Protein AF-0000000082264720 (afdb_homodimer)

Solvent-accessible surface area (backbone atoms only — not comparable to full-atom values): 31241 Å² total; per-residue (Å²): 137,83,80,77,77,77,76,77,76,77,82,77,81,80,74,79,78,74,72,79,74,70,61,78,67,47,72,43,57,63,71,53,84,52,57,66,59,45,23,50,50,53,42,50,29,26,41,75,49,6,38,34,32,34,34,69,65,77,63,55,67,65,56,54,51,49,44,51,49,37,52,49,54,34,74,68,43,58,66,77,64,47,52,72,19,35,39,63,81,97,47,90,63,73,46,12,32,48,69,41,81,69,82,66,31,35,32,36,36,27,42,46,61,32,48,73,86,60,44,57,70,75,38,50,57,68,58,44,78,59,34,54,61,46,51,52,55,48,44,54,43,50,50,53,40,51,30,49,52,56,22,33,62,48,58,63,29,32,30,38,32,38,37,41,41,31,45,48,28,86,60,24,92,79,38,60,65,38,67,76,41,62,47,73,36,30,38,33,43,37,40,57,76,60,68,79,28,44,29,37,57,55,95,92,38,78,38,66,60,79,74,59,88,89,31,37,37,40,35,36,5,43,41,41,13,32,56,45,38,59,53,30,28,47,35,47,30,32,26,48,43,34,58,82,42,70,40,40,35,41,33,38,37,34,26,63,38,63,63,29,9,48,15,32,7,26,17,33,22,38,99,88,38,49,65,84,51,78,53,34,8,45,48,51,38,42,59,55,44,44,51,45,49,53,48,55,67,71,96,135,81,78,76,75,75,75,76,76,78,82,76,80,80,75,79,79,75,73,78,74,69,62,81,65,45,73,43,56,62,70,53,84,53,57,66,59,45,23,50,49,53,42,48,27,28,42,76,48,5,39,34,33,32,34,71,62,78,64,54,67,65,55,54,53,50,44,50,48,37,52,51,53,33,74,67,43,58,66,76,66,47,53,70,19,35,39,63,80,95,46,90,63,74,45,11,32,47,70,41,81,70,82,66,30,35,32,37,36,29,40,48,62,32,48,72,88,60,42,57,69,75,37,49,58,68,58,43,78,58,35,54,62,46,51,51,55,46,44,55,44,50,50,53,39,52,29,51,52,56,22,33,64,48,56,63,28,31,30,38,33,38,39,42,41,33,45,48,28,88,62,24,93,76,37,61,65,39,67,77,41,61,47,74,35,31,38,34,44,37,40,56,76,56,72,61,49,42,27,37,58,53,95,92,38,78,37,66,61,80,75,57,89,89,33,37,36,40,35,35,6,45,41,42,13,30,56,44,42,58,54,32,28,46,35,46,29,32,28,39,42,33,58,80,43,70,34,39,35,43,32,38,38,35,25,64,37,65,58,31,7,48,14,33,5,30,24,37,20,37,97,88,39,49,59,84,52,78,61,34,12,44,50,48,37,41,60,55,46,44,49,48,48,52,48,55,68,72,97

Structure (mmCIF, N/CA/C/O backbone):
data_AF-0000000082264720-model_v1
#
loop_
_entity.id
_entity.type
_entity.pdbx_description
1 polymer 'Non-hem dioxygenase N-terminal domain'
#
loop_
_atom_site.group_PDB
_atom_site.id
_atom_site.type_symbol
_atom_site.label_atom_id
_atom_site.label_alt_id
_atom_site.label_comp_id
_atom_site.label_asym_id
_atom_site.label_entity_id
_atom_site.label_seq_id
_atom_site.pdbx_PDB_ins_code
_atom_site.Cartn_x
_atom_site.Cartn_y
_atom_site.Cartn_z
_atom_site.occupancy
_atom_site.B_iso_or_equiv
_atom_site.auth_seq_id
_atom_site.auth_comp_id
_atom_site.auth_asym_id
_atom_site.auth_atom_id
_atom_site.pdbx_PDB_model_num
ATOM 1 N N . MET A 1 1 ? 22.766 8.617 58.5 1 23.03 1 MET A N 1
ATOM 2 C CA . MET A 1 1 ? 23.797 8.742 57.469 1 23.03 1 MET A CA 1
ATOM 3 C C . MET A 1 1 ? 23.219 9.414 56.219 1 23.03 1 MET A C 1
ATOM 5 O O . MET A 1 1 ? 22.203 8.969 55.688 1 23.03 1 MET A O 1
ATOM 9 N N . GLU A 1 2 ? 23.531 10.758 55.938 1 18.23 2 GLU A N 1
ATOM 10 C CA . GLU A 1 2 ? 22.938 11.836 55.156 1 18.23 2 GLU A CA 1
ATOM 11 C C . GLU A 1 2 ? 23.219 11.656 53.656 1 18.23 2 GLU A C 1
ATOM 13 O O . GLU A 1 2 ? 24.375 11.664 53.219 1 18.23 2 GLU A O 1
ATOM 18 N N . VAL A 1 3 ? 22.641 10.703 53 1 26.23 3 VAL A N 1
ATOM 19 C CA . VAL A 1 3 ? 23.016 10.305 51.656 1 26.23 3 VAL A CA 1
ATOM 20 C C . VAL A 1 3 ? 23.031 11.531 50.719 1 26.23 3 VAL A C 1
ATOM 22 O O . VAL A 1 3 ? 22.031 12.242 50.625 1 26.23 3 VAL A O 1
ATOM 25 N N . GLU A 1 4 ? 24.141 12.188 50.5 1 21.56 4 GLU A N 1
ATOM 26 C CA . GLU A 1 4 ? 24.484 13.414 49.781 1 21.56 4 GLU A CA 1
ATOM 27 C C . GLU A 1 4 ? 23.844 13.445 48.406 1 21.56 4 GLU A C 1
ATOM 29 O O . GLU A 1 4 ? 23.938 12.477 47.656 1 21.56 4 GLU A O 1
ATOM 34 N N . ARG A 1 5 ? 22.859 14.344 48.156 1 21.88 5 ARG A N 1
ATOM 35 C CA . ARG A 1 5 ? 21.984 14.82 47.094 1 21.88 5 ARG A CA 1
ATOM 36 C C . ARG A 1 5 ? 22.797 15.289 45.906 1 21.88 5 ARG A C 1
ATOM 38 O O . ARG A 1 5 ? 23.516 16.297 45.969 1 21.88 5 ARG A O 1
ATOM 45 N N . ASP A 1 6 ? 23.5 14.266 45.281 1 24.33 6 ASP A N 1
ATOM 46 C CA . ASP A 1 6 ? 24.5 14.641 44.312 1 24.33 6 ASP A CA 1
ATOM 47 C C . ASP A 1 6 ? 24 15.766 43.406 1 24.33 6 ASP A C 1
ATOM 49 O O . ASP A 1 6 ? 22.828 15.789 43.031 1 24.33 6 ASP A O 1
ATOM 53 N N . GLN A 1 7 ? 24.578 16.875 43.406 1 22.16 7 GLN A N 1
ATOM 54 C CA . GLN A 1 7 ? 24.562 18.188 42.812 1 22.16 7 GLN A CA 1
ATOM 55 C C . GLN A 1 7 ? 24.453 18.078 41.281 1 22.16 7 GLN A C 1
ATOM 57 O O . GLN A 1 7 ? 25.219 17.344 40.656 1 22.16 7 GLN A O 1
ATOM 62 N N . HIS A 1 8 ? 23.266 18.234 40.75 1 22.11 8 HIS A N 1
ATOM 63 C CA . HIS A 1 8 ? 22.812 18.297 39.375 1 22.11 8 HIS A CA 1
ATOM 64 C C . HIS A 1 8 ? 23.641 19.281 38.562 1 22.11 8 HIS A C 1
ATOM 66 O O . HIS A 1 8 ? 23.75 20.453 38.906 1 22.11 8 HIS A O 1
ATOM 72 N N . LYS A 1 9 ? 24.719 18.781 37.938 1 29.58 9 LYS A N 1
ATOM 73 C CA . LYS A 1 9 ? 25.672 19.625 37.25 1 29.58 9 LYS A CA 1
ATOM 74 C C . LYS A 1 9 ? 24.953 20.719 36.438 1 29.58 9 LYS A C 1
ATOM 76 O O . LYS A 1 9 ? 23.891 20.469 35.875 1 29.58 9 LYS A O 1
ATOM 81 N N . PRO A 1 10 ? 25.453 21.953 36.5 1 24.75 10 PRO A N 1
ATOM 82 C CA . PRO A 1 10 ? 24.938 23.172 35.844 1 24.75 10 PRO A CA 1
ATOM 83 C C . PRO A 1 10 ? 24.703 23.016 34.344 1 24.75 10 PRO A C 1
ATOM 85 O O . PRO A 1 10 ? 25.312 22.156 33.719 1 24.75 10 PRO A O 1
ATOM 88 N N . PRO A 1 11 ? 23.672 23.766 33.781 1 26.06 11 PRO A N 1
ATOM 89 C CA . PRO A 1 11 ? 23.094 23.844 32.469 1 26.06 11 PRO A CA 1
ATOM 90 C C . PRO A 1 11 ? 24.078 24.297 31.391 1 26.06 11 PRO A C 1
ATOM 92 O O . PRO A 1 11 ? 24.75 25.328 31.578 1 26.06 11 PRO A O 1
ATOM 95 N N . LEU A 1 12 ? 24.922 23.438 30.797 1 29.08 12 LEU A N 1
ATOM 96 C CA . LEU A 1 12 ? 25.969 23.859 29.875 1 29.08 12 LEU A CA 1
ATOM 97 C C . LEU A 1 12 ? 25.484 24.984 28.969 1 29.08 12 LEU A C 1
ATOM 99 O O . LEU A 1 12 ? 24.312 25.016 28.594 1 29.08 12 LEU A O 1
ATOM 103 N N . SER A 1 13 ? 26.109 26.125 28.891 1 26.91 13 SER A N 1
ATOM 104 C CA . SER A 1 13 ? 26.094 27.328 28.078 1 26.91 13 SER A CA 1
ATOM 105 C C . SER A 1 13 ? 25.938 27 26.594 1 26.91 13 SER A C 1
ATOM 107 O O . SER A 1 13 ? 26.734 26.25 26.031 1 26.91 13 SER A O 1
ATOM 109 N N . LEU A 1 14 ? 24.75 26.906 26.062 1 28.91 14 LEU A N 1
ATOM 110 C CA . LEU A 1 14 ? 24.266 26.75 24.688 1 28.91 14 LEU A CA 1
ATOM 111 C C . LEU A 1 14 ? 24.953 27.734 23.75 1 28.91 14 LEU A C 1
ATOM 113 O O . LEU A 1 14 ? 24.609 28.922 23.734 1 28.91 14 LEU A O 1
ATOM 117 N N . GLN A 1 15 ? 26.297 27.766 23.625 1 27.81 15 GLN A N 1
ATOM 118 C CA . GLN A 1 15 ? 26.984 28.562 22.609 1 27.81 15 GLN A CA 1
ATOM 119 C C . GLN A 1 15 ? 26.25 28.516 21.281 1 27.81 15 GLN A C 1
ATOM 121 O O . GLN A 1 15 ? 25.625 27.5 20.938 1 27.81 15 GLN A O 1
ATOM 126 N N . ASN A 1 16 ? 25.953 29.641 20.594 1 29.64 16 ASN A N 1
ATOM 127 C CA . ASN A 1 16 ? 25.328 30.203 19.406 1 29.64 16 ASN A CA 1
ATOM 128 C C . ASN A 1 16 ? 25.844 29.531 18.125 1 29.64 16 ASN A C 1
ATOM 130 O O . ASN A 1 16 ? 25.75 30.109 17.047 1 29.64 16 ASN A O 1
ATOM 134 N N . ASN A 1 17 ? 26.766 28.578 18.141 1 30.73 17 ASN A N 1
ATOM 135 C CA . ASN A 1 17 ? 27.344 28.188 16.859 1 30.73 17 ASN A CA 1
ATOM 136 C C . ASN A 1 17 ? 26.25 27.828 15.852 1 30.73 17 ASN A C 1
ATOM 138 O O . ASN A 1 17 ? 25.484 26.906 16.078 1 30.73 17 ASN A O 1
ATOM 142 N N . LYS A 1 18 ? 25.875 28.797 14.992 1 34.38 18 LYS A N 1
ATOM 143 C CA . LYS A 1 18 ? 25.109 28.703 13.758 1 34.38 18 LYS A CA 1
ATOM 144 C C . LYS A 1 18 ? 25.516 27.484 12.945 1 34.38 18 LYS A C 1
ATOM 146 O O . LYS A 1 18 ? 26.562 27.484 12.297 1 34.38 18 LYS A O 1
ATOM 151 N N . ILE A 1 19 ? 25.625 26.375 13.359 1 35.19 19 ILE A N 1
ATOM 152 C CA . ILE A 1 19 ? 26 25.234 12.523 1 35.19 19 ILE A CA 1
ATOM 153 C C . ILE A 1 19 ? 25.266 25.312 11.195 1 35.19 19 ILE A C 1
ATOM 155 O O . ILE A 1 19 ? 24.031 25.359 11.164 1 35.19 19 ILE A O 1
ATOM 159 N N . PRO A 1 20 ? 25.844 25.844 10.078 1 38.16 20 PRO A N 1
ATOM 160 C CA . PRO A 1 20 ? 25.375 25.891 8.688 1 38.16 20 PRO A CA 1
ATOM 161 C C . PRO A 1 20 ? 24.641 24.609 8.273 1 38.16 20 PRO A C 1
ATOM 163 O O . PRO A 1 20 ? 24.469 24.359 7.078 1 38.16 20 PRO A O 1
ATOM 166 N N . SER A 1 21 ? 24.609 23.547 8.945 1 40.06 21 SER A N 1
ATOM 167 C CA . SER A 1 21 ? 24.453 22.188 8.438 1 40.06 21 SER A CA 1
ATOM 168 C C . SER A 1 21 ? 23.141 22.031 7.664 1 40.06 21 SER A C 1
ATOM 170 O O . SER A 1 21 ? 22.078 21.875 8.258 1 40.06 21 SER A O 1
ATOM 172 N N . SER A 1 22 ? 22.859 22.812 6.734 1 44.66 22 SER A N 1
ATOM 173 C CA . SER A 1 22 ? 21.719 22.625 5.84 1 44.66 22 SER A CA 1
ATOM 174 C C . SER A 1 22 ? 21.594 21.172 5.406 1 44.66 22 SER A C 1
ATOM 176 O O . SER A 1 22 ? 22.375 20.688 4.586 1 44.66 22 SER A O 1
ATOM 178 N N . GLN A 1 23 ? 21.672 20.234 6.141 1 53.81 23 GLN A N 1
ATOM 179 C CA . GLN A 1 23 ? 21.547 18.859 5.676 1 53.81 23 GLN A CA 1
ATOM 180 C C . GLN A 1 23 ? 20.312 18.688 4.793 1 53.81 23 GLN A C 1
ATOM 182 O O . GLN A 1 23 ? 19.25 19.234 5.094 1 53.81 23 GLN A O 1
ATOM 187 N N . ASN A 1 24 ? 20.578 18.531 3.428 1 66.19 24 ASN A N 1
ATOM 188 C CA . ASN A 1 24 ? 19.609 18.359 2.342 1 66.19 24 ASN A CA 1
ATOM 189 C C . ASN A 1 24 ? 18.656 17.203 2.613 1 66.19 24 ASN A C 1
ATOM 191 O O . ASN A 1 24 ? 19.094 16.062 2.783 1 66.19 24 ASN A O 1
ATOM 195 N N . PHE A 1 25 ? 17.5 17.516 3.021 1 79.12 25 PHE A N 1
ATOM 196 C CA . PHE A 1 25 ? 16.469 16.5 3.148 1 79.12 25 PHE A CA 1
ATOM 197 C C . PHE A 1 25 ? 16.219 15.797 1.817 1 79.12 25 PHE A C 1
ATOM 199 O O . PHE A 1 25 ? 16.344 16.422 0.755 1 79.12 25 PHE A O 1
ATOM 206 N N . PRO A 1 26 ? 16.047 14.531 1.942 1 88.56 26 PRO A N 1
ATOM 207 C CA . PRO A 1 26 ? 15.875 13.766 0.704 1 88.56 26 PRO A CA 1
ATOM 208 C C . PRO A 1 26 ? 14.734 14.305 -0.161 1 88.56 26 PRO A C 1
ATOM 210 O O . PRO A 1 26 ? 13.695 14.727 0.364 1 88.56 26 PRO A O 1
ATOM 213 N N . VAL A 1 27 ? 15.062 14.352 -1.376 1 91.06 27 VAL A N 1
ATOM 214 C CA . VAL A 1 27 ? 14.062 14.758 -2.363 1 91.06 27 VAL A CA 1
ATOM 215 C C . VAL A 1 27 ? 13.852 13.633 -3.373 1 91.06 27 VAL A C 1
ATOM 217 O O . VAL A 1 27 ? 14.812 13.07 -3.9 1 91.06 27 VAL A O 1
ATOM 220 N N . VAL A 1 28 ? 12.609 13.266 -3.529 1 91.19 28 VAL A N 1
ATOM 221 C CA . VAL A 1 28 ? 12.25 12.234 -4.5 1 91.19 28 VAL A CA 1
ATOM 222 C C . VAL A 1 28 ? 11.461 12.852 -5.648 1 91.19 28 VAL A C 1
ATOM 224 O O . VAL A 1 28 ? 10.492 13.578 -5.418 1 91.19 28 VAL A O 1
ATOM 227 N N . ASP A 1 29 ? 11.898 12.594 -6.859 1 92.5 29 ASP A N 1
ATOM 228 C CA . ASP A 1 29 ? 11.211 13.055 -8.062 1 92.5 29 ASP A CA 1
ATOM 229 C C . ASP A 1 29 ? 10.305 11.961 -8.625 1 92.5 29 ASP A C 1
ATOM 231 O O . ASP A 1 29 ? 10.789 10.984 -9.195 1 92.5 29 ASP A O 1
ATOM 235 N N . LEU A 1 30 ? 9.016 12.102 -8.57 1 88.62 30 LEU A N 1
ATOM 236 C CA . LEU A 1 30 ? 8.078 11.047 -8.953 1 88.62 30 LEU A CA 1
ATOM 237 C C . LEU A 1 30 ? 7.906 11 -10.469 1 88.62 30 LEU A C 1
ATOM 239 O O . LEU A 1 30 ? 7.312 10.062 -11 1 88.62 30 LEU A O 1
ATOM 243 N N . SER A 1 31 ? 8.398 12.008 -11.164 1 85.81 31 SER A N 1
ATOM 244 C CA . SER A 1 31 ? 8.297 12 -12.617 1 85.81 31 SER A CA 1
ATOM 245 C C . SER A 1 31 ? 9.352 11.094 -13.242 1 85.81 31 SER A C 1
ATOM 247 O O . SER A 1 31 ? 9.32 10.828 -14.445 1 85.81 31 SER A O 1
ATOM 249 N N . ASN A 1 32 ? 10.344 10.641 -12.375 1 81.19 32 ASN A N 1
ATOM 250 C CA . ASN A 1 32 ? 11.352 9.711 -12.883 1 81.19 32 ASN A CA 1
ATOM 251 C C . ASN A 1 32 ? 10.727 8.438 -13.43 1 81.19 32 ASN A C 1
ATOM 253 O O . ASN A 1 32 ? 9.938 7.785 -12.742 1 81.19 32 ASN A O 1
ATOM 257 N N . THR A 1 33 ? 11.016 8.023 -14.625 1 75.31 33 THR A N 1
ATOM 258 C CA . THR A 1 33 ? 10.383 6.914 -15.328 1 75.31 33 THR A CA 1
ATOM 259 C C . THR A 1 33 ? 10.898 5.578 -14.805 1 75.31 33 THR A C 1
ATOM 261 O O . THR A 1 33 ? 10.305 4.531 -15.07 1 75.31 33 THR A O 1
ATOM 264 N N . ASN A 1 34 ? 12.102 5.691 -14.148 1 74.06 34 ASN A N 1
ATOM 265 C CA . ASN A 1 34 ? 12.609 4.477 -13.516 1 74.06 34 ASN A CA 1
ATOM 266 C C . ASN A 1 34 ? 11.898 4.195 -12.195 1 74.06 34 ASN A C 1
ATOM 268 O O . ASN A 1 34 ? 12.336 4.66 -11.141 1 74.06 34 ASN A O 1
ATOM 272 N N . GLY A 1 35 ? 10.844 3.506 -12.219 1 72 35 GLY A N 1
ATOM 273 C CA . GLY A 1 35 ? 10.023 3.205 -11.055 1 72 35 GLY A CA 1
ATOM 274 C C . GLY A 1 35 ? 10.797 2.539 -9.93 1 72 35 GLY A C 1
ATOM 275 O O . GLY A 1 35 ? 10.578 2.836 -8.758 1 72 35 GLY A O 1
ATOM 276 N N . GLU A 1 36 ? 11.711 1.709 -10.305 1 71.81 36 GLU A N 1
ATOM 277 C CA . GLU A 1 36 ? 12.516 1.021 -9.297 1 71.81 36 GLU A CA 1
ATOM 278 C C . GLU A 1 36 ? 13.406 2 -8.531 1 71.81 36 GLU A C 1
ATOM 280 O O . GLU A 1 36 ? 13.562 1.888 -7.316 1 71.81 36 GLU A O 1
ATOM 285 N N . LEU A 1 37 ? 13.969 2.854 -9.32 1 80.12 37 LEU A N 1
ATOM 286 C CA . LEU A 1 37 ? 14.82 3.855 -8.695 1 80.12 37 LEU A CA 1
ATOM 287 C C . LEU A 1 37 ? 14.016 4.75 -7.758 1 80.12 37 LEU A C 1
ATOM 289 O O . LEU A 1 37 ? 14.477 5.082 -6.66 1 80.12 37 LEU A O 1
ATOM 293 N N . VAL A 1 38 ? 12.844 5.105 -8.188 1 85.31 38 VAL A N 1
ATOM 294 C CA . VAL A 1 38 ? 11.977 5.938 -7.367 1 85.31 38 VAL A CA 1
ATOM 295 C C . VAL A 1 38 ? 11.617 5.195 -6.082 1 85.31 38 VAL A C 1
ATOM 297 O O . VAL A 1 38 ? 11.703 5.754 -4.984 1 85.31 38 VAL A O 1
ATOM 300 N N . ALA A 1 39 ? 11.273 3.971 -6.207 1 80.62 39 ALA A N 1
ATOM 301 C CA . ALA A 1 39 ? 10.906 3.166 -5.047 1 80.62 39 ALA A CA 1
ATOM 302 C C . ALA A 1 39 ? 12.07 3.053 -4.066 1 80.62 39 ALA A C 1
ATOM 304 O O . ALA A 1 39 ? 11.883 3.158 -2.852 1 80.62 39 ALA A O 1
ATOM 305 N N . ARG A 1 40 ? 13.227 2.883 -4.586 1 80 40 ARG A N 1
ATOM 306 C CA . ARG A 1 40 ? 14.414 2.77 -3.748 1 80 40 ARG A CA 1
ATOM 307 C C . ARG A 1 40 ? 14.695 4.074 -3.008 1 80 40 ARG A C 1
ATOM 309 O O . ARG A 1 40 ? 15.094 4.059 -1.842 1 80 40 ARG A O 1
ATOM 316 N N . LYS A 1 41 ? 14.5 5.137 -3.676 1 86.94 41 LYS A N 1
ATOM 317 C CA . LYS A 1 41 ? 14.719 6.438 -3.051 1 86.94 41 LYS A CA 1
ATOM 318 C C . LYS A 1 41 ? 13.719 6.684 -1.928 1 86.94 41 LYS A C 1
ATOM 320 O O . LYS A 1 41 ? 14.078 7.195 -0.867 1 86.94 41 LYS A O 1
ATOM 325 N N . VAL A 1 42 ? 12.484 6.32 -2.209 1 87.81 42 VAL A N 1
ATOM 326 C CA . VAL A 1 42 ? 11.445 6.465 -1.194 1 87.81 42 VAL A CA 1
ATOM 327 C C . VAL A 1 42 ? 11.773 5.586 0.009 1 87.81 42 VAL A C 1
ATOM 329 O O . VAL A 1 42 ? 11.719 6.039 1.154 1 87.81 42 VAL A O 1
ATOM 332 N N . ALA A 1 43 ? 12.141 4.379 -0.261 1 82.19 43 ALA A N 1
ATOM 333 C CA . ALA A 1 43 ? 12.477 3.445 0.811 1 82.19 43 ALA A CA 1
ATOM 334 C C . ALA A 1 43 ? 13.664 3.955 1.624 1 82.19 43 ALA A C 1
ATOM 336 O O . ALA A 1 43 ? 13.617 3.975 2.857 1 82.19 43 ALA A O 1
ATOM 337 N N . LYS A 1 44 ? 14.688 4.367 0.963 1 84.38 44 LYS A N 1
ATOM 338 C CA . LYS A 1 44 ? 15.891 4.848 1.629 1 84.38 44 LYS A CA 1
ATOM 339 C C . LYS A 1 44 ? 15.602 6.074 2.484 1 84.38 44 LYS A C 1
ATOM 341 O O . LYS A 1 44 ? 16.062 6.168 3.623 1 84.38 44 LYS A O 1
ATOM 346 N N . ALA A 1 45 ? 14.883 7.004 1.919 1 89.12 45 ALA A N 1
ATOM 347 C CA . ALA A 1 45 ? 14.508 8.203 2.666 1 89.12 45 ALA A CA 1
ATOM 348 C C . ALA A 1 45 ? 13.695 7.84 3.904 1 89.12 45 ALA A C 1
ATOM 350 O O . ALA A 1 45 ? 13.883 8.422 4.973 1 89.12 45 ALA A O 1
ATOM 351 N N . SER A 1 46 ? 12.789 6.902 3.732 1 87 46 SER A N 1
ATOM 352 C CA . SER A 1 46 ? 11.938 6.473 4.836 1 87 46 SER A CA 1
ATOM 353 C C . SER A 1 46 ? 12.742 5.746 5.91 1 87 46 SER A C 1
ATOM 355 O O . SER A 1 46 ? 12.461 5.879 7.102 1 87 46 SER A O 1
ATOM 357 N N . GLU A 1 47 ? 13.758 5.027 5.504 1 81.5 47 GLU A N 1
ATOM 358 C CA . GLU A 1 47 ? 14.609 4.277 6.422 1 81.5 47 GLU A CA 1
ATOM 359 C C . GLU A 1 47 ? 15.547 5.207 7.188 1 81.5 47 GLU A C 1
ATOM 361 O O . GLU A 1 47 ? 15.758 5.031 8.391 1 81.5 47 GLU A O 1
ATOM 366 N N . GLU A 1 48 ? 16.016 6.156 6.535 1 85 48 GLU A N 1
ATOM 367 C CA . GLU A 1 48 ? 17.094 6.957 7.102 1 85 48 GLU A CA 1
ATOM 368 C C . GLU A 1 48 ? 16.547 8.195 7.805 1 85 48 GLU A C 1
ATOM 370 O O . GLU A 1 48 ? 17.109 8.641 8.805 1 85 48 GLU A O 1
ATOM 375 N N . TRP A 1 49 ? 15.422 8.703 7.25 1 86.19 49 TRP A N 1
ATOM 376 C CA . TRP A 1 49 ? 15.008 10.016 7.734 1 86.19 49 TRP A CA 1
ATOM 377 C C . TRP A 1 49 ? 13.586 9.969 8.281 1 86.19 49 TRP A C 1
ATOM 379 O O . TRP A 1 49 ? 13.234 10.766 9.164 1 86.19 49 TRP A O 1
ATOM 389 N N . GLY A 1 50 ? 12.758 9.047 7.773 1 88.75 50 GLY A N 1
ATOM 390 C CA . GLY A 1 50 ? 11.352 9.047 8.148 1 88.75 50 GLY A CA 1
ATOM 391 C C . GLY A 1 50 ? 10.594 10.242 7.605 1 88.75 50 GLY A C 1
ATOM 392 O O . GLY A 1 50 ? 9.43 10.453 7.961 1 88.75 50 GLY A O 1
ATOM 393 N N . ILE A 1 51 ? 11.328 11.078 6.836 1 90.88 51 ILE A N 1
ATOM 394 C CA . ILE A 1 51 ? 10.766 12.266 6.203 1 90.88 51 ILE A CA 1
ATOM 395 C C . ILE A 1 51 ? 11.469 12.531 4.879 1 90.88 51 ILE A C 1
ATOM 397 O O . ILE A 1 51 ? 12.688 12.344 4.766 1 90.88 51 ILE A O 1
ATOM 401 N N . PHE A 1 52 ? 10.672 12.953 3.832 1 91.81 52 PHE A N 1
ATOM 402 C CA . PHE A 1 52 ? 11.273 13.344 2.561 1 91.81 52 PHE A CA 1
ATOM 403 C C . PHE A 1 52 ? 10.328 14.242 1.769 1 91.81 52 PHE A C 1
ATOM 405 O O . PHE A 1 52 ? 9.148 14.359 2.105 1 91.81 52 PHE A O 1
ATOM 412 N N . GLN A 1 53 ? 10.922 14.945 0.834 1 91.94 53 GLN A N 1
ATOM 413 C CA . GLN A 1 53 ? 10.133 15.797 -0.05 1 91.94 53 GLN A CA 1
ATOM 414 C C . GLN A 1 53 ? 9.914 15.133 -1.405 1 91.94 53 GLN A C 1
ATOM 416 O O . GLN A 1 53 ? 10.805 14.453 -1.923 1 91.94 53 GLN A O 1
ATOM 421 N N . VAL A 1 54 ? 8.688 15.312 -1.927 1 92.62 54 VAL A N 1
ATOM 422 C CA . VAL A 1 54 ? 8.359 14.742 -3.23 1 92.62 54 VAL A CA 1
ATOM 423 C C . VAL A 1 54 ? 8.055 15.859 -4.219 1 92.62 54 VAL A C 1
ATOM 425 O O . VAL A 1 54 ? 7.246 16.75 -3.934 1 92.62 54 VAL A O 1
ATOM 428 N N . VAL A 1 55 ? 8.797 15.828 -5.309 1 90.81 55 VAL A N 1
ATOM 429 C CA . VAL A 1 55 ? 8.531 16.781 -6.387 1 90.81 55 VAL A CA 1
ATOM 430 C C . VAL A 1 55 ? 7.879 16.062 -7.562 1 90.81 55 VAL A C 1
ATOM 432 O O . VAL A 1 55 ? 7.945 14.828 -7.656 1 90.81 55 VAL A O 1
ATOM 435 N N . ASN A 1 56 ? 7.148 16.891 -8.438 1 90.62 56 ASN A N 1
ATOM 436 C CA . ASN A 1 56 ? 6.387 16.328 -9.547 1 90.62 56 ASN A CA 1
ATOM 437 C C . ASN A 1 56 ? 5.41 15.258 -9.07 1 90.62 56 ASN A C 1
ATOM 439 O O . ASN A 1 56 ? 5.367 14.156 -9.633 1 90.62 56 ASN A O 1
ATOM 443 N N . HIS A 1 57 ? 4.695 15.57 -8.039 1 90.69 57 HIS A N 1
ATOM 444 C CA . HIS A 1 57 ? 3.848 14.648 -7.297 1 90.69 57 HIS A CA 1
ATOM 445 C C . HIS A 1 57 ? 2.453 14.562 -7.91 1 90.69 57 HIS A C 1
ATOM 447 O O . HIS A 1 57 ? 1.602 13.82 -7.426 1 90.69 57 HIS A O 1
ATOM 453 N N . GLY A 1 58 ? 2.154 15.367 -8.914 1 88.19 58 GLY A N 1
ATOM 454 C CA . GLY A 1 58 ? 0.898 15.219 -9.633 1 88.19 58 GLY A CA 1
ATOM 455 C C . GLY A 1 58 ? -0.159 16.219 -9.195 1 88.19 58 GLY A C 1
ATOM 456 O O . GLY A 1 58 ? -1.192 16.359 -9.852 1 88.19 58 GLY A O 1
ATOM 457 N N . ILE A 1 59 ? -0.027 16.953 -8.078 1 91 59 ILE A N 1
ATOM 458 C CA . ILE A 1 59 ? -0.937 18.016 -7.688 1 91 59 ILE A CA 1
ATOM 459 C C . ILE A 1 59 ? -0.607 19.281 -8.469 1 91 59 ILE A C 1
ATOM 461 O O . ILE A 1 59 ? 0.512 19.797 -8.391 1 91 59 ILE A O 1
ATOM 465 N N . PRO A 1 60 ? -1.556 19.797 -9.219 1 91.88 60 PRO A N 1
ATOM 466 C CA . PRO A 1 60 ? -1.27 21.016 -9.969 1 91.88 60 PRO A CA 1
ATOM 467 C C . PRO A 1 60 ? -0.846 22.172 -9.07 1 91.88 60 PRO A C 1
ATOM 469 O O . PRO A 1 60 ? -1.464 22.406 -8.023 1 91.88 60 PRO A O 1
ATOM 472 N N . THR A 1 61 ? 0.185 22.859 -9.516 1 89.5 61 THR A N 1
ATOM 473 C CA . THR A 1 61 ? 0.698 23.984 -8.758 1 89.5 61 THR A CA 1
ATOM 474 C C . THR A 1 61 ? -0.387 25.031 -8.555 1 89.5 61 THR A C 1
ATOM 476 O O . THR A 1 61 ? -0.476 25.656 -7.488 1 89.5 61 THR A O 1
ATOM 479 N N . GLU A 1 62 ? -1.176 25.156 -9.539 1 93.06 62 GLU A N 1
ATOM 480 C CA . GLU A 1 62 ? -2.271 26.125 -9.453 1 93.06 62 GLU A CA 1
ATOM 481 C C . GLU A 1 62 ? -3.266 25.719 -8.367 1 93.06 62 GLU A C 1
ATOM 483 O O . GLU A 1 62 ? -3.82 26.594 -7.68 1 93.06 62 GLU A O 1
ATOM 488 N N . LEU A 1 63 ? -3.512 24.469 -8.227 1 93.94 63 LEU A N 1
ATOM 489 C CA . LEU A 1 63 ? -4.426 24 -7.191 1 93.94 63 LEU A CA 1
ATOM 490 C C . LEU A 1 63 ? -3.855 24.266 -5.801 1 93.94 63 LEU A C 1
ATOM 492 O O . LEU A 1 63 ? -4.594 24.625 -4.883 1 93.94 63 LEU A O 1
ATOM 496 N N . ILE A 1 64 ? -2.541 24.141 -5.625 1 90 64 ILE A N 1
ATOM 497 C CA . ILE A 1 64 ? -1.887 24.438 -4.355 1 90 64 ILE A CA 1
ATOM 498 C C . ILE A 1 64 ? -2.029 25.922 -4.027 1 90 64 ILE A C 1
ATOM 500 O O . ILE A 1 64 ? -2.336 26.281 -2.891 1 90 64 ILE A O 1
ATOM 504 N N . ARG A 1 65 ? -1.847 26.719 -5.02 1 90.62 65 ARG A N 1
ATOM 505 C CA . ARG A 1 65 ? -2.004 28.156 -4.84 1 90.62 65 ARG A CA 1
ATOM 506 C C . ARG A 1 65 ? -3.436 28.516 -4.445 1 90.62 65 ARG A C 1
ATOM 508 O O . ARG A 1 65 ? -3.658 29.312 -3.539 1 90.62 65 ARG A O 1
ATOM 515 N N . ARG A 1 66 ? -4.383 27.906 -5.172 1 94.88 66 ARG A N 1
ATOM 516 C CA . ARG A 1 66 ? -5.789 28.141 -4.859 1 94.88 66 ARG A CA 1
ATOM 517 C C . ARG A 1 66 ? -6.125 27.672 -3.445 1 94.88 66 ARG A C 1
ATOM 519 O O . ARG A 1 66 ? -6.875 28.344 -2.729 1 94.88 66 ARG A O 1
ATOM 526 N N . LEU A 1 67 ? -5.578 26.516 -3.039 1 94.06 67 LEU A N 1
ATOM 527 C CA . LEU A 1 67 ? -5.785 26 -1.688 1 94.06 67 LEU A CA 1
ATOM 528 C C . LEU A 1 67 ? -5.266 27 -0.65 1 94.06 67 LEU A C 1
ATOM 530 O O . LEU A 1 67 ? -5.961 27.297 0.32 1 94.06 67 LEU A O 1
ATOM 534 N N . HIS A 1 68 ? -4.09 27.531 -0.882 1 89.94 68 HIS A N 1
ATOM 535 C CA . HIS A 1 68 ? -3.498 28.531 0.007 1 89.94 68 HIS A CA 1
ATOM 536 C C . HIS A 1 68 ? -4.375 29.766 0.103 1 89.94 68 HIS A C 1
ATOM 538 O O . HIS A 1 68 ? -4.566 30.312 1.191 1 89.94 68 HIS A O 1
ATOM 544 N N . LYS A 1 69 ? -4.816 30.141 -1 1 94.12 69 LYS A N 1
ATOM 545 C CA . LYS A 1 69 ? -5.625 31.359 -1.063 1 94.12 69 LYS A CA 1
ATOM 546 C C . LYS A 1 69 ? -6.91 31.203 -0.259 1 94.12 69 LYS A C 1
ATOM 548 O O . LYS A 1 69 ? -7.227 32.062 0.582 1 94.12 69 LYS A O 1
ATOM 553 N N . VAL A 1 70 ? -7.633 30.141 -0.462 1 95.94 70 VAL A N 1
ATOM 554 C CA . VAL A 1 70 ? -8.922 29.984 0.201 1 95.94 70 VAL A CA 1
ATOM 555 C C . VAL A 1 70 ? -8.711 29.766 1.696 1 95.94 70 VAL A C 1
ATOM 557 O O . VAL A 1 70 ? -9.516 30.219 2.518 1 95.94 70 VAL A O 1
ATOM 560 N N . ASP A 1 71 ? -7.684 29.047 2.051 1 94.38 71 ASP A N 1
ATOM 561 C CA . ASP A 1 71 ? -7.371 28.844 3.463 1 94.38 71 ASP A CA 1
ATOM 562 C C . ASP A 1 71 ? -7.059 30.172 4.148 1 94.38 71 ASP A C 1
ATOM 564 O O . ASP A 1 71 ? -7.57 30.453 5.234 1 94.38 71 ASP A O 1
ATOM 568 N N . THR A 1 72 ? -6.199 31 3.506 1 93.06 72 THR A N 1
ATOM 569 C CA . THR A 1 72 ? -5.832 32.312 4.047 1 93.06 72 THR A CA 1
ATOM 570 C C . THR A 1 72 ? -7.062 33.188 4.211 1 93.06 72 THR A C 1
ATOM 572 O O . THR A 1 72 ? -7.227 33.844 5.242 1 93.06 72 THR A O 1
ATOM 575 N N . GLN A 1 73 ? -7.867 33.219 3.203 1 96 73 GLN A N 1
ATOM 576 C CA . GLN A 1 73 ? -9.078 34.031 3.24 1 96 73 GLN A CA 1
ATOM 577 C C . GLN A 1 73 ? -9.969 33.625 4.414 1 96 73 GLN A C 1
ATOM 579 O O . GLN A 1 73 ? -10.531 34.5 5.094 1 96 73 GLN A O 1
ATOM 584 N N . PHE A 1 74 ? -10.102 32.344 4.645 1 96.56 74 PHE A N 1
ATOM 585 C CA . PHE A 1 74 ? -10.914 31.891 5.762 1 96.56 74 PHE A CA 1
ATOM 586 C C . PHE A 1 74 ? -10.328 32.344 7.09 1 96.56 74 PHE A C 1
ATOM 588 O O . PHE A 1 74 ? -11.039 32.906 7.922 1 96.56 74 PHE A O 1
ATOM 595 N N . PHE A 1 75 ? -8.984 32.094 7.293 1 94.31 75 PHE A N 1
ATOM 596 C CA . PHE A 1 75 ? -8.375 32.375 8.594 1 94.31 75 PHE A CA 1
ATOM 597 C C . PHE A 1 75 ? -8.297 33.875 8.859 1 94.31 75 PHE A C 1
ATOM 599 O O . PHE A 1 75 ? -8.125 34.281 10 1 94.31 75 PHE A O 1
ATOM 606 N N . GLU A 1 76 ? -8.438 34.656 7.848 1 93.81 76 GLU A N 1
ATOM 607 C CA . GLU A 1 76 ? -8.383 36.125 8.008 1 93.81 76 GLU A CA 1
ATOM 608 C C . GLU A 1 76 ? -9.773 36.688 8.234 1 93.81 76 GLU A C 1
ATOM 610 O O . GLU A 1 76 ? -9.922 37.906 8.445 1 93.81 76 GLU A O 1
ATOM 615 N N . LEU A 1 77 ? -10.797 35.875 8.234 1 95 77 LEU A N 1
ATOM 616 C CA . LEU A 1 77 ? -12.141 36.312 8.578 1 95 77 LEU A CA 1
ATOM 617 C C . LEU A 1 77 ? -12.234 36.719 10.047 1 95 77 LEU A C 1
ATOM 619 O O . LEU A 1 77 ? -11.422 36.25 10.867 1 95 77 LEU A O 1
ATOM 623 N N . PRO A 1 78 ? -13.242 37.625 10.336 1 94.25 78 PRO A N 1
ATOM 624 C CA . PRO A 1 78 ? -13.5 37.875 11.758 1 94.25 78 PRO A CA 1
ATOM 625 C C . PRO A 1 78 ? -13.836 36.625 12.539 1 94.25 78 PRO A C 1
ATOM 627 O O . PRO A 1 78 ? -14.422 35.688 11.984 1 94.25 78 PRO A O 1
ATOM 630 N N . GLU A 1 79 ? -13.469 36.594 13.766 1 91.69 79 GLU A N 1
ATOM 631 C CA . GLU A 1 79 ? -13.633 35.438 14.625 1 91.69 79 GLU A CA 1
ATOM 632 C C . GLU A 1 79 ? -15.07 34.938 14.617 1 91.69 79 GLU A C 1
ATOM 634 O O . GLU A 1 79 ? -15.312 33.719 14.625 1 91.69 79 GLU A O 1
ATOM 639 N N . SER A 1 80 ? -16.031 35.844 14.602 1 92.12 80 SER A N 1
ATOM 640 C CA . SER A 1 80 ? -17.453 35.5 14.617 1 92.12 80 SER A CA 1
ATOM 641 C C . SER A 1 80 ? -17.828 34.656 13.406 1 92.12 80 SER A C 1
ATOM 643 O O . SER A 1 80 ? -18.672 33.75 13.5 1 92.12 80 SER A O 1
ATOM 645 N N . LYS A 1 81 ? -17.188 34.875 12.273 1 93.62 81 LYS A N 1
ATOM 646 C CA . LYS A 1 81 ? -17.469 34.125 11.055 1 93.62 81 LYS A CA 1
ATOM 647 C C . LYS A 1 81 ? -16.797 32.75 11.078 1 93.62 81 LYS A C 1
ATOM 649 O O . LYS A 1 81 ? -17.359 31.766 10.57 1 93.62 81 LYS A O 1
ATOM 654 N N . LYS A 1 82 ? -15.625 32.688 11.664 1 94.62 82 LYS A N 1
ATOM 655 C CA . LYS A 1 82 ? -14.914 31.422 11.766 1 94.62 82 LYS A CA 1
ATOM 656 C C . LYS A 1 82 ? -15.594 30.484 12.766 1 94.62 82 LYS A C 1
ATOM 658 O O . LYS A 1 82 ? -15.617 29.266 12.562 1 94.62 82 LYS A O 1
ATOM 663 N N . GLU A 1 83 ? -16.234 31.078 13.719 1 92.69 83 GLU A N 1
ATOM 664 C CA . GLU A 1 83 ? -16.906 30.328 14.773 1 92.69 83 GLU A CA 1
ATOM 665 C C . GLU A 1 83 ? -18.109 29.562 14.219 1 92.69 83 GLU A C 1
ATOM 667 O O . GLU A 1 83 ? -18.578 28.609 14.836 1 92.69 83 GLU A O 1
ATOM 672 N N . ALA A 1 84 ? -18.625 29.969 13.039 1 93.31 84 ALA A N 1
ATOM 673 C CA . ALA A 1 84 ? -19.75 29.297 12.406 1 93.31 84 ALA A CA 1
ATOM 674 C C . ALA A 1 84 ? -19.406 27.844 12.078 1 93.31 84 ALA A C 1
ATOM 676 O O . ALA A 1 84 ? -20.297 27.016 11.953 1 93.31 84 ALA A O 1
ATOM 677 N N . VAL A 1 85 ? -18.125 27.547 11.969 1 95.88 85 VAL A N 1
ATOM 678 C CA . VAL A 1 85 ? -17.719 26.172 11.648 1 95.88 85 VAL A CA 1
ATOM 679 C C . VAL A 1 85 ? -16.828 25.625 12.766 1 95.88 85 VAL A C 1
ATOM 681 O O . VAL A 1 85 ? -15.961 24.781 12.523 1 95.88 85 VAL A O 1
ATOM 684 N N . ALA A 1 86 ? -17 26.156 13.961 1 94.12 86 ALA A N 1
ATOM 685 C CA . ALA A 1 86 ? -16.188 25.75 15.102 1 94.12 86 ALA A CA 1
ATOM 686 C C . ALA A 1 86 ? -16.562 24.344 15.578 1 94.12 86 ALA A C 1
ATOM 688 O O . ALA A 1 86 ? -17.719 23.938 15.469 1 94.12 86 ALA A O 1
ATOM 689 N N . LYS A 1 87 ? -15.578 23.688 15.984 1 89.88 87 LYS A N 1
ATOM 690 C CA . LYS A 1 87 ? -15.828 22.453 16.719 1 89.88 87 LYS A CA 1
ATOM 691 C C . LYS A 1 87 ? -16.766 22.688 17.891 1 89.88 87 LYS A C 1
ATOM 693 O O . LYS A 1 87 ? -16.578 23.625 18.672 1 89.88 87 LYS A O 1
ATOM 698 N N . PRO A 1 88 ? -17.797 21.844 17.969 1 86.5 88 PRO A N 1
ATOM 699 C CA . PRO A 1 88 ? -18.688 22.016 19.109 1 86.5 88 PRO A CA 1
ATOM 700 C C . PRO A 1 88 ? -18 21.766 20.438 1 86.5 88 PRO A C 1
ATOM 702 O O . PRO A 1 88 ? -17.156 20.875 20.562 1 86.5 88 PRO A O 1
ATOM 705 N N . ALA A 1 89 ? -18.375 22.578 21.344 1 80.12 89 ALA A N 1
ATOM 706 C CA . ALA A 1 89 ? -17.812 22.453 22.672 1 80.12 89 ALA A CA 1
ATOM 707 C C . ALA A 1 89 ? -18.188 21.109 23.297 1 80.12 89 ALA A C 1
ATOM 709 O O . ALA A 1 89 ? -19.312 20.625 23.125 1 80.12 89 ALA A O 1
ATOM 710 N N . ASN A 1 90 ? -17.266 20.438 24 1 73.19 90 ASN A N 1
ATOM 711 C CA . ASN A 1 90 ? -17.516 19.219 24.75 1 73.19 90 ASN A CA 1
ATOM 712 C C . ASN A 1 90 ? -17.891 18.062 23.828 1 73.19 90 ASN A C 1
ATOM 714 O O . ASN A 1 90 ? -18.75 17.234 24.172 1 73.19 90 ASN A O 1
ATOM 718 N N . SER A 1 91 ? -17.625 18.203 22.641 1 71.12 91 SER A N 1
ATOM 719 C CA . SER A 1 91 ? -17.938 17.141 21.688 1 71.12 91 SER A CA 1
ATOM 720 C C . SER A 1 91 ? -16.703 16.281 21.406 1 71.12 91 SER A C 1
ATOM 722 O O . SER A 1 91 ? -15.57 16.719 21.594 1 71.12 91 SER A O 1
ATOM 724 N N . LYS A 1 92 ? -17.016 15.055 21.109 1 69.56 92 LYS A N 1
ATOM 725 C CA . LYS A 1 92 ? -15.953 14.148 20.703 1 69.56 92 LYS A CA 1
ATOM 726 C C . LYS A 1 92 ? -15.586 14.352 19.234 1 69.56 92 LYS A C 1
ATOM 728 O O . LYS A 1 92 ? -14.664 13.719 18.719 1 69.56 92 LYS A O 1
ATOM 733 N N . GLU A 1 93 ? -16.25 15.305 18.672 1 76.56 93 GLU A N 1
ATOM 734 C CA . GLU A 1 93 ? -15.992 15.633 17.266 1 76.56 93 GLU A CA 1
ATOM 735 C C . GLU A 1 93 ? -14.617 16.297 17.094 1 76.56 93 GLU A C 1
ATOM 737 O O . GLU A 1 93 ? -14.227 17.141 17.906 1 76.56 93 GLU A O 1
ATOM 742 N N . ILE A 1 94 ? -13.898 15.859 16.109 1 80.62 94 ILE A N 1
ATOM 743 C CA . ILE A 1 94 ? -12.562 16.406 15.898 1 80.62 94 ILE A CA 1
ATOM 744 C C . ILE A 1 94 ? -12.617 17.484 14.82 1 80.62 94 ILE A C 1
ATOM 746 O O . ILE A 1 94 ? -11.766 18.375 14.781 1 80.62 94 ILE A O 1
ATOM 750 N N . GLN A 1 95 ? -13.672 17.469 14.016 1 90.56 95 GLN A N 1
ATOM 751 C CA . GLN A 1 95 ? -13.742 18.375 12.875 1 90.56 95 GLN A CA 1
ATOM 752 C C . GLN A 1 95 ? -14.148 19.781 13.328 1 90.56 95 GLN A C 1
ATOM 754 O O . GLN A 1 95 ? -14.844 19.938 14.328 1 90.56 95 GLN A O 1
ATOM 759 N N . GLY A 1 96 ? -13.648 20.766 12.539 1 93.81 96 GLY A N 1
ATOM 760 C CA . GLY A 1 96 ? -14.047 22.141 12.773 1 93.81 96 GLY A CA 1
ATOM 761 C C . GLY A 1 96 ? -12.891 23.047 13.195 1 93.81 96 GLY A C 1
ATOM 762 O O . GLY A 1 96 ? -11.773 22.562 13.383 1 93.81 96 GLY A O 1
ATOM 763 N N . TYR A 1 97 ? -13.281 24.312 13.289 1 95.12 97 TYR A N 1
ATOM 764 C CA . TYR A 1 97 ? -12.328 25.359 13.625 1 95.12 97 TYR A CA 1
ATOM 765 C C . TYR A 1 97 ? -12.086 25.422 15.125 1 95.12 97 TYR A C 1
ATOM 767 O O . TYR A 1 97 ? -13.023 25.266 15.914 1 95.12 97 TYR A O 1
ATOM 775 N N . GLU A 1 98 ? -10.828 25.594 15.5 1 90.12 98 GLU A N 1
ATOM 776 C CA . GLU A 1 98 ? -10.469 25.781 16.906 1 90.12 98 GLU A CA 1
ATOM 777 C C . GLU A 1 98 ? -9.336 26.797 17.047 1 90.12 98 GLU A C 1
ATOM 779 O O . GLU A 1 98 ? -8.391 26.797 16.25 1 90.12 98 GLU A O 1
ATOM 784 N N . MET A 1 99 ? -9.469 27.688 17.922 1 87.69 99 MET A N 1
ATOM 785 C CA . MET A 1 99 ? -8.398 28.609 18.312 1 87.69 99 MET A CA 1
ATOM 786 C C . MET A 1 99 ? -7.801 28.219 19.656 1 87.69 99 MET A C 1
ATOM 788 O O . MET A 1 99 ? -8.531 27.922 20.609 1 87.69 99 MET A O 1
ATOM 792 N N . ASP A 1 100 ? -6.566 27.906 19.594 1 74.94 100 ASP A N 1
ATOM 793 C CA . ASP A 1 100 ? -5.891 27.516 20.812 1 74.94 100 ASP A CA 1
ATOM 794 C C . ASP A 1 100 ? -5.633 28.719 21.719 1 74.94 100 ASP A C 1
ATOM 796 O O . ASP A 1 100 ? -5.652 29.859 21.25 1 74.94 100 ASP A O 1
ATOM 800 N N . ASP A 1 101 ? -5.367 28.391 23 1 65.81 101 ASP A N 1
ATOM 801 C CA . ASP A 1 101 ? -5.301 29.391 24.062 1 65.81 101 ASP A CA 1
ATOM 802 C C . ASP A 1 101 ? -3.928 30.062 24.094 1 65.81 101 ASP A C 1
ATOM 804 O O . ASP A 1 101 ? -3.68 30.922 24.938 1 65.81 101 ASP A O 1
ATOM 808 N N . VAL A 1 102 ? -3.109 29.797 23.234 1 66.62 102 VAL A N 1
ATOM 809 C CA . VAL A 1 102 ? -1.836 30.516 23.281 1 66.62 102 VAL A CA 1
ATOM 810 C C . VAL A 1 102 ? -2.02 31.938 22.766 1 66.62 102 VAL A C 1
ATOM 812 O O . VAL A 1 102 ? -1.427 32.312 21.75 1 66.62 102 VAL A O 1
ATOM 815 N N . GLN A 1 103 ? -2.828 32.656 23.594 1 66.5 103 GLN A N 1
ATOM 816 C CA . GLN A 1 103 ? -3.137 34.062 23.359 1 66.5 103 GLN A CA 1
ATOM 817 C C . GLN A 1 103 ? -3.744 34.281 21.969 1 66.5 103 GLN A C 1
ATOM 819 O O . GLN A 1 103 ? -3.412 35.25 21.281 1 66.5 103 GLN A O 1
ATOM 824 N N . GLY A 1 104 ? -4.32 33.281 21.531 1 73.38 104 GLY A N 1
ATOM 825 C CA . GLY A 1 104 ? -5.07 33.406 20.297 1 73.38 104 GLY A CA 1
ATOM 826 C C . GLY A 1 104 ? -4.195 33.375 19.047 1 73.38 104 GLY A C 1
ATOM 827 O O . GLY A 1 104 ? -4.586 33.875 18 1 73.38 104 GLY A O 1
ATOM 828 N N . ARG A 1 105 ? -3.043 32.938 19.156 1 80.5 105 ARG A N 1
ATOM 829 C CA . ARG A 1 105 ? -2.117 33.031 18.031 1 80.5 105 ARG A CA 1
ATOM 830 C C . ARG A 1 105 ? -2.08 31.734 17.234 1 80.5 105 ARG A C 1
ATOM 832 O O . ARG A 1 105 ? -1.537 31.703 16.125 1 80.5 105 ARG A O 1
ATOM 839 N N . ARG A 1 106 ? -2.66 30.766 17.766 1 87 106 ARG A N 1
ATOM 840 C CA . ARG A 1 106 ? -2.695 29.484 17.078 1 87 106 ARG A CA 1
ATOM 841 C C . ARG A 1 106 ? -4.133 29.031 16.812 1 87 106 ARG A C 1
ATOM 843 O O . ARG A 1 106 ? -4.957 29.031 17.734 1 87 106 ARG A O 1
ATOM 850 N N . SER A 1 107 ? -4.434 28.828 15.641 1 90.5 107 SER A N 1
ATOM 851 C CA . SER A 1 107 ? -5.727 28.266 15.266 1 90.5 107 SER A CA 1
ATOM 852 C C . SER A 1 107 ? -5.574 27.172 14.219 1 90.5 107 SER A C 1
ATOM 854 O O . SER A 1 107 ? -4.527 27.047 13.586 1 90.5 107 SER A O 1
ATOM 856 N N . HIS A 1 108 ? -6.551 26.297 14.164 1 91.69 108 HIS A N 1
ATOM 857 C CA . HIS A 1 108 ? -6.57 25.25 13.164 1 91.69 108 HIS A CA 1
ATOM 858 C C . HIS A 1 108 ? -7.996 24.844 12.82 1 91.69 108 HIS A C 1
ATOM 860 O O . HIS A 1 108 ? -8.938 25.219 13.516 1 91.69 108 HIS A O 1
ATOM 866 N N . ILE A 1 109 ? -8.156 24.219 11.75 1 94.12 109 ILE A N 1
ATOM 867 C CA . ILE A 1 109 ? -9.43 23.609 11.367 1 94.12 109 ILE A CA 1
ATOM 868 C C . ILE A 1 109 ? -9.195 22.203 10.836 1 94.12 109 ILE A C 1
ATOM 870 O O . ILE A 1 109 ? -8.234 21.953 10.102 1 94.12 109 ILE A O 1
ATOM 874 N N . PHE A 1 110 ? -10.031 21.219 11.25 1 93.06 110 PHE A N 1
ATOM 875 C CA . PHE A 1 110 ? -9.969 19.812 10.828 1 93.06 110 PHE A CA 1
ATOM 876 C C . PHE A 1 110 ? -11.109 19.5 9.875 1 93.06 110 PHE A C 1
ATOM 878 O O . PHE A 1 110 ? -12.25 19.922 10.078 1 93.06 110 PHE A O 1
ATOM 885 N N . HIS A 1 111 ? -10.758 18.75 8.812 1 95.12 111 HIS A N 1
ATOM 886 C CA . HIS A 1 111 ? -11.742 18.188 7.898 1 95.12 111 HIS A CA 1
ATOM 887 C C . HIS A 1 111 ? -11.469 16.703 7.637 1 95.12 111 HIS A C 1
ATOM 889 O O . HIS A 1 111 ? -10.344 16.328 7.312 1 95.12 111 HIS A O 1
ATOM 895 N N . ASN A 1 112 ? -12.484 15.875 7.75 1 90.25 112 ASN A N 1
ATOM 896 C CA . ASN A 1 112 ? -12.391 14.57 7.109 1 90.25 112 ASN A CA 1
ATOM 897 C C . ASN A 1 112 ? -12.492 14.688 5.59 1 90.25 112 ASN A C 1
ATOM 899 O O . ASN A 1 112 ? -13.398 15.336 5.07 1 90.25 112 ASN A O 1
ATOM 903 N N . LEU A 1 113 ? -11.555 14.117 4.902 1 92.44 113 LEU A N 1
ATOM 904 C CA . LEU A 1 113 ? -11.562 14.164 3.443 1 92.44 113 LEU A CA 1
ATOM 905 C C . LEU A 1 113 ? -12.055 12.844 2.859 1 92.44 113 LEU A C 1
ATOM 907 O O . LEU A 1 113 ? -12.703 12.82 1.812 1 92.44 113 LEU A O 1
ATOM 911 N N . TYR A 1 114 ? -11.594 11.688 3.432 1 83.88 114 TYR A N 1
ATOM 912 C CA . TYR A 1 114 ? -11.961 10.328 3.047 1 83.88 114 TYR A CA 1
ATOM 913 C C . TYR A 1 114 ? -12.117 9.438 4.273 1 83.88 114 TYR A C 1
ATOM 915 O O . TYR A 1 114 ? -11.477 9.664 5.297 1 83.88 114 TYR A O 1
ATOM 923 N N . PRO A 1 115 ? -13.023 8.484 4.098 1 76.44 115 PRO A N 1
ATOM 924 C CA . PRO A 1 115 ? -13.969 8.188 3.023 1 76.44 115 PRO A CA 1
ATOM 925 C C . PRO A 1 115 ? -15.055 9.25 2.887 1 76.44 115 PRO A C 1
ATOM 927 O O . PRO A 1 115 ? -15.25 10.062 3.795 1 76.44 115 PRO A O 1
ATOM 930 N N . SER A 1 116 ? -15.758 9.266 1.754 1 81 116 SER A N 1
ATOM 931 C CA . SER A 1 116 ? -16.766 10.289 1.467 1 81 116 SER A CA 1
ATOM 932 C C . SER A 1 116 ? -17.844 10.32 2.539 1 81 116 SER A C 1
ATOM 934 O O . SER A 1 116 ? -18.391 11.383 2.85 1 81 116 SER A O 1
ATOM 936 N N . SER A 1 117 ? -18.094 9.211 3.156 1 81.31 117 SER A N 1
ATOM 937 C CA . SER A 1 117 ? -19.125 9.109 4.184 1 81.31 117 SER A CA 1
ATOM 938 C C . SER A 1 117 ? -18.719 9.852 5.453 1 81.31 117 SER A C 1
ATOM 940 O O . SER A 1 117 ? -19.562 10.172 6.293 1 81.31 117 SER A O 1
ATOM 942 N N . SER A 1 118 ? -17.484 10.148 5.629 1 82.44 118 SER A N 1
ATOM 943 C CA . SER A 1 118 ? -16.984 10.797 6.84 1 82.44 118 SER A CA 1
ATOM 944 C C . SER A 1 118 ? -16.922 12.305 6.672 1 82.44 118 SER A C 1
ATOM 946 O O . SER A 1 118 ? -16.703 13.039 7.641 1 82.44 118 SER A O 1
ATOM 948 N N . VAL A 1 119 ? -17.156 12.758 5.434 1 91.25 119 VAL A N 1
ATOM 949 C CA . VAL A 1 119 ? -17.078 14.188 5.152 1 91.25 119 VAL A CA 1
ATOM 950 C C . VAL A 1 119 ? -18.297 14.898 5.738 1 91.25 119 VAL A C 1
ATOM 952 O O . VAL A 1 119 ? -19.438 14.461 5.539 1 91.25 119 VAL A O 1
ATOM 955 N N . ASN A 1 120 ? -18.094 15.867 6.52 1 94.12 120 ASN A N 1
ATOM 956 C CA . ASN A 1 120 ? -19.156 16.688 7.082 1 94.12 120 ASN A CA 1
ATOM 957 C C . ASN A 1 120 ? -19.016 18.141 6.656 1 94.12 120 ASN A C 1
ATOM 959 O O . ASN A 1 120 ? -18.266 18.906 7.258 1 94.12 120 ASN A O 1
ATOM 963 N N . TYR A 1 121 ? -19.812 18.547 5.738 1 95.19 121 TYR A N 1
ATOM 964 C CA . TYR A 1 121 ? -19.703 19.875 5.125 1 95.19 121 TYR A CA 1
ATOM 965 C C . TYR A 1 121 ? -20.156 20.969 6.086 1 95.19 121 TYR A C 1
ATOM 967 O O . TYR A 1 121 ? -19.906 22.156 5.852 1 95.19 121 TYR A O 1
ATOM 975 N N . ALA A 1 122 ? -20.781 20.578 7.199 1 94.12 122 ALA A N 1
ATOM 976 C CA . ALA A 1 122 ? -21.172 21.562 8.195 1 94.12 122 ALA A CA 1
ATOM 977 C C . ALA A 1 122 ? -19.953 22.25 8.805 1 94.12 122 ALA A C 1
ATOM 979 O O . ALA A 1 122 ? -20.047 23.391 9.281 1 94.12 122 ALA A O 1
ATOM 980 N N . PHE A 1 123 ? -18.812 21.594 8.711 1 94.94 123 PHE A N 1
ATOM 981 C CA . PHE A 1 123 ? -17.609 22.141 9.305 1 94.94 123 PHE A CA 1
ATOM 982 C C . PHE A 1 123 ? -16.75 22.828 8.258 1 94.94 123 PHE A C 1
ATOM 984 O O . PHE A 1 123 ? -15.656 23.312 8.562 1 94.94 123 PHE A O 1
ATOM 991 N N . TRP A 1 124 ? -17.172 22.828 6.969 1 96.69 124 TRP A N 1
ATOM 992 C CA . TRP A 1 124 ? -16.406 23.469 5.906 1 96.69 124 TRP A CA 1
ATOM 993 C C . TRP A 1 124 ? -16.828 24.922 5.73 1 96.69 124 TRP A C 1
ATOM 995 O O . TRP A 1 124 ? -18.016 25.219 5.648 1 96.69 124 TRP A O 1
ATOM 1005 N N . PRO A 1 125 ? -15.852 25.812 5.695 1 96.5 125 PRO A N 1
ATOM 1006 C CA . PRO A 1 125 ? -16.188 27.234 5.512 1 96.5 125 PRO A CA 1
ATOM 1007 C C . PRO A 1 125 ? -17.016 27.484 4.254 1 96.5 125 PRO A C 1
ATOM 1009 O O . PRO A 1 125 ? -16.766 26.859 3.215 1 96.5 125 PRO A O 1
ATOM 1012 N N . LYS A 1 126 ? -17.984 28.375 4.367 1 94.94 126 LYS A N 1
ATOM 1013 C CA . LYS A 1 126 ? -18.766 28.797 3.217 1 94.94 126 LYS A CA 1
ATOM 1014 C C . LYS A 1 126 ? -18.188 30.062 2.594 1 94.94 126 LYS A C 1
ATOM 1016 O O . LYS A 1 126 ? -18.531 30.422 1.462 1 94.94 126 LYS A O 1
ATOM 1021 N N . ASN A 1 127 ? -17.406 30.719 3.396 1 93.88 127 ASN A N 1
ATOM 1022 C CA . ASN A 1 127 ? -16.641 31.875 2.947 1 93.88 127 ASN A CA 1
ATOM 1023 C C . ASN A 1 127 ? -15.133 31.641 3.104 1 93.88 127 ASN A C 1
ATOM 1025 O O . ASN A 1 127 ? -14.648 31.438 4.215 1 93.88 127 ASN A O 1
ATOM 1029 N N . PRO A 1 128 ? -14.375 31.734 2.047 1 96.12 128 PRO A N 1
ATOM 1030 C CA . PRO A 1 128 ? -14.742 32.094 0.673 1 96.12 128 PRO A CA 1
ATOM 1031 C C . PRO A 1 128 ? -15.578 31 -0.01 1 96.12 128 PRO A C 1
ATOM 1033 O O . PRO A 1 128 ? -15.523 29.828 0.375 1 96.12 128 PRO A O 1
ATOM 1036 N N . PRO A 1 129 ? -16.359 31.375 -1.072 1 95.88 129 PRO A N 1
ATOM 1037 C CA . PRO A 1 129 ? -17.281 30.422 -1.707 1 95.88 129 PRO A CA 1
ATOM 1038 C C . PRO A 1 129 ? -16.562 29.281 -2.41 1 95.88 129 PRO A C 1
ATOM 1040 O O . PRO A 1 129 ? -17.141 28.203 -2.592 1 95.88 129 PRO A O 1
ATOM 1043 N N . GLU A 1 130 ? -15.312 29.5 -2.762 1 97 130 GLU A N 1
ATOM 1044 C CA . GLU A 1 130 ? -14.562 28.484 -3.504 1 97 130 GLU A CA 1
ATOM 1045 C C . GLU A 1 130 ? -13.961 27.453 -2.566 1 97 130 GLU A C 1
ATOM 1047 O O . GLU A 1 130 ? -13.375 26.469 -3.02 1 97 130 GLU A O 1
ATOM 1052 N N . TYR A 1 131 ? -14.148 27.594 -1.259 1 97.75 131 TYR A N 1
ATOM 1053 C CA . TYR A 1 131 ? -13.445 26.766 -0.276 1 97.75 131 TYR A CA 1
ATOM 1054 C C . TYR A 1 131 ? -13.727 25.281 -0.504 1 97.75 131 TYR A C 1
ATOM 1056 O O . TYR A 1 131 ? -12.797 24.484 -0.603 1 97.75 131 TYR A O 1
ATOM 1064 N N . ARG A 1 132 ? -14.961 24.953 -0.662 1 96.75 132 ARG A N 1
ATOM 1065 C CA . ARG A 1 132 ? -15.352 23.547 -0.794 1 96.75 132 ARG A CA 1
ATOM 1066 C C . ARG A 1 132 ? -14.812 22.953 -2.09 1 96.75 132 ARG A C 1
ATOM 1068 O O . ARG A 1 132 ? -14.227 21.875 -2.084 1 96.75 132 ARG A O 1
ATOM 1075 N N . GLU A 1 133 ? -15.008 23.609 -3.133 1 96.88 133 GLU A N 1
ATOM 1076 C CA . GLU A 1 133 ? -14.586 23.125 -4.441 1 96.88 133 GLU A CA 1
ATOM 1077 C C . GLU A 1 133 ? -13.086 22.875 -4.484 1 96.88 133 GLU A C 1
ATOM 1079 O O . GLU A 1 133 ? -12.625 21.828 -4.941 1 96.88 133 GLU A O 1
ATOM 1084 N N . VAL A 1 134 ? -12.336 23.828 -4.02 1 96.69 134 VAL A N 1
ATOM 1085 C CA . VAL A 1 134 ? -10.875 23.75 -4.039 1 96.69 134 VAL A CA 1
ATOM 1086 C C . VAL A 1 134 ? -10.406 22.609 -3.131 1 96.69 134 VAL A C 1
ATOM 1088 O O . VAL A 1 134 ? -9.539 21.828 -3.514 1 96.69 134 VAL A O 1
ATOM 1091 N N . THR A 1 135 ? -11 22.531 -1.938 1 97 135 THR A N 1
ATOM 1092 C CA . THR A 1 135 ? -10.594 21.531 -0.964 1 97 135 THR A CA 1
ATOM 1093 C C . THR A 1 135 ? -10.938 20.125 -1.461 1 97 135 THR A C 1
ATOM 1095 O O . THR A 1 135 ? -10.148 19.188 -1.281 1 97 135 THR A O 1
ATOM 1098 N N . GLU A 1 136 ? -12.062 19.969 -2.121 1 95.69 136 GLU A N 1
ATOM 1099 C CA . GLU A 1 136 ? -12.445 18.672 -2.686 1 95.69 136 GLU A CA 1
ATOM 1100 C C . GLU A 1 136 ? -11.492 18.266 -3.801 1 95.69 136 GLU A C 1
ATOM 1102 O O . GLU A 1 136 ? -11.117 17.094 -3.896 1 95.69 136 GLU A O 1
ATOM 1107 N N . GLU A 1 137 ? -11.219 19.156 -4.637 1 94.19 137 GLU A N 1
ATOM 1108 C CA . GLU A 1 137 ? -10.273 18.859 -5.707 1 94.19 137 GLU A CA 1
ATOM 1109 C C . GLU A 1 137 ? -8.914 18.453 -5.141 1 94.19 137 GLU A C 1
ATOM 1111 O O . GLU A 1 137 ? -8.305 17.484 -5.598 1 94.19 137 GLU A O 1
ATOM 1116 N N . PHE A 1 138 ? -8.492 19.188 -4.152 1 95.12 138 PHE A N 1
ATOM 1117 C CA . PHE A 1 138 ? -7.23 18.891 -3.492 1 95.12 138 PHE A CA 1
ATOM 1118 C C . PHE A 1 138 ? -7.266 17.5 -2.871 1 95.12 138 PHE A C 1
ATOM 1120 O O . PHE A 1 138 ? -6.293 16.734 -2.965 1 95.12 138 PHE A O 1
ATOM 1127 N N . ALA A 1 139 ? -8.336 17.188 -2.242 1 93.56 139 ALA A N 1
ATOM 1128 C CA . ALA A 1 139 ? -8.508 15.883 -1.592 1 93.56 139 ALA A CA 1
ATOM 1129 C C . ALA A 1 139 ? -8.289 14.742 -2.58 1 93.56 139 ALA A C 1
ATOM 1131 O O . ALA A 1 139 ? -7.652 13.742 -2.25 1 93.56 139 ALA A O 1
ATOM 1132 N N . LYS A 1 140 ? -8.805 14.906 -3.75 1 89.75 140 LYS A N 1
ATOM 1133 C CA . LYS A 1 140 ? -8.648 13.891 -4.781 1 89.75 140 LYS A CA 1
ATOM 1134 C C . LYS A 1 140 ? -7.176 13.664 -5.117 1 89.75 140 LYS A C 1
ATOM 1136 O O . LYS A 1 140 ? -6.719 12.523 -5.199 1 89.75 140 LYS A O 1
ATOM 1141 N N . HIS A 1 141 ? -6.461 14.727 -5.285 1 90.88 141 HIS A N 1
ATOM 1142 C CA . HIS A 1 141 ? -5.047 14.633 -5.625 1 90.88 141 HIS A CA 1
ATOM 1143 C C . HIS A 1 141 ? -4.23 14.102 -4.453 1 90.88 141 HIS A C 1
ATOM 1145 O O . HIS A 1 141 ? -3.295 13.32 -4.645 1 90.88 141 HIS A O 1
ATOM 1151 N N . ALA A 1 142 ? -4.566 14.555 -3.217 1 92.12 142 ALA A N 1
ATOM 1152 C CA . ALA A 1 142 ? -3.875 14.078 -2.023 1 92.12 142 ALA A CA 1
ATOM 1153 C C . ALA A 1 142 ? -4.023 12.57 -1.867 1 92.12 142 ALA A C 1
ATOM 1155 O O . ALA A 1 142 ? -3.061 11.875 -1.539 1 92.12 142 ALA A O 1
ATOM 1156 N N . LYS A 1 143 ? -5.191 12.086 -2.094 1 87.56 143 LYS A N 1
ATOM 1157 C CA . LYS A 1 143 ? -5.453 10.648 -2.014 1 87.56 143 LYS A CA 1
ATOM 1158 C C . LYS A 1 143 ? -4.621 9.883 -3.033 1 87.56 143 LYS A C 1
ATOM 1160 O O . LYS A 1 143 ? -4.039 8.844 -2.713 1 87.56 143 LYS A O 1
ATOM 1165 N N . GLN A 1 144 ? -4.633 10.375 -4.223 1 83.88 144 GLN A N 1
ATOM 1166 C CA . GLN A 1 144 ? -3.857 9.734 -5.273 1 83.88 144 GLN A CA 1
ATOM 1167 C C . GLN A 1 144 ? -2.377 9.664 -4.906 1 83.88 144 GLN A C 1
ATOM 1169 O O . GLN A 1 144 ? -1.729 8.641 -5.098 1 83.88 144 GLN A O 1
ATOM 1174 N N . LEU A 1 145 ? -1.852 10.781 -4.406 1 87.94 145 LEU A N 1
ATOM 1175 C CA . LEU A 1 145 ? -0.447 10.828 -4.016 1 87.94 145 LEU A CA 1
ATOM 1176 C C . LEU A 1 145 ? -0.17 9.859 -2.873 1 87.94 145 LEU A C 1
ATOM 1178 O O . LEU A 1 145 ? 0.818 9.125 -2.906 1 87.94 145 LEU A O 1
ATOM 1182 N N . ALA A 1 146 ? -1.025 9.867 -1.868 1 88.69 146 ALA A N 1
ATOM 1183 C CA . ALA A 1 146 ? -0.859 8.969 -0.728 1 88.69 146 ALA A CA 1
ATOM 1184 C C . ALA A 1 146 ? -0.826 7.512 -1.178 1 88.69 146 ALA A C 1
ATOM 1186 O O . ALA A 1 146 ? 0.034 6.742 -0.743 1 88.69 146 ALA A O 1
ATOM 1187 N N . GLU A 1 147 ? -1.736 7.125 -2.025 1 80.44 147 GLU A N 1
ATOM 1188 C CA . GLU A 1 147 ? -1.805 5.762 -2.541 1 80.44 147 GLU A CA 1
ATOM 1189 C C . GLU A 1 147 ? -0.536 5.398 -3.307 1 80.44 147 GLU A C 1
ATOM 1191 O O . GLU A 1 147 ? -0.041 4.273 -3.199 1 80.44 147 GLU A O 1
ATOM 1196 N N . GLU A 1 148 ? -0.033 6.34 -4.051 1 81.62 148 GLU A N 1
ATOM 1197 C CA . GLU A 1 148 ? 1.206 6.109 -4.789 1 81.62 148 GLU A CA 1
ATOM 1198 C C . GLU A 1 148 ? 2.377 5.875 -3.842 1 81.62 148 GLU A C 1
ATOM 1200 O O . GLU A 1 148 ? 3.158 4.941 -4.031 1 81.62 148 GLU A O 1
ATOM 1205 N N . ILE A 1 149 ? 2.502 6.723 -2.818 1 85.75 149 ILE A N 1
ATOM 1206 C CA . ILE A 1 149 ? 3.596 6.605 -1.86 1 85.75 149 ILE A CA 1
ATOM 1207 C C . ILE A 1 149 ? 3.488 5.277 -1.113 1 85.75 149 ILE A C 1
ATOM 1209 O O . ILE A 1 149 ? 4.488 4.578 -0.93 1 85.75 149 ILE A O 1
ATOM 1213 N N . LEU A 1 150 ? 2.301 4.906 -0.734 1 79.12 150 LEU A N 1
ATOM 1214 C CA . LEU A 1 150 ? 2.09 3.65 -0.026 1 79.12 150 LEU A CA 1
ATOM 1215 C C . LEU A 1 150 ? 2.473 2.463 -0.901 1 79.12 150 LEU A C 1
ATOM 1217 O O . LEU A 1 150 ? 3.053 1.489 -0.416 1 79.12 150 LEU A O 1
ATOM 1221 N N . GLY A 1 151 ? 2.133 2.549 -2.148 1 76.38 151 GLY A N 1
ATOM 1222 C CA . GLY A 1 151 ? 2.566 1.535 -3.098 1 76.38 151 GLY A CA 1
ATOM 1223 C C . GLY A 1 151 ? 4.074 1.409 -3.188 1 76.38 151 GLY A C 1
ATOM 1224 O O . GLY A 1 151 ? 4.609 0.299 -3.227 1 76.38 151 GLY A O 1
ATOM 1225 N N . LEU A 1 152 ? 4.785 2.529 -3.189 1 76.56 152 LEU A N 1
ATOM 1226 C CA . LEU A 1 152 ? 6.238 2.562 -3.301 1 76.56 152 LEU A CA 1
ATOM 1227 C C . LEU A 1 152 ? 6.891 2.02 -2.033 1 76.56 152 LEU A C 1
ATOM 1229 O O . LEU A 1 152 ? 7.961 1.409 -2.092 1 76.56 152 LEU A O 1
ATOM 1233 N N . LEU A 1 153 ? 6.301 2.246 -0.954 1 76.25 153 LEU A N 1
ATOM 1234 C CA . LEU A 1 153 ? 6.84 1.79 0.322 1 76.25 153 LEU A CA 1
ATOM 1235 C C . LEU A 1 153 ? 6.789 0.269 0.421 1 76.25 153 LEU A C 1
ATOM 1237 O O . LEU A 1 153 ? 7.461 -0.326 1.266 1 76.25 153 LEU A O 1
ATOM 1241 N N . SER A 1 154 ? 6.07 -0.306 -0.479 1 66.44 154 SER A N 1
ATOM 1242 C CA . SER A 1 154 ? 5.988 -1.763 -0.496 1 66.44 154 SER A CA 1
ATOM 1243 C C . SER A 1 154 ? 7.188 -2.375 -1.212 1 66.44 154 SER A C 1
ATOM 1245 O O . SER A 1 154 ? 7.25 -3.592 -1.402 1 66.44 154 SER A O 1
ATOM 1247 N N . GLU A 1 155 ? 8.141 -1.569 -1.732 1 60.16 155 GLU A N 1
ATOM 1248 C CA . GLU A 1 155 ? 9.312 -1.998 -2.488 1 60.16 155 GLU A CA 1
ATOM 1249 C C . GLU A 1 155 ? 10.094 -3.064 -1.731 1 60.16 155 GLU A C 1
ATOM 1251 O O . GLU A 1 155 ? 10.727 -3.934 -2.344 1 60.16 155 GLU A O 1
ATOM 1256 N N . GLY A 1 156 ? 9.969 -3.133 -0.536 1 62.38 156 GLY A N 1
ATOM 1257 C CA . GLY A 1 156 ? 10.703 -4.18 0.159 1 62.38 156 GLY A CA 1
ATOM 1258 C C . GLY A 1 156 ? 10.047 -5.543 0.049 1 62.38 156 GLY A C 1
ATOM 1259 O O . GLY A 1 156 ? 10.609 -6.547 0.484 1 62.38 156 GLY A O 1
ATOM 1260 N N . ALA A 1 157 ? 9.102 -5.512 -0.795 1 71.62 157 ALA A N 1
ATOM 1261 C CA . ALA A 1 157 ? 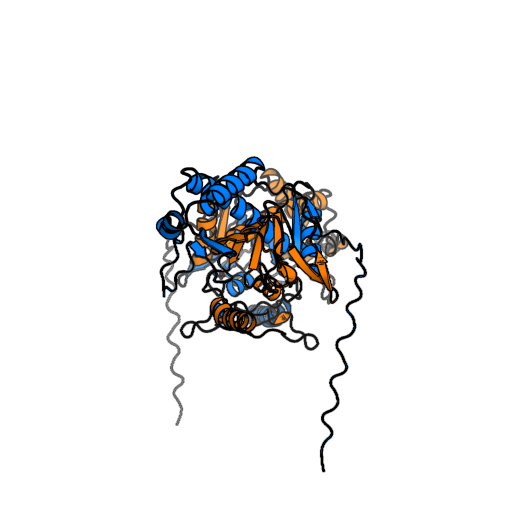8.414 -6.785 -0.978 1 71.62 157 ALA A CA 1
ATOM 1262 C C . ALA A 1 157 ? 9.156 -7.676 -1.968 1 71.62 157 ALA A C 1
ATOM 1264 O O . ALA A 1 157 ? 9.773 -7.184 -2.916 1 71.62 157 ALA A O 1
ATOM 1265 N N . GLY A 1 158 ? 9.219 -8.93 -1.638 1 78.38 158 GLY A N 1
ATOM 1266 C CA . GLY A 1 158 ? 9.727 -9.906 -2.586 1 78.38 158 GLY A CA 1
ATOM 1267 C C . GLY A 1 158 ? 8.68 -10.398 -3.562 1 78.38 158 GLY A C 1
ATOM 1268 O O . GLY A 1 158 ? 7.516 -10.57 -3.195 1 78.38 158 GLY A O 1
ATOM 1269 N N . TYR A 1 159 ? 9.133 -10.461 -4.797 1 87.38 159 TYR A N 1
ATOM 1270 C CA . TYR A 1 159 ? 8.273 -11.031 -5.832 1 87.38 159 TYR A CA 1
ATOM 1271 C C . TYR A 1 159 ? 8.797 -12.391 -6.285 1 87.38 159 TYR A C 1
ATOM 1273 O O . TYR A 1 159 ? 9.883 -12.484 -6.848 1 87.38 159 TYR A O 1
ATOM 1281 N N . LEU A 1 160 ? 8.039 -13.422 -5.984 1 90.19 160 LEU A N 1
ATOM 1282 C CA . LEU A 1 160 ? 8.375 -14.781 -6.379 1 90.19 160 LEU A CA 1
ATOM 1283 C C . LEU A 1 160 ? 7.387 -15.305 -7.422 1 90.19 160 LEU A C 1
ATOM 1285 O O . LEU A 1 160 ? 6.18 -15.359 -7.168 1 90.19 160 LEU A O 1
ATOM 1289 N N . MET A 1 161 ? 7.949 -15.617 -8.578 1 94.69 161 MET A N 1
ATOM 1290 C CA . MET A 1 161 ? 7.105 -16.156 -9.641 1 94.69 161 MET A CA 1
ATOM 1291 C C . MET A 1 161 ? 7.18 -17.688 -9.664 1 94.69 161 MET A C 1
ATOM 1293 O O . MET A 1 161 ? 8.258 -18.266 -9.531 1 94.69 161 MET A O 1
ATOM 1297 N N . LYS A 1 162 ? 6.09 -18.312 -9.75 1 92.62 162 LYS A N 1
ATOM 1298 C CA . LYS A 1 162 ? 5.969 -19.75 -9.945 1 92.62 162 LYS A CA 1
ATOM 1299 C C . LYS A 1 162 ? 5.176 -20.078 -11.211 1 92.62 162 LYS A C 1
ATOM 1301 O O . LYS A 1 162 ? 4.07 -19.562 -11.398 1 92.62 162 LYS A O 1
ATOM 1306 N N . ILE A 1 163 ? 5.766 -20.828 -12.055 1 93.31 163 ILE A N 1
ATOM 1307 C CA . ILE A 1 163 ? 5.035 -21.328 -13.219 1 93.31 163 ILE A CA 1
ATOM 1308 C C . ILE A 1 163 ? 4.699 -22.797 -13.023 1 93.31 163 ILE A C 1
ATOM 1310 O O . ILE A 1 163 ? 5.594 -23.625 -12.82 1 93.31 163 ILE A O 1
ATOM 1314 N N . ASN A 1 164 ? 3.445 -23.078 -13.039 1 89.69 164 ASN A N 1
ATOM 1315 C CA . ASN A 1 164 ? 2.965 -24.453 -12.891 1 89.69 164 ASN A CA 1
ATOM 1316 C C . ASN A 1 164 ? 2.654 -25.094 -14.25 1 89.69 164 ASN A C 1
ATOM 1318 O O . ASN A 1 164 ? 2.07 -24.438 -15.117 1 89.69 164 ASN A O 1
ATOM 1322 N N . TYR A 1 165 ? 3.053 -26.328 -14.367 1 90.25 165 TYR A N 1
ATOM 1323 C CA . TYR A 1 165 ? 2.783 -27.109 -15.562 1 90.25 165 TYR A CA 1
ATOM 1324 C C . TYR A 1 165 ? 2.287 -28.5 -15.203 1 90.25 165 TYR A C 1
ATOM 1326 O O . TYR A 1 165 ? 3.064 -29.344 -14.766 1 90.25 165 TYR A O 1
ATOM 1334 N N . TYR A 1 166 ? 1.006 -28.734 -15.438 1 87.44 166 TYR A N 1
ATOM 1335 C CA . TYR A 1 166 ? 0.382 -30.016 -15.094 1 87.44 166 TYR A CA 1
ATOM 1336 C C . TYR A 1 166 ? -0.068 -30.75 -16.344 1 87.44 166 TYR A C 1
ATOM 1338 O O . TYR A 1 166 ? -1.007 -30.328 -17.031 1 87.44 166 TYR A O 1
ATOM 1346 N N . ARG A 1 167 ? 0.5 -31.828 -16.594 1 86.62 167 ARG A N 1
ATOM 1347 C CA . ARG A 1 167 ? 0.112 -32.656 -17.734 1 86.62 167 ARG A CA 1
ATOM 1348 C C . ARG A 1 167 ? -1.225 -33.344 -17.469 1 86.62 167 ARG A C 1
ATOM 1350 O O . ARG A 1 167 ? -1.621 -33.531 -16.312 1 86.62 167 ARG A O 1
ATOM 1357 N N . PRO A 1 168 ? -1.833 -33.625 -18.562 1 85.69 168 PRO A N 1
ATOM 1358 C CA . PRO A 1 168 ? -3.117 -34.312 -18.391 1 85.69 168 PRO A CA 1
ATOM 1359 C C . PRO A 1 168 ? -3.006 -35.562 -17.516 1 85.69 168 PRO A C 1
ATOM 1361 O O . PRO A 1 168 ? -2.004 -36.281 -17.594 1 85.69 168 PRO A O 1
ATOM 1364 N N . CYS A 1 169 ? -3.984 -35.719 -16.688 1 80.5 169 CYS A N 1
ATOM 1365 C CA . CYS A 1 169 ? -4.07 -36.906 -15.812 1 80.5 169 CYS A CA 1
ATOM 1366 C C . CYS A 1 169 ? -5.32 -37.719 -16.125 1 80.5 169 CYS A C 1
ATOM 1368 O O . CYS A 1 169 ? -6.438 -37.188 -16.062 1 80.5 169 CYS A O 1
ATOM 1370 N N . PRO A 1 170 ? -5.09 -38.938 -16.484 1 76.31 170 PRO A N 1
ATOM 1371 C CA . PRO A 1 170 ? -6.238 -39.781 -16.828 1 76.31 170 PRO A CA 1
ATOM 1372 C C . PRO A 1 170 ? -7.246 -39.906 -15.695 1 76.31 170 PRO A C 1
ATOM 1374 O O . PRO A 1 170 ? -8.445 -40.062 -15.938 1 76.31 170 PRO A O 1
ATOM 1377 N N . GLU A 1 171 ? -6.766 -39.875 -14.445 1 75.38 171 GLU A N 1
ATOM 1378 C CA . GLU A 1 171 ? -7.656 -39.906 -13.289 1 75.38 171 GLU A CA 1
ATOM 1379 C C . GLU A 1 171 ? -7.543 -38.625 -12.461 1 75.38 171 GLU A C 1
ATOM 1381 O O . GLU A 1 171 ? -7.043 -38.656 -11.336 1 75.38 171 GLU A O 1
ATOM 1386 N N . PRO A 1 172 ? -8.109 -37.594 -12.945 1 64.56 172 PRO A N 1
ATOM 1387 C CA . PRO A 1 172 ? -7.883 -36.281 -12.359 1 64.56 172 PRO A CA 1
ATOM 1388 C C . PRO A 1 172 ? -8.531 -36.125 -10.984 1 64.56 172 PRO A C 1
ATOM 1390 O O . PRO A 1 172 ? -8.062 -35.344 -10.156 1 64.56 172 PRO A O 1
ATOM 1393 N N . ASP A 1 173 ? -9.555 -36.812 -10.844 1 62.28 173 ASP A N 1
ATOM 1394 C CA . ASP A 1 173 ? -10.297 -36.688 -9.594 1 62.28 173 ASP A CA 1
ATOM 1395 C C . ASP A 1 173 ? -9.43 -37.062 -8.398 1 62.28 173 ASP A C 1
ATOM 1397 O O . ASP A 1 173 ? -9.688 -36.656 -7.27 1 62.28 173 ASP A O 1
ATOM 1401 N N . TRP A 1 174 ? -8.438 -37.812 -8.812 1 56.22 174 TRP A N 1
ATOM 1402 C CA . TRP A 1 174 ? -7.633 -38.344 -7.715 1 56.22 174 TRP A CA 1
ATOM 1403 C C . TRP A 1 174 ? -6.402 -37.469 -7.477 1 56.22 174 TRP A C 1
ATOM 1405 O O . TRP A 1 174 ? -5.738 -37.594 -6.445 1 56.22 174 TRP A O 1
ATOM 1415 N N . VAL A 1 175 ? -6.215 -36.656 -8.477 1 60.66 175 VAL A N 1
ATOM 1416 C CA . VAL A 1 175 ? -4.949 -35.938 -8.352 1 60.66 175 VAL A CA 1
ATOM 1417 C C . VAL A 1 175 ? -5.199 -34.438 -8.43 1 60.66 175 VAL A C 1
ATOM 1419 O O . VAL A 1 175 ? -5.812 -33.938 -9.383 1 60.66 175 VAL A O 1
ATOM 1422 N N . MET A 1 176 ? -4.91 -33.812 -7.336 1 67.62 176 MET A N 1
ATOM 1423 C CA . MET A 1 176 ? -4.992 -32.344 -7.289 1 67.62 176 MET A CA 1
ATOM 1424 C C . MET A 1 176 ? -3.762 -31.703 -7.93 1 67.62 176 MET A C 1
ATOM 1426 O O . MET A 1 176 ? -2.645 -32.188 -7.754 1 67.62 176 MET A O 1
ATOM 1430 N N . GLY A 1 177 ? -4.035 -30.844 -8.914 1 71.88 177 GLY A N 1
ATOM 1431 C CA . GLY A 1 177 ? -2.912 -30 -9.32 1 71.88 177 GLY A CA 1
ATOM 1432 C C . GLY A 1 177 ? -2.246 -29.297 -8.148 1 71.88 177 GLY A C 1
ATOM 1433 O O . GLY A 1 177 ? -1.064 -29.516 -7.879 1 71.88 177 GLY A O 1
ATOM 1434 N N . ILE A 1 178 ? -3.102 -28.547 -7.52 1 76.31 178 ILE A N 1
ATOM 1435 C CA . ILE A 1 178 ? -2.66 -27.938 -6.27 1 76.31 178 ILE A CA 1
ATOM 1436 C C . ILE A 1 178 ? -3.691 -28.203 -5.176 1 76.31 178 ILE A C 1
ATOM 1438 O O . ILE A 1 178 ? -4.891 -28 -5.383 1 76.31 178 ILE A O 1
ATOM 1442 N N . LYS A 1 179 ? -3.232 -28.766 -4.098 1 79.06 179 LYS A N 1
ATOM 1443 C CA . LYS A 1 179 ? -4.09 -29.031 -2.947 1 79.06 179 LYS A CA 1
ATOM 1444 C C . LYS A 1 179 ? -4.66 -27.734 -2.367 1 79.06 179 LYS A C 1
ATOM 1446 O O . LYS A 1 179 ? -4.102 -26.656 -2.576 1 79.06 179 LYS A O 1
ATOM 1451 N N . ALA A 1 180 ? -5.754 -27.938 -1.63 1 82.69 180 ALA A N 1
ATOM 1452 C CA . ALA A 1 180 ? -6.414 -26.797 -0.994 1 82.69 180 ALA A CA 1
ATOM 1453 C C . ALA A 1 180 ? -5.461 -26.078 -0.049 1 82.69 180 ALA A C 1
ATOM 1455 O O . ALA A 1 180 ? -4.773 -26.703 0.757 1 82.69 180 ALA A O 1
ATOM 1456 N N . HIS A 1 181 ? -5.387 -24.75 -0.223 1 80.62 181 HIS A N 1
ATOM 1457 C CA . HIS A 1 181 ? -4.516 -23.938 0.621 1 80.62 181 HIS A CA 1
ATOM 1458 C C . HIS A 1 181 ? -4.918 -22.469 0.577 1 80.62 181 HIS A C 1
ATOM 1460 O O . HIS A 1 181 ? -5.699 -22.062 -0.283 1 80.62 181 HIS A O 1
ATOM 1466 N N . THR A 1 182 ? -4.555 -21.719 1.568 1 84.12 182 THR A N 1
ATOM 1467 C CA . THR A 1 182 ? -4.492 -20.25 1.506 1 84.12 182 THR A CA 1
ATOM 1468 C C . THR A 1 182 ? -3.064 -19.781 1.244 1 84.12 182 THR A C 1
ATOM 1470 O O . THR A 1 182 ? -2.107 -20.531 1.496 1 84.12 182 THR A O 1
ATOM 1473 N N . ASP A 1 183 ? -2.992 -18.656 0.61 1 81.19 183 ASP A N 1
ATOM 1474 C CA . ASP A 1 183 ? -1.657 -18.141 0.335 1 81.19 183 ASP A CA 1
ATOM 1475 C C . ASP A 1 183 ? -1.057 -17.484 1.578 1 81.19 183 ASP A C 1
ATOM 1477 O O . ASP A 1 183 ? -1.697 -16.641 2.217 1 81.19 183 ASP A O 1
ATOM 1481 N N . PHE A 1 184 ? 0.177 -17.797 1.859 1 71 184 PHE A N 1
ATOM 1482 C CA . PHE A 1 184 ? 0.854 -17.281 3.039 1 71 184 PHE A CA 1
ATOM 1483 C C . PHE A 1 184 ? 1.35 -15.859 2.793 1 71 184 PHE A C 1
ATOM 1485 O O . PHE A 1 184 ? 1.577 -15.102 3.738 1 71 184 PHE A O 1
ATOM 1492 N N . ASN A 1 185 ? 1.483 -15.547 1.605 1 78 185 ASN A N 1
ATOM 1493 C CA . ASN A 1 185 ? 2.023 -14.242 1.232 1 78 185 ASN A CA 1
ATOM 1494 C C . ASN A 1 185 ? 0.997 -13.133 1.432 1 78 185 ASN A C 1
ATOM 1496 O O . ASN A 1 185 ? 0.031 -13.305 2.178 1 78 185 ASN A O 1
ATOM 1500 N N . GLY A 1 186 ? 1.282 -11.969 0.957 1 78.94 186 GLY A N 1
ATOM 1501 C CA . GLY A 1 186 ? 0.364 -10.844 1.062 1 78.94 186 GLY A CA 1
ATOM 1502 C C . GLY A 1 186 ? -0.633 -10.781 -0.081 1 78.94 186 GLY A C 1
ATOM 1503 O O . GLY A 1 186 ? -1.842 -10.695 0.147 1 78.94 186 GLY A O 1
ATOM 1504 N N . LEU A 1 187 ? -0.086 -10.867 -1.257 1 88.19 187 LEU A N 1
ATOM 1505 C CA . LEU A 1 187 ? -0.869 -10.719 -2.479 1 88.19 187 LEU A CA 1
ATOM 1506 C C . LEU A 1 187 ? -0.366 -11.664 -3.566 1 88.19 187 LEU A C 1
ATOM 1508 O O . LEU A 1 187 ? 0.842 -11.867 -3.707 1 88.19 187 LEU A O 1
ATOM 1512 N N . THR A 1 188 ? -1.316 -12.234 -4.32 1 92.75 188 THR A N 1
ATOM 1513 C CA . THR A 1 188 ? -0.963 -13.109 -5.426 1 92.75 188 THR A CA 1
ATOM 1514 C C . THR A 1 188 ? -1.59 -12.617 -6.727 1 92.75 188 THR A C 1
ATOM 1516 O O . THR A 1 188 ? -2.766 -12.258 -6.758 1 92.75 188 THR A O 1
ATOM 1519 N N . LEU A 1 189 ? -0.75 -12.539 -7.75 1 94.12 189 LEU A N 1
ATOM 1520 C CA . LEU A 1 189 ? -1.218 -12.359 -9.117 1 94.12 189 LEU A CA 1
ATOM 1521 C C . LEU A 1 189 ? -1.188 -13.68 -9.883 1 94.12 189 LEU A C 1
ATOM 1523 O O . LEU A 1 189 ? -0.127 -14.281 -10.039 1 94.12 189 LEU A O 1
ATOM 1527 N N . LEU A 1 190 ? -2.344 -14.133 -10.32 1 93 190 LEU A N 1
ATOM 1528 C CA . LEU A 1 190 ? -2.443 -15.391 -11.062 1 93 190 LEU A CA 1
ATOM 1529 C C . LEU A 1 190 ? -2.857 -15.133 -12.508 1 93 190 LEU A C 1
ATOM 1531 O O . LEU A 1 190 ? -3.898 -14.523 -12.766 1 93 190 LEU A O 1
ATOM 1535 N N . ILE A 1 191 ? -2.002 -15.531 -13.414 1 88.69 191 ILE A N 1
ATOM 1536 C CA . ILE A 1 191 ? -2.26 -15.422 -14.844 1 88.69 191 ILE A CA 1
ATOM 1537 C C . ILE A 1 191 ? -2.414 -16.812 -15.445 1 88.69 191 ILE A C 1
ATOM 1539 O O . ILE A 1 191 ? -1.423 -17.469 -15.797 1 88.69 191 ILE A O 1
ATOM 1543 N N . PRO A 1 192 ? -3.639 -17.125 -15.617 1 80.75 192 PRO A N 1
ATOM 1544 C CA . PRO A 1 192 ? -3.857 -18.453 -16.203 1 80.75 192 PRO A CA 1
ATOM 1545 C C . PRO A 1 192 ? -3.742 -18.469 -17.719 1 80.75 192 PRO A C 1
ATOM 1547 O O . PRO A 1 192 ? -3.988 -17.438 -18.359 1 80.75 192 PRO A O 1
ATOM 1550 N N . ILE A 1 193 ? -3.158 -19.344 -18.359 1 70.25 193 ILE A N 1
ATOM 1551 C CA . ILE A 1 193 ? -3.207 -19.5 -19.812 1 70.25 193 ILE A CA 1
ATOM 1552 C C . ILE A 1 193 ? -4.559 -20.094 -20.219 1 70.25 193 ILE A C 1
ATOM 1554 O O . ILE A 1 193 ? -5.203 -19.594 -21.141 1 70.25 193 ILE A O 1
ATOM 1558 N N . GLU A 1 194 ? -5.051 -21.172 -19.781 1 63.69 194 GLU A N 1
ATOM 1559 C CA . GLU A 1 194 ? -6.379 -21.75 -19.953 1 63.69 194 GLU A CA 1
ATOM 1560 C C . GLU A 1 194 ? -6.914 -22.297 -18.625 1 63.69 194 GLU A C 1
ATOM 1562 O O . GLU A 1 194 ? -6.172 -22.906 -17.844 1 63.69 194 GLU A O 1
ATOM 1567 N N . ILE A 1 195 ? -7.703 -21.375 -18 1 59.81 195 ILE A N 1
ATOM 1568 C CA . ILE A 1 195 ? -8.07 -21.672 -16.609 1 59.81 195 ILE A CA 1
ATOM 1569 C C . ILE A 1 195 ? -9.109 -22.781 -16.578 1 59.81 195 ILE A C 1
ATOM 1571 O O . ILE A 1 195 ? -10.266 -22.578 -16.938 1 59.81 195 ILE A O 1
ATOM 1575 N N . PHE A 1 196 ? -8.836 -24.031 -16.375 1 64.81 196 PHE A N 1
ATOM 1576 C CA . PHE A 1 196 ? -9.852 -25.062 -16.266 1 64.81 196 PHE A CA 1
ATOM 1577 C C . PHE A 1 196 ? -9.938 -25.609 -14.844 1 64.81 196 PHE A C 1
ATOM 1579 O O . PHE A 1 196 ? -11.008 -26.031 -14.391 1 64.81 196 PHE A O 1
ATOM 1586 N N . GLY A 1 197 ? -9.391 -25.141 -13.992 1 79 197 GLY A N 1
ATOM 1587 C CA . GLY A 1 197 ? -9.414 -26 -12.828 1 79 197 GLY A CA 1
ATOM 1588 C C . GLY A 1 197 ? -9.266 -25.25 -11.516 1 79 197 GLY A C 1
ATOM 1589 O O . GLY A 1 197 ? -9.203 -25.859 -10.445 1 79 197 GLY A O 1
ATOM 1590 N N . LEU A 1 198 ? -9.391 -23.984 -11.445 1 86.75 198 LEU A N 1
ATOM 1591 C CA . LEU A 1 198 ? -9.273 -23.25 -10.188 1 86.75 198 LEU A CA 1
ATOM 1592 C C . LEU A 1 198 ? -10.609 -23.234 -9.445 1 86.75 198 LEU A C 1
ATOM 1594 O O . LEU A 1 198 ? -11.656 -22.969 -10.047 1 86.75 198 LEU A O 1
ATOM 1598 N N . GLN A 1 199 ? -10.562 -23.672 -8.195 1 87.38 199 GLN A N 1
ATOM 1599 C CA . GLN A 1 199 ? -11.75 -23.656 -7.348 1 87.38 199 GLN A CA 1
ATOM 1600 C C . GLN A 1 199 ? -11.492 -22.891 -6.051 1 87.38 199 GLN A C 1
ATOM 1602 O O . GLN A 1 199 ? -10.367 -22.891 -5.543 1 87.38 199 GLN A O 1
ATOM 1607 N N . VAL A 1 200 ? -12.539 -22.219 -5.609 1 88.44 200 VAL A N 1
ATOM 1608 C CA . VAL A 1 200 ? -12.492 -21.531 -4.324 1 88.44 200 VAL A CA 1
ATOM 1609 C C . VAL A 1 200 ? -13.547 -22.109 -3.387 1 88.44 200 VAL A C 1
ATOM 1611 O O . VAL A 1 200 ? -14.617 -22.531 -3.828 1 88.44 200 VAL A O 1
ATOM 1614 N N . PHE A 1 201 ? -13.156 -22.234 -2.135 1 85.88 201 PHE A N 1
ATOM 1615 C CA . PHE A 1 201 ? -14.078 -22.719 -1.118 1 85.88 201 PHE A CA 1
ATOM 1616 C C . PHE A 1 201 ? -14.875 -21.562 -0.521 1 85.88 201 PHE A C 1
ATOM 1618 O O . PHE A 1 201 ? -14.305 -20.656 0.086 1 85.88 201 PHE A O 1
ATOM 1625 N N . LYS A 1 202 ? -16.094 -21.578 -0.752 1 83.88 202 LYS A N 1
ATOM 1626 C CA . LYS A 1 202 ? -16.984 -20.531 -0.246 1 83.88 202 LYS A CA 1
ATOM 1627 C C . LYS A 1 202 ? -18.344 -21.125 0.153 1 83.88 202 LYS A C 1
ATOM 1629 O O . LYS A 1 202 ? -18.891 -21.953 -0.564 1 83.88 202 LYS A O 1
ATOM 1634 N N . GLU A 1 203 ? -18.828 -20.703 1.393 1 79.12 203 GLU A N 1
ATOM 1635 C CA . GLU A 1 203 ? -20.125 -21.172 1.895 1 79.12 203 GLU A CA 1
ATOM 1636 C C . GLU A 1 203 ? -20.188 -22.688 1.92 1 79.12 203 GLU A C 1
ATOM 1638 O O . GLU A 1 203 ? -21.141 -23.281 1.404 1 79.12 203 GLU A O 1
ATOM 1643 N N . ASP A 1 204 ? -19.078 -23.344 2.26 1 79.69 204 ASP A N 1
ATOM 1644 C CA . ASP A 1 204 ? -18.953 -24.766 2.555 1 79.69 204 ASP A CA 1
ATOM 1645 C C . ASP A 1 204 ? -19.031 -25.609 1.28 1 79.69 204 ASP A C 1
ATOM 1647 O O . ASP A 1 204 ? -19.5 -26.75 1.308 1 79.69 204 ASP A O 1
ATOM 1651 N N . ARG A 1 205 ? -18.688 -24.953 0.267 1 85.44 205 ARG A N 1
ATOM 1652 C CA . ARG A 1 205 ? -18.625 -25.719 -0.978 1 85.44 205 ARG A CA 1
ATOM 1653 C C . ARG A 1 205 ? -17.516 -25.203 -1.876 1 85.44 205 ARG A C 1
ATOM 1655 O O . ARG A 1 205 ? -17.078 -24.062 -1.738 1 85.44 205 ARG A O 1
ATOM 1662 N N . TRP A 1 206 ? -17.078 -26.031 -2.818 1 86.5 206 TRP A N 1
ATOM 1663 C CA . TRP A 1 206 ? -16.078 -25.641 -3.824 1 86.5 206 TRP A CA 1
ATOM 1664 C C . TRP A 1 206 ? -16.766 -25.047 -5.051 1 86.5 206 TRP A C 1
ATOM 1666 O O . TRP A 1 206 ? -17.672 -25.641 -5.625 1 86.5 206 TRP A O 1
ATOM 1676 N N . LEU A 1 207 ? -16.375 -23.828 -5.418 1 86.19 207 LEU A N 1
ATOM 1677 C CA . LEU A 1 207 ? -16.906 -23.109 -6.578 1 86.19 207 LEU A CA 1
ATOM 1678 C C . LEU A 1 207 ? -15.852 -22.984 -7.668 1 86.19 207 LEU A C 1
ATOM 1680 O O . LEU A 1 207 ? -14.695 -22.641 -7.383 1 86.19 207 LEU A O 1
ATOM 1684 N N . ASP A 1 208 ? -16.266 -23.25 -8.852 1 85.06 208 ASP A N 1
ATOM 1685 C CA . ASP A 1 208 ? -15.359 -23.062 -9.984 1 85.06 208 ASP A CA 1
ATOM 1686 C C . ASP A 1 208 ? -15.18 -21.578 -10.289 1 85.06 208 ASP A C 1
ATOM 1688 O O . ASP A 1 208 ? -16.141 -20.812 -10.266 1 85.06 208 ASP A O 1
ATOM 1692 N N . VAL A 1 209 ? -13.945 -21.156 -10.492 1 84.06 209 VAL A N 1
ATOM 1693 C CA . VAL A 1 209 ? -13.68 -19.781 -10.898 1 84.06 209 VAL A CA 1
ATOM 1694 C C . VAL A 1 209 ? -13.75 -19.672 -12.414 1 84.06 209 VAL A C 1
ATOM 1696 O O . VAL A 1 209 ? -13 -20.344 -13.133 1 84.06 209 VAL A O 1
ATOM 1699 N N . ASP A 1 210 ? -14.719 -18.875 -12.852 1 82.06 210 ASP A N 1
ATOM 1700 C CA . ASP A 1 210 ? -14.805 -18.594 -14.281 1 82.06 210 ASP A CA 1
ATOM 1701 C C . ASP A 1 210 ? -13.805 -17.5 -14.672 1 82.06 210 ASP A C 1
ATOM 1703 O O . ASP A 1 210 ? -13.922 -16.359 -14.234 1 82.06 210 ASP A O 1
ATOM 1707 N N . TYR A 1 211 ? -12.945 -17.828 -15.516 1 82.94 211 TYR A N 1
ATOM 1708 C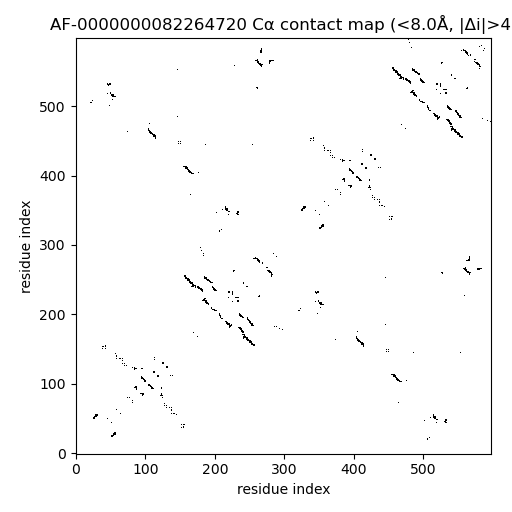 CA . TYR A 1 211 ? -11.859 -16.922 -15.883 1 82.94 211 TYR A CA 1
ATOM 1709 C C . TYR A 1 211 ? -12.242 -16.062 -17.094 1 82.94 211 TYR A C 1
ATOM 1711 O O . TYR A 1 211 ? -12.766 -16.594 -18.078 1 82.94 211 TYR A O 1
ATOM 1719 N N . ILE A 1 212 ? -12.016 -14.789 -17 1 80.88 212 ILE A N 1
ATOM 1720 C CA . ILE A 1 212 ? -12.203 -13.844 -18.094 1 80.88 212 ILE A CA 1
ATOM 1721 C C . ILE A 1 212 ? -10.844 -13.461 -18.672 1 80.88 212 ILE A C 1
ATOM 1723 O O . ILE A 1 212 ? -10.078 -12.719 -18.062 1 80.88 212 ILE A O 1
ATOM 1727 N N . TYR A 1 213 ? -10.508 -13.984 -19.875 1 79.88 213 TYR A N 1
ATOM 1728 C CA . TYR A 1 213 ? -9.266 -13.602 -20.531 1 79.88 213 TYR A CA 1
ATOM 1729 C C . TYR A 1 213 ? -9.352 -12.18 -21.094 1 79.88 213 TYR A C 1
ATOM 1731 O O . TYR A 1 213 ? -10.383 -11.789 -21.641 1 79.88 213 TYR A O 1
ATOM 1739 N N . PRO A 1 214 ? -8.32 -11.375 -20.875 1 82.69 214 PRO A N 1
ATOM 1740 C CA . PRO A 1 214 ? -7.004 -11.602 -20.266 1 82.69 214 PRO A CA 1
ATOM 1741 C C . PRO A 1 214 ? -6.883 -11.016 -18.859 1 82.69 214 PRO A C 1
ATOM 1743 O O . PRO A 1 214 ? -5.883 -10.367 -18.547 1 82.69 214 PRO A O 1
ATOM 1746 N N . ALA A 1 215 ? -7.859 -11.328 -18.062 1 86.94 215 ALA A N 1
ATOM 1747 C CA . ALA A 1 215 ? -7.852 -10.789 -16.703 1 86.94 215 ALA A CA 1
ATOM 1748 C C . ALA A 1 215 ? -6.703 -11.375 -15.883 1 86.94 215 ALA A C 1
ATOM 1750 O O . ALA A 1 215 ? -6.145 -12.414 -16.25 1 86.94 215 ALA A O 1
ATOM 1751 N N . VAL A 1 216 ? -6.305 -10.656 -14.906 1 91.69 216 VAL A N 1
ATOM 1752 C CA . VAL A 1 216 ? -5.414 -11.172 -13.867 1 91.69 216 VAL A CA 1
ATOM 1753 C C . VAL A 1 216 ? -6.215 -11.469 -12.602 1 91.69 216 VAL A C 1
ATOM 1755 O O . VAL A 1 216 ? -7.039 -10.664 -12.18 1 91.69 216 VAL A O 1
ATOM 1758 N N . ILE A 1 217 ? -6.07 -12.672 -12.109 1 92.5 217 ILE A N 1
ATOM 1759 C CA . ILE A 1 217 ? -6.742 -13.031 -10.867 1 92.5 217 ILE A CA 1
ATOM 1760 C C . ILE A 1 217 ? -5.906 -12.562 -9.68 1 92.5 217 ILE A C 1
ATOM 1762 O O . ILE A 1 217 ? -4.707 -12.836 -9.609 1 92.5 217 ILE A O 1
ATOM 1766 N N . ILE A 1 218 ? -6.547 -11.805 -8.773 1 93.75 218 ILE A N 1
ATOM 1767 C CA . ILE A 1 218 ? -5.906 -11.336 -7.547 1 93.75 218 ILE A CA 1
ATOM 1768 C C . ILE A 1 218 ? -6.391 -12.164 -6.359 1 93.75 218 ILE A C 1
ATOM 1770 O O . ILE A 1 218 ? -7.594 -12.375 -6.191 1 93.75 218 ILE A O 1
ATOM 1774 N N . ILE A 1 219 ? -5.453 -12.68 -5.57 1 91.31 219 ILE A N 1
ATOM 1775 C CA . ILE A 1 219 ? -5.789 -13.43 -4.363 1 91.31 219 ILE A CA 1
ATOM 1776 C C . ILE A 1 219 ? -5.164 -12.758 -3.146 1 91.31 219 ILE A C 1
ATOM 1778 O O . ILE A 1 219 ? -3.963 -12.469 -3.135 1 91.31 219 ILE A O 1
ATOM 1782 N N . ILE A 1 220 ? -5.938 -12.477 -2.137 1 87.88 220 ILE A N 1
ATOM 1783 C CA . ILE A 1 220 ? -5.461 -11.906 -0.882 1 87.88 220 ILE A CA 1
ATOM 1784 C C . ILE A 1 220 ? -4.816 -12.992 -0.031 1 87.88 220 ILE A C 1
ATOM 1786 O O . ILE A 1 220 ? -5.402 -14.062 0.175 1 87.88 220 ILE A O 1
ATOM 1790 N N . GLY A 1 221 ? -3.684 -12.781 0.405 1 82.75 221 GLY A N 1
ATOM 1791 C CA . GLY A 1 221 ? -2.984 -13.727 1.254 1 82.75 221 GLY A CA 1
ATOM 1792 C C . GLY A 1 221 ? -3.195 -13.477 2.734 1 82.75 221 GLY A C 1
ATOM 1793 O O . GLY A 1 221 ? -3.875 -12.523 3.115 1 82.75 221 GLY A O 1
ATOM 1794 N N . ASP A 1 222 ? -2.588 -14.367 3.479 1 71.5 222 ASP A N 1
ATOM 1795 C CA . ASP A 1 222 ? -2.729 -14.352 4.93 1 71.5 222 ASP A CA 1
ATOM 1796 C C . ASP A 1 222 ? -2.18 -13.055 5.52 1 71.5 222 ASP A C 1
ATOM 1798 O O . ASP A 1 222 ? -2.719 -12.539 6.5 1 71.5 222 ASP A O 1
ATOM 1802 N N . GLN A 1 223 ? -1.111 -12.539 4.941 1 68.94 223 GLN A N 1
ATOM 1803 C CA . GLN A 1 223 ? -0.467 -11.367 5.523 1 68.94 223 GLN A CA 1
ATOM 1804 C C . GLN A 1 223 ? -1.372 -10.141 5.438 1 68.94 223 GLN A C 1
ATOM 1806 O O . GLN A 1 223 ? -1.494 -9.383 6.402 1 68.94 223 GLN A O 1
ATOM 1811 N N . ILE A 1 224 ? -1.959 -9.922 4.352 1 72.44 224 ILE A N 1
ATOM 1812 C CA . ILE A 1 224 ? -2.852 -8.781 4.195 1 72.44 224 ILE A CA 1
ATOM 1813 C C . ILE A 1 224 ? -4.109 -8.992 5.035 1 72.44 224 ILE A C 1
ATOM 1815 O O . ILE A 1 224 ? -4.652 -8.039 5.598 1 72.44 224 ILE A O 1
ATOM 1819 N N . MET A 1 225 ? -4.605 -10.258 5.074 1 72.12 225 MET A N 1
ATOM 1820 C CA . MET A 1 225 ? -5.727 -10.547 5.969 1 72.12 225 MET A CA 1
ATOM 1821 C C . MET A 1 225 ? -5.391 -10.148 7.402 1 72.12 225 MET A C 1
ATOM 1823 O O . MET A 1 225 ? -6.168 -9.438 8.047 1 72.12 225 MET A O 1
ATOM 1827 N N . LYS A 1 226 ? -4.23 -10.586 7.785 1 62.59 226 LYS A N 1
ATOM 1828 C CA . LYS A 1 226 ? -3.807 -10.289 9.148 1 62.59 226 LYS A CA 1
ATOM 1829 C C . LYS A 1 226 ? -3.568 -8.797 9.344 1 62.59 226 LYS A C 1
ATOM 1831 O O . LYS A 1 226 ? -3.986 -8.219 10.352 1 62.59 226 LYS A O 1
ATOM 1836 N N . MET A 1 227 ? -2.922 -8.203 8.344 1 61 227 MET A N 1
ATOM 1837 C CA . MET A 1 227 ? -2.602 -6.781 8.43 1 61 227 MET A CA 1
ATOM 1838 C C . MET A 1 227 ? -3.871 -5.938 8.445 1 61 227 MET A C 1
ATOM 1840 O O . MET A 1 227 ? -3.893 -4.855 9.039 1 61 227 MET A O 1
ATOM 1844 N N . SER A 1 228 ? -4.848 -6.422 7.828 1 62.03 228 SER A N 1
ATOM 1845 C CA . SER A 1 228 ? -6.113 -5.695 7.766 1 62.03 228 SER A CA 1
ATOM 1846 C C . SER A 1 228 ? -7.02 -6.062 8.938 1 62.03 228 SER A C 1
ATOM 1848 O O . SER A 1 228 ? -8.195 -5.684 8.961 1 62.03 228 SER A O 1
ATOM 1850 N N . ASN A 1 229 ? -6.508 -6.988 9.758 1 57.06 229 ASN A N 1
ATOM 1851 C CA . ASN A 1 229 ? -7.234 -7.461 10.93 1 57.06 229 ASN A CA 1
ATOM 1852 C C . ASN A 1 229 ? -8.531 -8.164 10.539 1 57.06 229 ASN A C 1
ATOM 1854 O O . ASN A 1 229 ? -9.57 -7.957 11.18 1 57.06 229 ASN A O 1
ATOM 1858 N N . GLY A 1 230 ? -8.414 -8.805 9.508 1 60.28 230 GLY A N 1
ATOM 1859 C CA . GLY A 1 230 ? -9.547 -9.633 9.125 1 60.28 230 GLY A CA 1
ATOM 1860 C C . GLY A 1 230 ? -10.547 -8.906 8.25 1 60.28 230 GLY A C 1
ATOM 1861 O O . GLY A 1 230 ? -11.555 -9.477 7.84 1 60.28 230 GLY A O 1
ATOM 1862 N N . ARG A 1 231 ? -10.32 -7.648 7.98 1 66.88 231 ARG A N 1
ATOM 1863 C CA . ARG A 1 231 ? -11.211 -6.957 7.051 1 66.88 231 ARG A CA 1
ATOM 1864 C C . ARG A 1 231 ? -11.211 -7.633 5.684 1 66.88 231 ARG A C 1
ATOM 1866 O O . ARG A 1 231 ? -12.266 -7.867 5.102 1 66.88 231 ARG A O 1
ATOM 1873 N N . TYR A 1 232 ? -9.961 -7.734 5.215 1 76.75 232 TYR A N 1
ATOM 1874 C CA . TYR A 1 232 ? -9.82 -8.492 3.979 1 76.75 232 TYR A CA 1
ATOM 1875 C C . TYR A 1 232 ? -9.594 -9.977 4.27 1 76.75 232 TYR A C 1
ATOM 1877 O O . TYR A 1 232 ? -8.867 -10.32 5.207 1 76.75 232 TYR A O 1
ATOM 1885 N N . ASN A 1 233 ? -10.172 -10.836 3.426 1 79.38 233 ASN A N 1
ATOM 1886 C CA . ASN A 1 233 ? -10.125 -12.273 3.688 1 79.38 233 ASN A CA 1
ATOM 1887 C C . ASN A 1 233 ? -9.195 -12.992 2.711 1 79.38 233 ASN A C 1
ATOM 1889 O O . ASN A 1 233 ? -9.148 -12.648 1.526 1 79.38 233 ASN A O 1
ATOM 1893 N N . ASN A 1 234 ? -8.469 -13.859 3.383 1 81.75 234 ASN A N 1
ATOM 1894 C CA . ASN A 1 234 ? -7.844 -14.82 2.473 1 81.75 234 ASN A CA 1
ATOM 1895 C C . ASN A 1 234 ? -8.875 -15.758 1.854 1 81.75 234 ASN A C 1
ATOM 1897 O O . ASN A 1 234 ? -10.078 -15.602 2.086 1 81.75 234 ASN A O 1
ATOM 1901 N N . VAL A 1 235 ? -8.422 -16.641 0.925 1 87.38 235 VAL A N 1
ATOM 1902 C CA . VAL A 1 235 ? -9.375 -17.547 0.302 1 87.38 235 VAL A CA 1
ATOM 1903 C C . VAL A 1 235 ? -8.75 -18.938 0.149 1 87.38 235 VAL A C 1
ATOM 1905 O O . VAL A 1 235 ? -7.605 -19.062 -0.299 1 87.38 235 VAL A O 1
ATOM 1908 N N . LEU A 1 236 ? -9.5 -19.922 0.741 1 86.12 236 LEU A N 1
ATOM 1909 C CA . LEU A 1 236 ? -9.117 -21.312 0.475 1 86.12 236 LEU A CA 1
ATOM 1910 C C . LEU A 1 236 ? -9.375 -21.672 -0.983 1 86.12 236 LEU A C 1
ATOM 1912 O O . LEU A 1 236 ? -10.484 -21.484 -1.488 1 86.12 236 LEU A O 1
ATOM 1916 N N . HIS A 1 237 ? -8.312 -22.094 -1.692 1 88.44 237 HIS A N 1
ATOM 1917 C CA . HIS A 1 237 ? -8.461 -22.406 -3.109 1 88.44 237 HIS A CA 1
ATOM 1918 C C . HIS A 1 237 ? -7.629 -23.625 -3.5 1 88.44 237 HIS A C 1
ATOM 1920 O O . HIS A 1 237 ? -6.723 -24.016 -2.764 1 88.44 237 HIS A O 1
ATOM 1926 N N . ARG A 1 238 ? -8.016 -24.266 -4.555 1 85.56 238 ARG A N 1
ATOM 1927 C CA . ARG A 1 238 ? -7.344 -25.438 -5.109 1 85.56 238 ARG A CA 1
ATOM 1928 C C . ARG A 1 238 ? -7.469 -25.469 -6.629 1 85.56 238 ARG A C 1
ATOM 1930 O O . ARG A 1 238 ? -8.195 -24.656 -7.215 1 85.56 238 ARG A O 1
ATOM 1937 N N . ALA A 1 239 ? -6.637 -26.234 -7.238 1 85.88 239 ALA A N 1
ATOM 1938 C CA . ALA A 1 239 ? -6.711 -26.406 -8.688 1 85.88 239 ALA A CA 1
ATOM 1939 C C . ALA A 1 239 ? -6.754 -27.875 -9.062 1 85.88 239 ALA A C 1
ATOM 1941 O O . ALA A 1 239 ? -5.98 -28.688 -8.531 1 85.88 239 ALA A O 1
ATOM 1942 N N . LEU A 1 240 ? -7.633 -28.203 -9.945 1 83 240 LEU A N 1
ATOM 1943 C CA . LEU A 1 240 ? -7.785 -29.562 -10.43 1 83 240 LEU A CA 1
ATOM 1944 C C . LEU A 1 240 ? -7.004 -29.781 -11.719 1 83 240 LEU A C 1
ATOM 1946 O O . LEU A 1 240 ? -6.789 -28.828 -12.484 1 83 240 LEU A O 1
ATOM 1950 N N . MET A 1 241 ? -6.562 -31 -11.883 1 83.5 241 MET A N 1
ATOM 1951 C CA . MET A 1 241 ? -5.996 -31.375 -13.172 1 83.5 241 MET A CA 1
ATOM 1952 C C . MET A 1 241 ? -7.094 -31.75 -14.164 1 83.5 241 MET A C 1
ATOM 1954 O O . MET A 1 241 ? -8.258 -31.859 -13.789 1 83.5 241 MET A O 1
ATOM 1958 N N . ASP A 1 242 ? -6.723 -31.719 -15.336 1 82.94 242 ASP A N 1
ATOM 1959 C CA . ASP A 1 242 ? -7.668 -32.062 -16.391 1 82.94 242 ASP A CA 1
ATOM 1960 C C . ASP A 1 242 ? -7.285 -33.406 -17.047 1 82.94 242 ASP A C 1
ATOM 1962 O O . ASP A 1 242 ? -6.105 -33.75 -17.094 1 82.94 242 ASP A O 1
ATOM 1966 N N . LYS A 1 243 ? -8.289 -34.156 -17.547 1 82.38 243 LYS A N 1
ATOM 1967 C CA . LYS A 1 243 ? -8.07 -35.469 -18.141 1 82.38 243 LYS A CA 1
ATOM 1968 C C . LYS A 1 243 ? -7.398 -35.344 -19.516 1 82.38 243 LYS A C 1
ATOM 1970 O O . LYS A 1 243 ? -6.629 -36.219 -19.922 1 82.38 243 LYS A O 1
ATOM 1975 N N . LYS A 1 244 ? -7.613 -34.219 -20.156 1 84.62 244 LYS A N 1
ATOM 1976 C CA . LYS A 1 244 ? -7.215 -34.188 -21.562 1 84.62 244 LYS A CA 1
ATOM 1977 C C . LYS A 1 244 ? -6.309 -32.969 -21.828 1 84.62 244 LYS A C 1
ATOM 1979 O O . LYS A 1 244 ? -5.598 -32.938 -22.828 1 84.62 244 LYS A O 1
ATOM 1984 N N . LYS A 1 245 ? -6.305 -32.062 -20.984 1 83.75 245 LYS A N 1
ATOM 1985 C CA . LYS A 1 245 ? -5.617 -30.797 -21.281 1 83.75 245 LYS A CA 1
ATOM 1986 C C . LYS A 1 245 ? -4.535 -30.5 -20.25 1 83.75 245 LYS A C 1
ATOM 1988 O O . LYS A 1 245 ? -4.684 -30.844 -19.078 1 83.75 245 LYS A O 1
ATOM 1993 N N . THR A 1 246 ? -3.414 -29.891 -20.812 1 86.69 246 THR A N 1
ATOM 1994 C CA . THR A 1 246 ? -2.361 -29.406 -19.938 1 86.69 246 THR A CA 1
ATOM 1995 C C . THR A 1 246 ? -2.781 -28.094 -19.281 1 86.69 246 THR A C 1
ATOM 1997 O O . THR A 1 246 ? -3.332 -27.203 -19.938 1 86.69 246 THR A O 1
ATOM 2000 N N . ARG A 1 247 ? -2.621 -28.047 -18 1 86.19 247 ARG A N 1
ATOM 2001 C CA . ARG A 1 247 ? -2.877 -26.797 -17.281 1 86.19 247 ARG A CA 1
ATOM 2002 C C . ARG A 1 247 ? -1.575 -26.062 -16.969 1 86.19 247 ARG A C 1
ATOM 2004 O O . ARG A 1 247 ? -0.644 -26.656 -16.406 1 86.19 247 ARG A O 1
ATOM 2011 N N . MET A 1 248 ? -1.549 -24.844 -17.422 1 89.31 248 MET A N 1
ATOM 2012 C CA . MET A 1 248 ? -0.394 -24 -17.094 1 89.31 248 MET A CA 1
ATOM 2013 C C . MET A 1 248 ? -0.832 -22.688 -16.469 1 89.31 248 MET A C 1
ATOM 2015 O O . MET A 1 248 ? -1.833 -22.094 -16.875 1 89.31 248 MET A O 1
ATOM 2019 N N . SER A 1 249 ? -0.134 -22.234 -15.453 1 90.44 249 SER A N 1
ATOM 2020 C CA . SER A 1 249 ? -0.416 -20.953 -14.812 1 90.44 249 SER A CA 1
ATOM 2021 C C . SER A 1 249 ? 0.869 -20.266 -14.359 1 90.44 249 SER A C 1
ATOM 2023 O O . SER A 1 249 ? 1.812 -20.922 -13.922 1 90.44 249 SER A O 1
ATOM 2025 N N . SER A 1 250 ? 0.909 -18.984 -14.57 1 92.56 250 SER A N 1
ATOM 2026 C CA . SER A 1 250 ? 1.958 -18.156 -13.992 1 92.56 250 SER A CA 1
ATOM 2027 C C . SER A 1 250 ? 1.457 -17.406 -12.758 1 92.56 250 SER A C 1
ATOM 2029 O O . SER A 1 250 ? 0.451 -16.688 -12.82 1 92.56 250 SER A O 1
ATOM 2031 N N . VAL A 1 251 ? 2.141 -17.609 -11.664 1 93.25 251 VAL A N 1
ATOM 2032 C CA . VAL A 1 251 ? 1.742 -17.031 -10.383 1 93.25 251 VAL A CA 1
ATOM 2033 C C . VAL A 1 251 ? 2.85 -16.125 -9.852 1 93.25 251 VAL A C 1
ATOM 2035 O O . VAL A 1 251 ? 4.023 -16.516 -9.844 1 93.25 251 VAL A O 1
ATOM 2038 N N . VAL A 1 252 ? 2.51 -14.93 -9.5 1 94 252 VAL A N 1
ATOM 2039 C CA . VAL A 1 252 ? 3.465 -14.047 -8.836 1 94 252 VAL A CA 1
ATOM 2040 C C . VAL A 1 252 ? 3.035 -13.812 -7.387 1 94 252 VAL A C 1
ATOM 2042 O O . VAL A 1 252 ? 1.986 -13.219 -7.129 1 94 252 VAL A O 1
ATOM 2045 N N . HIS A 1 253 ? 3.863 -14.328 -6.488 1 90 253 HIS A N 1
ATOM 2046 C CA . HIS A 1 253 ? 3.65 -14.133 -5.059 1 90 253 HIS A CA 1
ATOM 2047 C C . HIS A 1 253 ? 4.367 -12.883 -4.555 1 90 253 HIS A C 1
ATOM 2049 O O . HIS A 1 253 ? 5.582 -12.758 -4.711 1 90 253 HIS A O 1
ATOM 2055 N N . ILE A 1 254 ? 3.607 -11.984 -4.016 1 86.88 254 ILE A N 1
ATOM 2056 C CA . ILE A 1 254 ? 4.18 -10.805 -3.385 1 86.88 254 ILE A CA 1
ATOM 2057 C C . ILE A 1 254 ? 4.293 -11.023 -1.878 1 86.88 254 ILE A C 1
ATOM 2059 O O . ILE A 1 254 ? 3.283 -11.188 -1.19 1 86.88 254 ILE A O 1
ATOM 2063 N N . LYS A 1 255 ? 5.566 -11.055 -1.457 1 74.75 255 LYS A N 1
ATOM 2064 C CA . LYS A 1 255 ? 5.863 -11.383 -0.066 1 74.75 255 LYS A CA 1
ATOM 2065 C C . LYS A 1 255 ? 6.473 -10.188 0.662 1 74.75 255 LYS A C 1
ATOM 2067 O O . LYS A 1 255 ? 7.219 -9.406 0.068 1 74.75 255 LYS A O 1
ATOM 2072 N N . PRO A 1 256 ? 6.012 -10.086 1.891 1 64.75 256 PRO A N 1
ATOM 2073 C CA . PRO A 1 256 ? 6.742 -9.094 2.689 1 64.75 256 PRO A CA 1
ATOM 2074 C C . PRO A 1 256 ? 8.195 -9.5 2.936 1 64.75 256 PRO A C 1
ATOM 2076 O O . PRO A 1 256 ? 8.562 -10.656 2.732 1 64.75 256 PRO A O 1
ATOM 2079 N N . PRO A 1 257 ? 8.953 -8.484 3.123 1 55.59 257 PRO A N 1
ATOM 2080 C CA . PRO A 1 257 ? 10.32 -8.867 3.496 1 55.59 257 PRO A CA 1
ATOM 2081 C C . PRO A 1 257 ? 10.352 -9.891 4.625 1 55.59 257 PRO A C 1
ATOM 2083 O O . PRO A 1 257 ? 9.516 -9.852 5.527 1 55.59 257 PRO A O 1
ATOM 2086 N N . TYR A 1 258 ? 11.227 -10.914 4.328 1 49.34 258 TYR A N 1
ATOM 2087 C CA . TYR A 1 258 ? 11.297 -12.062 5.234 1 49.34 258 TYR A CA 1
ATOM 2088 C C . TYR A 1 258 ? 11.438 -11.602 6.68 1 49.34 258 TYR A C 1
ATOM 2090 O O . TYR A 1 258 ? 11 -12.297 7.602 1 49.34 258 TYR A O 1
ATOM 2098 N N . ASP A 1 259 ? 11.984 -10.539 6.773 1 42.56 259 ASP A N 1
ATOM 2099 C CA . ASP A 1 259 ? 12.227 -10.047 8.125 1 42.56 259 ASP A CA 1
ATOM 2100 C C . ASP A 1 259 ? 11.047 -9.219 8.625 1 42.56 259 ASP A C 1
ATOM 2102 O O . ASP A 1 259 ? 11.078 -8.695 9.742 1 42.56 259 ASP A O 1
ATOM 2106 N N . MET A 1 260 ? 9.977 -9.391 7.863 1 46.81 260 MET A N 1
ATOM 2107 C CA . MET A 1 260 ? 8.82 -8.578 8.227 1 46.81 260 MET A CA 1
ATOM 2108 C C . MET A 1 260 ? 7.961 -9.289 9.266 1 46.81 260 MET A C 1
ATOM 2110 O O . MET A 1 260 ? 7.688 -10.484 9.141 1 46.81 260 MET A O 1
ATOM 2114 N N . VAL A 1 261 ? 7.738 -8.898 10.555 1 38.94 261 VAL A N 1
ATOM 2115 C CA . VAL A 1 261 ? 6.836 -9.43 11.578 1 38.94 261 VAL A CA 1
ATOM 2116 C C . VAL A 1 261 ? 5.391 -9.117 11.195 1 38.94 261 VAL A C 1
ATOM 2118 O O . VAL A 1 261 ? 5.035 -7.961 10.969 1 38.94 261 VAL A O 1
ATOM 2121 N N . VAL A 1 262 ? 4.504 -10.234 10.844 1 42.97 262 VAL A N 1
ATOM 2122 C CA . VAL A 1 262 ? 3.102 -10.102 10.469 1 42.97 262 VAL A CA 1
ATOM 2123 C C . VAL A 1 262 ? 2.217 -10.188 11.711 1 42.97 262 VAL A C 1
ATOM 2125 O O . VAL A 1 262 ? 2.283 -11.156 12.461 1 42.97 262 VAL A O 1
ATOM 2128 N N . LYS A 1 263 ? 1.745 -9.406 12.461 1 42.81 263 LYS A N 1
ATOM 2129 C CA . LYS A 1 263 ? 0.808 -9.438 13.578 1 42.81 263 LYS A CA 1
ATOM 2130 C C . LYS A 1 263 ? -0.416 -8.57 13.297 1 42.81 263 LYS A C 1
ATOM 2132 O O . LYS A 1 263 ? -0.339 -7.613 12.523 1 42.81 263 LYS A O 1
ATOM 2137 N N . PRO A 1 264 ? -1.628 -9.453 13.742 1 39.78 264 PRO A N 1
ATOM 2138 C CA . PRO A 1 264 ? -2.82 -8.609 13.648 1 39.78 264 PRO A CA 1
ATOM 2139 C C . PRO A 1 264 ? -2.619 -7.23 14.266 1 39.78 264 PRO A C 1
ATOM 2141 O O . PRO A 1 264 ? -1.886 -7.09 15.25 1 39.78 264 PRO A O 1
ATOM 2144 N N . PHE A 1 265 ? -3.039 -6.426 13.648 1 37.81 265 PHE A N 1
ATOM 2145 C CA . PHE A 1 265 ? -2.947 -5.094 14.234 1 37.81 265 PHE A CA 1
ATOM 2146 C C . PHE A 1 265 ? -3.764 -5.004 15.516 1 37.81 265 PHE A C 1
ATOM 2148 O O . PHE A 1 265 ? -4.914 -5.445 15.562 1 37.81 265 PHE A O 1
ATOM 2155 N N . PRO A 1 266 ? -3.252 -4.914 16.703 1 34.59 266 PRO A N 1
ATOM 2156 C CA . PRO A 1 266 ? -3.992 -4.922 17.953 1 34.59 266 PRO A CA 1
ATOM 2157 C C . PRO A 1 266 ? -5.336 -4.199 17.859 1 34.59 266 PRO A C 1
ATOM 2159 O O . PRO A 1 266 ? -6.293 -4.574 18.531 1 34.59 266 PRO A O 1
ATOM 2162 N N . GLU A 1 267 ? -5.422 -3.162 17.203 1 32.97 267 GLU A N 1
ATOM 2163 C CA . GLU A 1 267 ? -6.621 -2.33 17.219 1 32.97 267 GLU A CA 1
ATOM 2164 C C . GLU A 1 267 ? -7.809 -3.055 16.594 1 32.97 267 GLU A C 1
ATOM 2166 O O . GLU A 1 267 ? -8.953 -2.615 16.734 1 32.97 267 GLU A O 1
ATOM 2171 N N . LEU A 1 268 ? -7.547 -4.055 15.812 1 35.31 268 LEU A N 1
ATOM 2172 C CA . LEU A 1 268 ? -8.648 -4.824 15.242 1 35.31 268 LEU A CA 1
ATOM 2173 C C . LEU A 1 268 ? -9.156 -5.867 16.234 1 35.31 268 LEU A C 1
ATOM 2175 O O . LEU A 1 268 ? -9.969 -6.727 15.875 1 35.31 268 LEU A O 1
ATOM 2179 N N . THR A 1 269 ? -8.539 -5.82 17.375 1 36.28 269 THR A N 1
ATOM 2180 C CA . THR A 1 269 ? -9.078 -6.652 18.438 1 36.28 269 THR A CA 1
ATOM 2181 C C . THR A 1 269 ? -9.836 -5.805 19.453 1 36.28 269 THR A C 1
ATOM 2183 O O . THR A 1 269 ? -9.461 -4.66 19.719 1 36.28 269 THR A O 1
ATOM 2186 N N . SER A 1 270 ? -11.039 -5.801 19.438 1 38.44 270 SER A N 1
ATOM 2187 C CA . SER A 1 270 ? -11.875 -5.258 20.5 1 38.44 270 SER A CA 1
ATOM 2188 C C . SER A 1 270 ? -12.125 -6.297 21.578 1 38.44 270 SER A C 1
ATOM 2190 O O . SER A 1 270 ? -11.75 -7.461 21.438 1 38.44 270 SER A O 1
ATOM 2192 N N . GLY A 1 271 ? -12.492 -5.609 22.719 1 38.91 271 GLY A N 1
ATOM 2193 C CA . GLY A 1 271 ? -13.039 -6.531 23.688 1 38.91 271 GLY A CA 1
ATOM 2194 C C . GLY A 1 271 ? -13.922 -7.602 23.078 1 38.91 271 GLY A C 1
ATOM 2195 O O . GLY A 1 271 ? -13.836 -8.773 23.453 1 38.91 271 GLY A O 1
ATOM 2196 N N . ASP A 1 272 ? -14.586 -7.191 22.094 1 41.34 272 ASP A N 1
ATOM 2197 C CA . ASP A 1 272 ? -15.523 -8.141 21.516 1 41.34 272 ASP A CA 1
ATOM 2198 C C . ASP A 1 272 ? -14.898 -8.875 20.328 1 41.34 272 ASP A C 1
ATOM 2200 O O . ASP A 1 272 ? -15.461 -9.852 19.828 1 41.34 272 ASP A O 1
ATOM 2204 N N . ASN A 1 273 ? -13.867 -8.242 19.828 1 37.12 273 ASN A N 1
ATOM 2205 C CA . ASN A 1 273 ? -13.156 -8.953 18.766 1 37.12 273 ASN A CA 1
ATOM 2206 C C . ASN A 1 273 ? -11.656 -9.039 19.062 1 37.12 273 ASN A C 1
ATOM 2208 O O . ASN A 1 273 ? -10.875 -8.25 18.531 1 37.12 273 ASN A O 1
ATOM 2212 N N . PRO A 1 274 ? -11.289 -9.68 19.906 1 45.75 274 PRO A N 1
ATOM 2213 C CA . PRO A 1 274 ? -9.922 -9.859 20.391 1 45.75 274 PRO A CA 1
ATOM 2214 C C . PRO A 1 274 ? -8.953 -10.297 19.297 1 45.75 274 PRO A C 1
ATOM 2216 O O . PRO A 1 274 ? -9.383 -10.789 18.25 1 45.75 274 PRO A O 1
ATOM 2219 N N . PRO A 1 275 ? -7.758 -9.75 19.406 1 46.22 275 PRO A N 1
ATOM 2220 C CA . PRO A 1 275 ? -6.758 -10.25 18.453 1 46.22 275 PRO A CA 1
ATOM 2221 C C . PRO A 1 275 ? -6.902 -11.75 18.188 1 46.22 275 PRO A C 1
ATOM 2223 O O . PRO A 1 275 ? -6.969 -12.547 19.125 1 46.22 275 PRO A O 1
ATOM 2226 N N . LYS A 1 276 ? -7.305 -12.016 17.062 1 45.38 276 L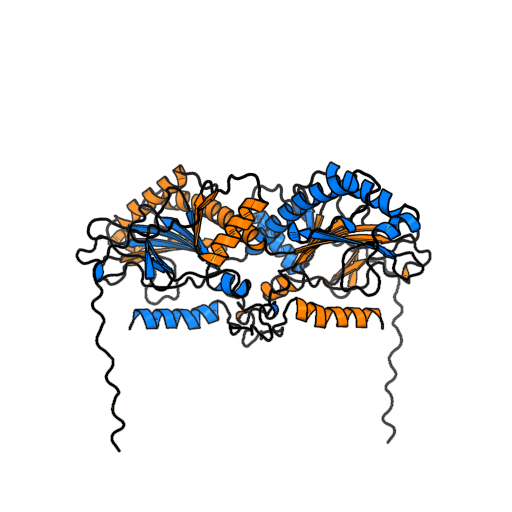YS A N 1
ATOM 2227 C CA . LYS A 1 276 ? -7.551 -13.422 16.734 1 45.38 276 LYS A CA 1
ATOM 2228 C C . LYS A 1 276 ? -6.25 -14.141 16.391 1 45.38 276 LYS A C 1
ATOM 2230 O O . LYS A 1 276 ? -6.199 -15.367 16.375 1 45.38 276 LYS A O 1
ATOM 2235 N N . PHE A 1 277 ? -5.281 -13.273 16.047 1 44.81 277 PHE A N 1
ATOM 2236 C CA . PHE A 1 277 ? -4.109 -14.008 15.586 1 44.81 277 PHE A CA 1
ATOM 2237 C C . PHE A 1 277 ? -2.873 -13.602 16.375 1 44.81 277 PHE A C 1
ATOM 2239 O O . PHE A 1 277 ? -2.744 -12.445 16.781 1 44.81 277 PHE A O 1
ATOM 2246 N N . GLU A 1 278 ? -2.07 -14.547 16.781 1 43.19 278 GLU A N 1
ATOM 2247 C CA . GLU A 1 278 ? -0.807 -14.367 17.5 1 43.19 278 GLU A CA 1
ATOM 2248 C C . GLU A 1 278 ? 0.261 -13.773 16.578 1 43.19 278 GLU A C 1
ATOM 2250 O O . GLU A 1 278 ? 0.303 -14.078 15.391 1 43.19 278 GLU A O 1
ATOM 2255 N N . PRO A 1 279 ? 1.06 -12.789 16.906 1 43.47 279 PRO A N 1
ATOM 2256 C CA . PRO A 1 279 ? 2.119 -12.164 16.125 1 43.47 279 PRO A CA 1
ATOM 2257 C C . PRO A 1 279 ? 3.176 -13.156 15.648 1 43.47 279 PRO A C 1
ATOM 2259 O O . PRO A 1 279 ? 3.592 -14.031 16.406 1 43.47 279 PRO A O 1
ATOM 2262 N N . LEU A 1 280 ? 3.314 -13.586 14.297 1 43.44 280 LEU A N 1
ATOM 2263 C CA . LEU A 1 280 ? 4.348 -14.469 13.758 1 43.44 280 LEU A CA 1
ATOM 2264 C C . LEU A 1 280 ? 5.137 -13.766 12.656 1 43.44 280 LEU A C 1
ATOM 2266 O O . LEU A 1 280 ? 4.602 -12.906 11.953 1 43.44 280 LEU A O 1
ATOM 2270 N N . THR A 1 281 ? 6.516 -13.812 12.68 1 42.19 281 THR A N 1
ATOM 2271 C CA . THR A 1 281 ? 7.262 -13.383 11.5 1 42.19 281 THR A CA 1
ATOM 2272 C C . THR A 1 281 ? 6.785 -14.125 10.258 1 42.19 281 THR A C 1
ATOM 2274 O O . THR A 1 281 ? 6.168 -15.188 10.359 1 42.19 281 THR A O 1
ATOM 2277 N N . TYR A 1 282 ? 7.027 -13.414 9.062 1 44.66 282 TYR A N 1
ATOM 2278 C CA . TYR A 1 282 ? 6.707 -14.172 7.859 1 44.66 282 TYR A CA 1
ATOM 2279 C C . TYR A 1 282 ? 7.465 -15.492 7.832 1 44.66 282 TYR A C 1
ATOM 2281 O O . TYR A 1 282 ? 6.898 -16.531 7.477 1 44.66 282 TYR A O 1
ATOM 2289 N N . GLN A 1 283 ? 8.734 -15.336 8.141 1 45.69 283 GLN A N 1
ATOM 2290 C CA . GLN A 1 283 ? 9.508 -16.562 8.164 1 45.69 283 GLN A CA 1
ATOM 2291 C C . GLN A 1 283 ? 8.938 -17.562 9.172 1 45.69 283 GLN A C 1
ATOM 2293 O O . GLN A 1 283 ? 8.82 -18.75 8.875 1 45.69 283 GLN A O 1
ATOM 2298 N N . ASP A 1 284 ? 8.695 -16.922 10.359 1 45.72 284 ASP A N 1
ATOM 2299 C CA . ASP A 1 284 ? 8.102 -17.812 11.359 1 45.72 284 ASP A CA 1
ATOM 2300 C C . ASP A 1 284 ? 6.773 -18.375 10.867 1 45.72 284 ASP A C 1
ATOM 2302 O O . ASP A 1 284 ? 6.473 -19.547 11.109 1 45.72 284 ASP A O 1
ATOM 2306 N N . TYR A 1 285 ? 6.102 -17.609 10.242 1 44.25 285 TYR A N 1
ATOM 2307 C CA . TYR A 1 285 ? 4.828 -18.047 9.688 1 44.25 285 TYR A CA 1
ATOM 2308 C C . TYR A 1 285 ? 5.031 -19.172 8.664 1 44.25 285 TYR A C 1
ATOM 2310 O O . TYR A 1 285 ? 4.328 -20.188 8.703 1 44.25 285 TYR A O 1
ATOM 2318 N N . ILE A 1 286 ? 5.988 -18.859 7.84 1 46.59 286 ILE A N 1
ATOM 2319 C CA . ILE A 1 286 ? 6.293 -19.875 6.844 1 46.59 286 ILE A CA 1
ATOM 2320 C C . ILE A 1 286 ? 6.746 -21.156 7.539 1 46.59 286 ILE A C 1
ATOM 2322 O O . ILE A 1 286 ? 6.34 -22.25 7.156 1 46.59 286 ILE A O 1
ATOM 2326 N N . ASP A 1 287 ? 7.609 -20.828 8.508 1 46.69 287 ASP A N 1
ATOM 2327 C CA . ASP A 1 287 ? 8.18 -21.984 9.18 1 46.69 287 ASP A CA 1
ATOM 2328 C C . ASP A 1 287 ? 7.109 -22.766 9.945 1 46.69 287 ASP A C 1
ATOM 2330 O O . ASP A 1 287 ? 7.207 -23.984 10.094 1 46.69 287 ASP A O 1
ATOM 2334 N N . ILE A 1 288 ? 6.188 -22.047 10.43 1 41.47 288 ILE A N 1
ATOM 2335 C CA . ILE A 1 288 ? 5.133 -22.672 11.219 1 41.47 288 ILE A CA 1
ATOM 2336 C C . ILE A 1 288 ? 4.066 -23.234 10.289 1 41.47 288 ILE A C 1
ATOM 2338 O O . ILE A 1 288 ? 3.562 -24.344 10.516 1 41.47 288 ILE A O 1
ATOM 2342 N N . GLU A 1 289 ? 3.768 -22.422 9.328 1 42.81 289 GLU A N 1
ATOM 2343 C CA . GLU A 1 289 ? 2.619 -22.797 8.516 1 42.81 289 GLU A CA 1
ATOM 2344 C C . GLU A 1 289 ? 3.033 -23.75 7.387 1 42.81 289 GLU A C 1
ATOM 2346 O O . GLU A 1 289 ? 2.268 -24.625 6.992 1 42.81 289 GLU A O 1
ATOM 2351 N N . VAL A 1 290 ? 4.281 -23.391 6.875 1 40.91 290 VAL A N 1
ATOM 2352 C CA . VAL A 1 290 ? 4.723 -24.234 5.766 1 40.91 290 VAL A CA 1
ATOM 2353 C C . VAL A 1 290 ? 4.828 -25.688 6.223 1 40.91 290 VAL A C 1
ATOM 2355 O O . VAL A 1 290 ? 4.359 -26.594 5.535 1 40.91 290 VAL A O 1
ATOM 2358 N N . PRO A 1 291 ? 5.52 -25.812 7.348 1 36.09 291 PRO A N 1
ATOM 2359 C CA . PRO A 1 291 ? 5.512 -27.219 7.758 1 36.09 291 PRO A CA 1
ATOM 2360 C C . PRO A 1 291 ? 4.105 -27.75 8.016 1 36.09 291 PRO A C 1
ATOM 2362 O O . PRO A 1 291 ? 3.848 -28.938 7.82 1 36.09 291 PRO A O 1
ATOM 2365 N N . LYS A 1 292 ? 3.305 -26.969 8.398 1 38.06 292 LYS A N 1
ATOM 2366 C CA . LYS A 1 292 ? 1.931 -27.438 8.57 1 38.06 292 LYS A CA 1
ATOM 2367 C C . LYS A 1 292 ? 1.306 -27.812 7.23 1 38.06 292 LYS A C 1
ATOM 2369 O O . LYS A 1 292 ? 0.532 -28.766 7.148 1 38.06 292 LYS A O 1
ATOM 2374 N N . LEU A 1 293 ? 1.568 -26.938 6.336 1 32.91 293 LEU A N 1
ATOM 2375 C CA . LEU A 1 293 ? 1.096 -27.266 4.996 1 32.91 293 LEU A CA 1
ATOM 2376 C C . LEU A 1 293 ? 1.758 -28.547 4.488 1 32.91 293 LEU A C 1
ATOM 2378 O O . LEU A 1 293 ? 1.113 -29.359 3.826 1 32.91 293 LEU A O 1
ATOM 2382 N N . SER A 1 294 ? 3.055 -28.547 4.711 1 33.06 294 SER A N 1
ATOM 2383 C CA . SER A 1 294 ? 3.715 -29.797 4.332 1 33.06 294 SER A CA 1
ATOM 2384 C C . SER A 1 294 ? 3.104 -30.984 5.059 1 33.06 294 SER A C 1
ATOM 2386 O O . SER A 1 294 ? 3.023 -32.094 4.5 1 33.06 294 SER A O 1
ATOM 2388 N N . ARG A 1 295 ? 2.766 -30.812 6.27 1 32.81 295 ARG A N 1
ATOM 2389 C CA . ARG A 1 295 ? 2.152 -31.922 6.988 1 32.81 295 ARG A CA 1
ATOM 2390 C C . ARG A 1 295 ? 0.772 -32.25 6.426 1 32.81 295 ARG A C 1
ATOM 2392 O O . ARG A 1 295 ? 0.352 -33.406 6.418 1 32.81 295 ARG A O 1
ATOM 2399 N N . LEU A 1 296 ? 0.095 -31.281 6.059 1 30.27 296 LEU A N 1
ATOM 2400 C CA . LEU A 1 296 ? -1.221 -31.547 5.492 1 30.27 296 LEU A CA 1
ATOM 2401 C C . LEU A 1 296 ? -1.096 -32.219 4.129 1 30.27 296 LEU A C 1
ATOM 2403 O O . LEU A 1 296 ? -2.01 -32.938 3.695 1 30.27 296 LEU A O 1
ATOM 2407 N N . ILE A 1 297 ? -0.132 -31.844 3.385 1 29.52 297 ILE A N 1
ATOM 2408 C CA . ILE A 1 297 ? 0.079 -32.531 2.109 1 29.52 297 ILE A CA 1
ATOM 2409 C C . ILE A 1 297 ? 0.548 -33.938 2.357 1 29.52 297 ILE A C 1
ATOM 2411 O O . ILE A 1 297 ? 0.207 -34.875 1.6 1 29.52 297 ILE A O 1
ATOM 2415 N N . LYS A 1 298 ? 1.36 -34.281 3.348 1 30.97 298 LYS A N 1
ATOM 2416 C CA . LYS A 1 298 ? 1.792 -35.656 3.572 1 30.97 298 LYS A CA 1
ATOM 2417 C C . LYS A 1 298 ? 0.649 -36.531 4.117 1 30.97 298 LYS A C 1
ATOM 2419 O O . LYS A 1 298 ? 0.712 -37.75 4.078 1 30.97 298 LYS A O 1
ATOM 2424 N N . ASN A 1 299 ? -0.192 -35.969 4.938 1 26.73 299 ASN A N 1
ATOM 2425 C CA . ASN A 1 299 ? -1.211 -36.906 5.355 1 26.73 299 ASN A CA 1
ATOM 2426 C C . ASN A 1 299 ? -2.355 -37 4.348 1 26.73 299 ASN A C 1
ATOM 2428 O O . ASN A 1 299 ? -2.828 -35.969 3.863 1 26.73 299 ASN A O 1
ATOM 2432 N N . MET B 1 1 ? -15.828 -49.781 33.094 1 23.03 1 MET B N 1
ATOM 2433 C CA . MET B 1 1 ? -17 -49.188 32.438 1 23.03 1 MET B CA 1
ATOM 2434 C C . MET B 1 1 ? -16.625 -48.656 31.047 1 23.03 1 MET B C 1
ATOM 2436 O O . MET B 1 1 ? -15.711 -47.844 30.906 1 23.03 1 MET B O 1
ATOM 2440 N N . GLU B 1 2 ? -16.953 -49.375 29.875 1 18.34 2 GLU B N 1
ATOM 2441 C CA . GLU B 1 2 ? -16.484 -49.406 28.5 1 18.34 2 GLU B CA 1
ATOM 2442 C C . GLU B 1 2 ? -16.984 -48.219 27.703 1 18.34 2 GLU B C 1
ATOM 2444 O O . GLU B 1 2 ? -18.203 -48.031 27.562 1 18.34 2 GLU B O 1
ATOM 2449 N N . VAL B 1 3 ? -16.438 -47.062 27.906 1 26.36 3 VAL B N 1
ATOM 2450 C CA . VAL B 1 3 ? -17 -45.812 27.406 1 26.36 3 VAL B CA 1
ATOM 2451 C C . VAL B 1 3 ? -17.281 -45.938 25.922 1 26.36 3 VAL B C 1
ATOM 2453 O O . VAL B 1 3 ? -16.375 -46.25 25.141 1 26.36 3 VAL B O 1
ATOM 2456 N N . GLU B 1 4 ? -18.469 -46.281 25.469 1 21.44 4 GLU B N 1
ATOM 2457 C CA . GLU B 1 4 ? -18.984 -46.562 24.141 1 21.44 4 GLU B CA 1
ATOM 2458 C C . GLU B 1 4 ? -18.578 -45.5 23.141 1 21.44 4 GLU B C 1
ATOM 2460 O O . GLU B 1 4 ? -18.75 -44.312 23.391 1 21.44 4 GLU B O 1
ATOM 2465 N N . ARG B 1 5 ? -17.672 -45.812 22.188 1 21.86 5 ARG B N 1
ATOM 2466 C CA . ARG B 1 5 ? -17 -45.219 21.031 1 21.86 5 ARG B CA 1
ATOM 2467 C C . ARG B 1 5 ? -18.031 -44.719 20.031 1 21.86 5 ARG B C 1
ATOM 2469 O O . ARG B 1 5 ? -18.766 -45.5 19.438 1 21.86 5 ARG B O 1
ATOM 2476 N N . ASP B 1 6 ? -18.75 -43.656 20.531 1 24.64 6 ASP B N 1
ATOM 2477 C CA . ASP B 1 6 ? -19.922 -43.25 19.766 1 24.64 6 ASP B CA 1
ATOM 2478 C C . ASP B 1 6 ? -19.641 -43.281 18.266 1 24.64 6 ASP B C 1
ATOM 2480 O O . ASP B 1 6 ? -18.547 -42.938 17.828 1 24.64 6 ASP B O 1
ATOM 2484 N N . GLN B 1 7 ? -20.281 -44.094 17.547 1 22.53 7 GLN B N 1
ATOM 2485 C CA . GLN B 1 7 ? -20.453 -44.531 16.172 1 22.53 7 GLN B CA 1
ATOM 2486 C C . GLN B 1 7 ? -20.562 -43.344 15.219 1 22.53 7 GLN B C 1
ATOM 2488 O O . GLN B 1 7 ? -21.391 -42.469 15.422 1 22.53 7 GLN B O 1
ATOM 2493 N N . HIS B 1 8 ? -19.469 -42.938 14.656 1 22.44 8 HIS B N 1
ATOM 2494 C CA . HIS B 1 8 ? -19.25 -41.938 13.641 1 22.44 8 HIS B CA 1
ATOM 2495 C C . HIS B 1 8 ? -20.203 -42.094 12.469 1 22.44 8 HIS B C 1
ATOM 2497 O O . HIS B 1 8 ? -20.281 -43.156 11.867 1 22.44 8 HIS B O 1
ATOM 2503 N N . LYS B 1 9 ? -21.375 -41.406 12.531 1 29.31 9 LYS B N 1
ATOM 2504 C CA . LYS B 1 9 ? -22.438 -41.562 11.539 1 29.31 9 LYS B CA 1
ATOM 2505 C C . LYS B 1 9 ? -21.859 -41.656 10.125 1 29.31 9 LYS B C 1
ATOM 2507 O O . LYS B 1 9 ? -20.875 -40.969 9.805 1 29.31 9 LYS B O 1
ATOM 2512 N N . PRO B 1 10 ? -22.406 -42.562 9.305 1 24.86 10 PRO B N 1
ATOM 2513 C CA . PRO B 1 10 ? -22.016 -42.906 7.934 1 24.86 10 PRO B CA 1
ATOM 2514 C C . PRO B 1 10 ? -21.922 -41.656 7.027 1 24.86 10 PRO B C 1
ATOM 2516 O O . PRO B 1 10 ? -22.547 -40.656 7.305 1 24.86 10 PRO B O 1
ATOM 2519 N N . PRO B 1 11 ? -21.047 -41.719 5.973 1 26.38 11 PRO B N 1
ATOM 2520 C CA . PRO B 1 11 ? -20.578 -40.812 4.922 1 26.38 11 PRO B CA 1
ATOM 2521 C C . PRO B 1 11 ? -21.719 -40.375 3.998 1 26.38 11 PRO B C 1
ATOM 2523 O O . PRO B 1 11 ? -22.438 -41.219 3.443 1 26.38 11 PRO B O 1
ATOM 2526 N N . LEU B 1 12 ? -22.562 -39.344 4.352 1 29.31 12 LEU B N 1
ATOM 2527 C CA . LEU B 1 12 ? -23.703 -39 3.529 1 29.31 12 LEU B CA 1
ATOM 2528 C C . LEU B 1 12 ? -23.359 -39.062 2.047 1 29.31 12 LEU B C 1
ATOM 2530 O O . LEU B 1 12 ? -22.234 -38.781 1.654 1 29.31 12 LEU B O 1
ATOM 2534 N N . SER B 1 13 ? -24.047 -39.781 1.215 1 27.08 13 SER B N 1
ATOM 2535 C CA . SER B 1 13 ? -24.156 -40 -0.224 1 27.08 13 SER B CA 1
ATOM 2536 C C . SER B 1 13 ? -24.109 -38.688 -0.982 1 27.08 13 SER B C 1
ATOM 2538 O O . SER B 1 13 ? -24.906 -37.781 -0.724 1 27.08 13 SER B O 1
ATOM 2540 N N . LEU B 1 14 ? -22.984 -38.188 -1.359 1 28.94 14 LEU B N 1
ATOM 2541 C CA . LEU B 1 14 ? -22.625 -37.031 -2.189 1 28.94 14 LEU B CA 1
ATOM 2542 C C . LEU B 1 14 ? -23.422 -37.031 -3.492 1 28.94 14 LEU B C 1
ATOM 2544 O O . LEU B 1 14 ? -23.109 -37.812 -4.41 1 28.94 14 LEU B O 1
ATOM 2548 N N . GLN B 1 15 ? -24.781 -37.031 -3.479 1 27.86 15 GLN B N 1
ATOM 2549 C CA . GLN B 1 15 ? -25.578 -36.844 -4.684 1 27.86 15 GLN B CA 1
ATOM 2550 C C . GLN B 1 15 ? -24.953 -35.781 -5.605 1 27.86 15 GLN B C 1
ATOM 2552 O O . GLN B 1 15 ? -24.328 -34.844 -5.137 1 27.86 15 GLN B O 1
ATOM 2557 N N . ASN B 1 16 ? -24.828 -36.031 -6.926 1 29.69 16 ASN B N 1
ATOM 2558 C CA . ASN B 1 16 ? -24.344 -35.5 -8.195 1 29.69 16 ASN B CA 1
ATOM 2559 C C . ASN B 1 16 ? -24.922 -34.125 -8.484 1 29.69 16 ASN B C 1
ATOM 2561 O O . ASN B 1 16 ? -24.969 -33.688 -9.633 1 29.69 16 ASN B O 1
ATOM 2565 N N . ASN B 1 17 ? -25.812 -33.531 -7.68 1 30.94 17 ASN B N 1
ATOM 2566 C CA . ASN B 1 17 ? -26.484 -32.344 -8.188 1 30.94 17 ASN B CA 1
ATOM 2567 C C . ASN B 1 17 ? -25.484 -31.281 -8.672 1 30.94 17 ASN B C 1
ATOM 2569 O O . ASN B 1 17 ? -24.656 -30.797 -7.898 1 30.94 17 ASN B O 1
ATOM 2573 N N . LYS B 1 18 ? -25.203 -31.281 -9.992 1 34.62 18 LYS B N 1
ATOM 2574 C CA . LYS B 1 18 ? -24.547 -30.266 -10.805 1 34.62 18 LYS B CA 1
ATOM 2575 C C . LYS B 1 18 ? -24.984 -28.859 -10.406 1 34.62 18 LYS B C 1
ATOM 2577 O O . LYS B 1 18 ? -26.078 -28.422 -10.773 1 34.62 18 LYS B O 1
ATOM 2582 N N . ILE B 1 19 ? -25.078 -28.438 -9.289 1 35.19 19 ILE B N 1
ATOM 2583 C CA . ILE B 1 19 ? -25.5 -27.078 -8.984 1 35.19 19 ILE B CA 1
ATOM 2584 C C . ILE B 1 19 ? -24.812 -26.094 -9.945 1 35.19 19 ILE B C 1
ATOM 2586 O O . ILE B 1 19 ? -23.578 -26.062 -10.039 1 35.19 19 ILE B O 1
ATOM 2590 N N . PRO B 1 20 ? -25.438 -25.625 -11.062 1 38.62 20 PRO B N 1
ATOM 2591 C CA . PRO B 1 20 ? -25.047 -24.625 -12.047 1 38.62 20 PRO B CA 1
ATOM 2592 C C . PRO B 1 20 ? -24.328 -23.438 -11.414 1 38.62 20 PRO B C 1
ATOM 2594 O O . PRO B 1 20 ? -24.203 -22.375 -12.047 1 38.62 20 PRO B O 1
ATOM 2597 N N . SER B 1 21 ? -24.266 -23.203 -10.164 1 40.53 21 SER B N 1
ATOM 2598 C CA . SER B 1 21 ? -24.156 -21.891 -9.531 1 40.53 21 SER B CA 1
ATOM 2599 C C . SER B 1 21 ? -22.906 -21.172 -10 1 40.53 21 SER B C 1
ATOM 2601 O O . SER B 1 21 ? -21.797 -21.484 -9.57 1 40.53 21 SER B O 1
ATOM 2603 N N . SER B 1 22 ? -22.688 -20.969 -11.227 1 44.78 22 SER B N 1
ATOM 2604 C CA . SER B 1 22 ? -21.641 -20.094 -11.75 1 44.78 22 SER B CA 1
ATOM 2605 C C . SER B 1 22 ? -21.5 -18.828 -10.922 1 44.78 22 SER B C 1
ATOM 2607 O O . SER B 1 22 ? -22.375 -17.953 -10.977 1 44.78 22 SER B O 1
ATOM 2609 N N . GLN B 1 23 ? -21.453 -18.781 -9.75 1 53.94 23 GLN B N 1
ATOM 2610 C CA . GLN B 1 23 ? -21.312 -17.531 -9.016 1 53.94 23 GLN B CA 1
ATOM 2611 C C . GLN B 1 23 ? -20.172 -16.672 -9.57 1 53.94 23 GLN B C 1
ATOM 2613 O O . GLN B 1 23 ? -19.109 -17.203 -9.891 1 53.94 23 GLN B O 1
ATOM 2618 N N . ASN B 1 24 ? -20.562 -15.539 -10.297 1 66.25 24 ASN B N 1
ATOM 2619 C CA . ASN B 1 24 ? -19.703 -14.547 -10.938 1 66.25 24 ASN B CA 1
ATOM 2620 C C . ASN B 1 24 ? -18.672 -13.977 -9.969 1 66.25 24 ASN B C 1
ATOM 2622 O O . ASN B 1 24 ? -19.031 -13.391 -8.945 1 66.25 24 ASN B O 1
ATOM 2626 N N . PHE B 1 25 ? -17.5 -14.43 -10.07 1 79.06 25 PHE B N 1
ATOM 2627 C CA . PHE B 1 25 ? -16.406 -13.836 -9.305 1 79.06 25 PHE B CA 1
ATOM 2628 C C . PHE B 1 25 ? -16.266 -12.352 -9.633 1 79.06 25 PHE B C 1
ATOM 2630 O O . PHE B 1 25 ? -16.516 -11.938 -10.766 1 79.06 25 PHE B O 1
ATOM 2637 N N . PRO B 1 26 ? -16.031 -11.633 -8.594 1 88.5 26 PRO B N 1
ATOM 2638 C CA . PRO B 1 26 ? -15.93 -10.188 -8.805 1 88.5 26 PRO B CA 1
ATOM 2639 C C . PRO B 1 26 ? -14.898 -9.812 -9.867 1 88.5 26 PRO B C 1
ATOM 2641 O O . PRO B 1 26 ? -13.844 -10.438 -9.953 1 88.5 26 PRO B O 1
ATOM 2644 N N . VAL B 1 27 ? -15.336 -8.922 -10.648 1 91.12 27 VAL B N 1
ATOM 2645 C CA . VAL B 1 27 ? -14.453 -8.383 -11.68 1 91.12 27 VAL B CA 1
ATOM 2646 C C . VAL B 1 27 ? -14.281 -6.875 -11.477 1 91.12 27 VAL B C 1
ATOM 2648 O O . VAL B 1 27 ? -15.266 -6.156 -11.289 1 91.12 27 VAL B O 1
ATOM 2651 N N . VAL B 1 28 ? -13.047 -6.461 -11.398 1 91.19 28 VAL B N 1
ATOM 2652 C CA . VAL B 1 28 ? -12.75 -5.039 -11.258 1 91.19 28 VAL B CA 1
ATOM 2653 C C . VAL B 1 28 ? -12.086 -4.52 -12.531 1 91.19 28 VAL B C 1
ATOM 2655 O O . VAL B 1 28 ? -11.133 -5.117 -13.031 1 91.19 28 VAL B O 1
ATOM 2658 N N . ASP B 1 29 ? -12.625 -3.445 -13.055 1 92.38 29 ASP B N 1
ATOM 2659 C CA . ASP B 1 29 ? -12.062 -2.787 -14.234 1 92.38 29 ASP B CA 1
ATOM 2660 C C . ASP B 1 29 ? -11.172 -1.614 -13.836 1 92.38 29 ASP B C 1
ATOM 2662 O O . ASP B 1 29 ? -11.664 -0.574 -13.391 1 92.38 29 ASP B O 1
ATOM 2666 N N . LEU B 1 30 ? -9.883 -1.687 -14.031 1 88.62 30 LEU B N 1
ATOM 2667 C CA . LEU B 1 30 ? -8.945 -0.682 -13.547 1 88.62 30 LEU B CA 1
ATOM 2668 C C . LEU B 1 30 ? -8.906 0.521 -14.484 1 88.62 30 LEU B C 1
ATOM 2670 O O . LEU B 1 30 ? -8.32 1.555 -14.148 1 88.62 30 LEU B O 1
ATOM 2674 N N . SER B 1 31 ? -9.5 0.384 -15.656 1 85.81 31 SER B N 1
ATOM 2675 C CA . SER B 1 31 ? -9.523 1.515 -16.578 1 85.81 31 SER B CA 1
ATOM 2676 C C . SER B 1 31 ? -10.594 2.527 -16.172 1 85.81 31 SER B C 1
ATOM 2678 O O . SER B 1 31 ? -10.664 3.619 -16.75 1 85.81 31 SER B O 1
ATOM 2680 N N . ASN B 1 32 ? -11.484 2.109 -15.188 1 81.19 32 ASN B N 1
ATOM 2681 C CA . ASN B 1 32 ? -12.492 3.047 -14.711 1 81.19 32 ASN B CA 1
ATOM 2682 C C . ASN B 1 32 ? -11.859 4.309 -14.133 1 81.19 32 ASN B C 1
ATOM 2684 O O . ASN B 1 32 ? -10.977 4.23 -13.273 1 81.19 32 ASN B O 1
ATOM 2688 N N . THR B 1 33 ? -12.25 5.473 -14.547 1 75.25 33 THR B N 1
ATOM 2689 C CA . THR B 1 33 ? -11.641 6.754 -14.195 1 75.25 33 THR B CA 1
ATOM 2690 C C . THR B 1 33 ? -12.039 7.18 -12.789 1 75.25 33 THR B C 1
ATOM 2692 O O . THR B 1 33 ? -11.422 8.07 -12.211 1 75.25 33 THR B O 1
ATOM 2695 N N . ASN B 1 34 ? -13.18 6.555 -12.344 1 73.75 34 ASN B N 1
ATOM 2696 C CA . ASN B 1 34 ? -13.57 6.824 -10.961 1 73.75 34 ASN B CA 1
ATOM 2697 C C . ASN B 1 34 ? -12.734 6.02 -9.977 1 73.75 34 ASN B C 1
ATOM 2699 O O . ASN B 1 34 ? -13.094 4.895 -9.625 1 73.75 34 ASN B O 1
ATOM 2703 N N . GLY B 1 35 ? -11.656 6.527 -9.562 1 71.75 35 GLY B N 1
ATOM 2704 C CA . GLY B 1 35 ? -10.719 5.859 -8.672 1 71.75 35 GLY B CA 1
ATOM 2705 C C . GLY B 1 35 ? -11.359 5.387 -7.375 1 71.75 35 GLY B C 1
ATOM 2706 O O . GLY B 1 35 ? -11.047 4.305 -6.883 1 71.75 35 GLY B O 1
ATOM 2707 N N . GLU B 1 36 ? -12.266 6.16 -6.883 1 71.5 36 GLU B N 1
ATOM 2708 C CA . GLU B 1 36 ? -12.945 5.793 -5.641 1 71.5 36 GLU B CA 1
ATOM 2709 C C . GLU B 1 36 ? -13.797 4.547 -5.832 1 71.5 36 GLU B C 1
ATOM 2711 O O . GLU B 1 36 ? -13.844 3.674 -4.961 1 71.5 36 GLU B O 1
ATOM 2716 N N . LEU B 1 37 ? -14.469 4.574 -6.941 1 80.06 37 LEU B N 1
ATOM 2717 C CA . LEU B 1 37 ? -15.305 3.418 -7.234 1 80.06 37 LEU B CA 1
ATOM 2718 C C . LEU B 1 37 ? -14.461 2.16 -7.402 1 80.06 37 LEU B C 1
ATOM 2720 O O . LEU B 1 37 ? -14.828 1.089 -6.918 1 80.06 37 LEU B O 1
ATOM 2724 N N . VAL B 1 38 ? -13.352 2.322 -8.055 1 85.19 38 VAL B N 1
ATOM 2725 C CA . VAL B 1 38 ? -12.445 1.193 -8.25 1 85.19 38 VAL B CA 1
ATOM 2726 C C . VAL B 1 38 ? -11.945 0.694 -6.898 1 85.19 38 VAL B C 1
ATOM 2728 O O . VAL B 1 38 ? -11.961 -0.509 -6.629 1 85.19 38 VAL B O 1
ATOM 2731 N N . ALA B 1 39 ? -11.562 1.59 -6.07 1 80.5 39 ALA B N 1
ATOM 2732 C CA . ALA B 1 39 ? -11.055 1.227 -4.75 1 80.5 39 ALA B CA 1
ATOM 2733 C C . ALA B 1 39 ? -12.117 0.496 -3.936 1 80.5 39 ALA B C 1
ATOM 2735 O O . ALA B 1 39 ? -11.828 -0.496 -3.264 1 80.5 39 ALA B O 1
ATOM 2736 N N . ARG B 1 40 ? -13.305 0.949 -4.023 1 79.81 40 ARG B N 1
ATOM 2737 C CA . ARG B 1 40 ? -14.414 0.33 -3.301 1 79.81 40 ARG B CA 1
ATOM 2738 C C . ARG B 1 40 ? -14.672 -1.083 -3.809 1 79.81 40 ARG B C 1
ATOM 2740 O O . ARG B 1 40 ? -14.969 -1.987 -3.023 1 79.81 40 ARG B O 1
ATOM 2747 N N . LYS B 1 41 ? -14.594 -1.245 -5.066 1 86.75 41 LYS B N 1
ATOM 2748 C CA . LYS B 1 41 ? -14.812 -2.564 -5.648 1 86.75 41 LYS B CA 1
ATOM 2749 C C . LYS B 1 41 ? -13.727 -3.545 -5.219 1 86.75 41 LYS B C 1
ATOM 2751 O O . LYS B 1 41 ? -14.016 -4.699 -4.906 1 86.75 41 LYS B O 1
ATOM 2756 N N . VAL B 1 42 ? -12.516 -3.043 -5.223 1 87.69 42 VAL B N 1
ATOM 2757 C CA . VAL B 1 42 ? -11.398 -3.871 -4.789 1 87.69 42 VAL B CA 1
ATOM 2758 C C . VAL B 1 42 ? -11.578 -4.25 -3.32 1 87.69 42 VAL B C 1
ATOM 2760 O O . VAL B 1 42 ? -11.43 -5.418 -2.953 1 87.69 42 VAL B O 1
ATOM 2763 N N . ALA B 1 43 ? -11.906 -3.283 -2.543 1 82.12 43 ALA B N 1
ATOM 2764 C CA . ALA B 1 43 ? -12.102 -3.529 -1.116 1 82.12 43 ALA B CA 1
ATOM 2765 C C . ALA B 1 43 ? -13.234 -4.531 -0.886 1 82.12 43 ALA B C 1
ATOM 2767 O O . ALA B 1 43 ? -13.07 -5.488 -0.127 1 82.12 43 ALA B O 1
ATOM 2768 N N . LYS B 1 44 ? -14.328 -4.34 -1.528 1 84.31 44 LYS B N 1
ATOM 2769 C CA . LYS B 1 44 ? -15.484 -5.211 -1.364 1 84.31 44 LYS B CA 1
ATOM 2770 C C . LYS B 1 44 ? -15.164 -6.641 -1.792 1 84.31 44 LYS B C 1
ATOM 2772 O O . LYS B 1 44 ? -15.523 -7.594 -1.097 1 84.31 44 LYS B O 1
ATOM 2777 N N . ALA B 1 45 ? -14.547 -6.766 -2.924 1 89.06 45 ALA B N 1
ATOM 2778 C CA . ALA B 1 45 ? -14.156 -8.086 -3.406 1 89.06 45 ALA B CA 1
ATOM 2779 C C . ALA B 1 45 ? -13.219 -8.773 -2.42 1 89.06 45 ALA B C 1
ATOM 2781 O O . ALA B 1 45 ? -13.336 -9.977 -2.174 1 89.06 45 ALA B O 1
ATOM 2782 N N . SER B 1 46 ? -12.289 -7.996 -1.893 1 87 46 SER B N 1
ATOM 2783 C CA . SER B 1 46 ? -11.32 -8.539 -0.942 1 87 46 SER B CA 1
ATOM 2784 C C . SER B 1 46 ? -12 -8.938 0.367 1 87 46 SER B C 1
ATOM 2786 O O . SER B 1 46 ? -11.617 -9.93 0.991 1 87 46 SER B O 1
ATOM 2788 N N . GLU B 1 47 ? -13.008 -8.203 0.76 1 81.56 47 GLU B N 1
ATOM 2789 C CA . GLU B 1 47 ? -13.742 -8.469 1.994 1 81.56 47 GLU B CA 1
ATOM 2790 C C . GLU B 1 47 ? -14.641 -9.688 1.851 1 81.56 47 GLU B C 1
ATOM 2792 O O . GLU B 1 47 ? -14.727 -10.516 2.764 1 81.56 47 GLU B O 1
ATOM 2797 N N . GLU B 1 48 ? -15.211 -9.812 0.752 1 85 48 GLU B N 1
ATOM 2798 C CA . GLU B 1 48 ? -16.266 -10.805 0.595 1 85 48 GLU B CA 1
ATOM 2799 C C . GLU B 1 48 ? -15.719 -12.117 0.036 1 85 48 GLU B C 1
ATOM 2801 O O . GLU B 1 48 ? -16.203 -13.195 0.379 1 85 48 GLU B O 1
ATOM 2806 N N . TRP B 1 49 ? -14.672 -11.961 -0.81 1 86.19 49 TRP B N 1
ATOM 2807 C CA . TRP B 1 49 ? -14.273 -13.156 -1.551 1 86.19 49 TRP B CA 1
ATOM 2808 C C . TRP B 1 49 ? -12.805 -13.492 -1.303 1 86.19 49 TRP B C 1
ATOM 2810 O O . TRP B 1 49 ? -12.406 -14.656 -1.394 1 86.19 49 TRP B O 1
ATOM 2820 N N . GLY B 1 50 ? -11.992 -12.469 -0.996 1 88.88 50 GLY B N 1
ATOM 2821 C CA . GLY B 1 50 ? -10.562 -12.695 -0.885 1 88.88 50 GLY B CA 1
ATOM 2822 C C . GLY B 1 50 ? -9.898 -13.008 -2.215 1 88.88 5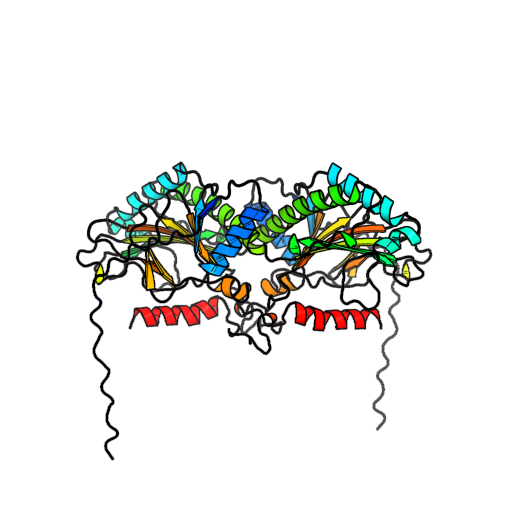0 GLY B C 1
ATOM 2823 O O . GLY B 1 50 ? -8.727 -13.375 -2.26 1 88.88 50 GLY B O 1
ATOM 2824 N N . ILE B 1 51 ? -10.734 -12.984 -3.271 1 90.88 51 ILE B N 1
ATOM 2825 C CA . ILE B 1 51 ? -10.281 -13.227 -4.637 1 90.88 51 ILE B CA 1
ATOM 2826 C C . ILE B 1 51 ? -11.117 -12.406 -5.613 1 90.88 51 ILE B C 1
ATOM 2828 O O . ILE B 1 51 ? -12.328 -12.258 -5.43 1 90.88 51 ILE B O 1
ATOM 2832 N N . PHE B 1 52 ? -10.445 -11.852 -6.676 1 91.69 52 PHE B N 1
ATOM 2833 C CA . PHE B 1 52 ? -11.172 -11.148 -7.727 1 91.69 52 PHE B CA 1
ATOM 2834 C C . PHE B 1 52 ? -10.344 -11.07 -9 1 91.69 52 PHE B C 1
ATOM 2836 O O . PHE B 1 52 ? -9.141 -11.352 -8.984 1 91.69 52 PHE B O 1
ATOM 2843 N N . GLN B 1 53 ? -11.039 -10.828 -10.078 1 91.81 53 GLN B N 1
ATOM 2844 C CA . GLN B 1 53 ? -10.375 -10.656 -11.367 1 91.81 53 GLN B CA 1
ATOM 2845 C C . GLN B 1 53 ? -10.25 -9.18 -11.727 1 91.81 53 GLN B C 1
ATOM 2847 O O . GLN B 1 53 ? -11.148 -8.383 -11.453 1 91.81 53 GLN B O 1
ATOM 2852 N N . VAL B 1 54 ? -9.086 -8.836 -12.32 1 92.62 54 VAL B N 1
ATOM 2853 C CA . VAL B 1 54 ? -8.859 -7.457 -12.734 1 92.62 54 VAL B CA 1
ATOM 2854 C C . VAL B 1 54 ? -8.695 -7.398 -14.258 1 92.62 54 VAL B C 1
ATOM 2856 O O . VAL B 1 54 ? -7.895 -8.148 -14.828 1 92.62 54 VAL B O 1
ATOM 2859 N N . VAL B 1 55 ? -9.531 -6.578 -14.852 1 90.88 55 VAL B N 1
ATOM 2860 C CA . VAL B 1 55 ? -9.406 -6.348 -16.281 1 90.88 55 VAL B CA 1
ATOM 2861 C C . VAL B 1 55 ? -8.836 -4.957 -16.531 1 90.88 55 VAL B C 1
ATOM 2863 O O . VAL B 1 55 ? -8.859 -4.098 -15.648 1 90.88 55 VAL B O 1
ATOM 2866 N N . ASN B 1 56 ? -8.227 -4.789 -17.797 1 90.75 56 ASN B N 1
ATOM 2867 C CA . ASN B 1 56 ? -7.547 -3.543 -18.141 1 90.75 56 ASN B CA 1
ATOM 2868 C C . ASN B 1 56 ? -6.484 -3.178 -17.109 1 90.75 56 ASN B C 1
ATOM 2870 O O . ASN B 1 56 ? -6.445 -2.043 -16.625 1 90.75 56 ASN B O 1
ATOM 2874 N N . HIS B 1 57 ? -5.688 -4.141 -16.75 1 90.81 57 HIS B N 1
ATOM 2875 C CA . HIS B 1 57 ? -4.734 -4.082 -15.648 1 90.81 57 HIS B CA 1
ATOM 2876 C C . HIS B 1 57 ? -3.4 -3.5 -16.109 1 90.81 57 HIS B C 1
ATOM 2878 O O . HIS B 1 57 ? -2.477 -3.355 -15.297 1 90.81 57 HIS B O 1
ATOM 2884 N N . GLY B 1 58 ? -3.23 -3.227 -17.391 1 88.31 58 GLY B N 1
ATOM 2885 C CA . GLY B 1 58 ? -2.043 -2.525 -17.844 1 88.31 58 GLY B CA 1
ATOM 2886 C C . GLY B 1 58 ? -0.991 -3.449 -18.422 1 88.31 58 GLY B C 1
ATOM 2887 O O . GLY B 1 58 ? -0.026 -2.992 -19.047 1 88.31 58 GLY B O 1
ATOM 2888 N N . ILE B 1 59 ? -1.056 -4.785 -18.266 1 90.94 59 ILE B N 1
ATOM 2889 C CA . ILE B 1 59 ? -0.157 -5.73 -18.922 1 90.94 59 ILE B CA 1
ATOM 2890 C C . ILE B 1 59 ? -0.61 -5.957 -20.359 1 90.94 59 ILE B C 1
ATOM 2892 O O . ILE B 1 59 ? -1.736 -6.395 -20.609 1 90.94 59 ILE B O 1
ATOM 2896 N N . PRO B 1 60 ? 0.255 -5.648 -21.312 1 91.94 60 PRO B N 1
ATOM 2897 C CA . PRO B 1 60 ? -0.15 -5.867 -22.703 1 91.94 60 PRO B CA 1
ATOM 2898 C C . PRO B 1 60 ? -0.539 -7.316 -22.984 1 91.94 60 PRO B C 1
ATOM 2900 O O . PRO B 1 60 ? 0.161 -8.242 -22.562 1 91.94 60 PRO B O 1
ATOM 2903 N N . THR B 1 61 ? -1.639 -7.465 -23.703 1 89.69 61 THR B N 1
ATOM 2904 C CA . THR B 1 61 ? -2.127 -8.797 -24.031 1 89.69 61 THR B CA 1
ATOM 2905 C C . THR B 1 61 ? -1.073 -9.578 -24.812 1 89.69 61 THR B C 1
ATOM 2907 O O . THR B 1 61 ? -0.913 -10.781 -24.609 1 89.69 61 THR B O 1
ATOM 2910 N N . GLU B 1 62 ? -0.382 -8.852 -25.594 1 93.12 62 GLU B N 1
ATOM 2911 C CA . GLU B 1 62 ? 0.675 -9.492 -26.375 1 93.12 62 GLU B CA 1
ATOM 2912 C C . GLU B 1 62 ? 1.778 -10.031 -25.469 1 93.12 62 GLU B C 1
ATOM 2914 O O . GLU B 1 62 ? 2.355 -11.086 -25.75 1 93.12 62 GLU B O 1
ATOM 2919 N N . LEU B 1 63 ? 2.084 -9.32 -24.453 1 93.94 63 LEU B N 1
ATOM 2920 C CA . LEU B 1 63 ? 3.107 -9.781 -23.516 1 93.94 63 LEU B CA 1
ATOM 2921 C C . LEU B 1 63 ? 2.656 -11.047 -22.797 1 93.94 63 LEU B C 1
ATOM 2923 O O . LEU B 1 63 ? 3.457 -11.953 -22.562 1 93.94 63 LEU B O 1
ATOM 2927 N N . ILE B 1 64 ? 1.38 -11.164 -22.469 1 90.06 64 ILE B N 1
ATOM 2928 C CA . ILE B 1 64 ? 0.831 -12.352 -21.828 1 90.06 64 ILE B CA 1
ATOM 2929 C C . ILE B 1 64 ? 0.94 -13.547 -22.766 1 90.06 64 ILE B C 1
ATOM 2931 O O . ILE B 1 64 ? 1.33 -14.641 -22.359 1 90.06 64 ILE B O 1
ATOM 2935 N N . ARG B 1 65 ? 0.625 -13.297 -24 1 90.62 65 ARG B N 1
ATOM 2936 C CA . ARG B 1 65 ? 0.738 -14.344 -25 1 90.62 65 ARG B CA 1
ATOM 2937 C C . ARG B 1 65 ? 2.184 -14.805 -25.156 1 90.62 65 ARG B C 1
ATOM 2939 O O . ARG B 1 65 ? 2.451 -16.016 -25.219 1 90.62 65 ARG B O 1
ATOM 2946 N N . ARG B 1 66 ? 3.09 -13.82 -25.234 1 94.88 66 ARG B N 1
ATOM 2947 C CA . ARG B 1 66 ? 4.508 -14.156 -25.344 1 94.88 66 ARG B CA 1
ATOM 2948 C C . ARG B 1 66 ? 4.984 -14.93 -24.125 1 94.88 66 ARG B C 1
ATOM 2950 O O . ARG B 1 66 ? 5.766 -15.875 -24.25 1 94.88 66 ARG B O 1
ATOM 2957 N N . LEU B 1 67 ? 4.531 -14.531 -22.922 1 94.06 67 LEU B N 1
ATOM 2958 C CA . LEU B 1 67 ? 4.879 -15.234 -21.688 1 94.06 67 LEU B CA 1
ATOM 2959 C C . LEU B 1 67 ? 4.414 -16.688 -21.75 1 94.06 67 LEU B C 1
ATOM 2961 O O . LEU B 1 67 ? 5.176 -17.609 -21.438 1 94.06 67 LEU B O 1
ATOM 2965 N N . HIS B 1 68 ? 3.203 -16.906 -22.219 1 90 68 HIS B N 1
ATOM 2966 C CA . HIS B 1 68 ? 2.652 -18.25 -22.375 1 90 68 HIS B CA 1
ATOM 2967 C C . HIS B 1 68 ? 3.486 -19.078 -23.344 1 90 68 HIS B C 1
ATOM 2969 O O . HIS B 1 68 ? 3.756 -20.25 -23.094 1 90 68 HIS B O 1
ATOM 2975 N N . LYS B 1 69 ? 3.809 -18.438 -24.359 1 94.19 69 LYS B N 1
ATOM 2976 C CA . LYS B 1 69 ? 4.555 -19.141 -25.406 1 94.19 69 LYS B CA 1
ATOM 2977 C C . LYS B 1 69 ? 5.914 -19.609 -24.891 1 94.19 69 LYS B C 1
ATOM 2979 O O . LYS B 1 69 ? 6.27 -20.781 -25.047 1 94.19 69 LYS B O 1
ATOM 2984 N N . VAL B 1 70 ? 6.656 -18.734 -24.266 1 95.88 70 VAL B N 1
ATOM 2985 C CA . VAL B 1 70 ? 8.008 -19.094 -23.844 1 95.88 70 VAL B CA 1
ATOM 2986 C C . VAL B 1 70 ? 7.941 -20.109 -22.703 1 95.88 70 VAL B C 1
ATOM 2988 O O . VAL B 1 70 ? 8.789 -21 -22.609 1 95.88 70 VAL B O 1
ATOM 2991 N N . ASP B 1 71 ? 6.984 -19.969 -21.828 1 94.31 71 ASP B N 1
ATOM 2992 C CA . ASP B 1 71 ? 6.809 -20.938 -20.75 1 94.31 71 ASP B CA 1
ATOM 2993 C C . ASP B 1 71 ? 6.5 -22.328 -21.312 1 94.31 71 ASP B C 1
ATOM 2995 O O . ASP B 1 71 ? 7.098 -23.312 -20.891 1 94.31 71 ASP B O 1
ATOM 2999 N N . THR B 1 72 ? 5.566 -22.391 -22.266 1 92.94 72 THR B N 1
ATOM 3000 C CA . THR B 1 72 ? 5.188 -23.656 -22.906 1 92.94 72 THR B CA 1
ATOM 3001 C C . THR B 1 72 ? 6.391 -24.297 -23.594 1 92.94 72 THR B C 1
ATOM 3003 O O . THR B 1 72 ? 6.625 -25.5 -23.453 1 92.94 72 THR B O 1
ATOM 3006 N N . GLN B 1 73 ? 7.094 -23.5 -24.328 1 95.88 73 GLN B N 1
ATOM 3007 C CA . GLN B 1 73 ? 8.266 -24 -25.031 1 95.88 73 GLN B CA 1
ATOM 3008 C C . GLN B 1 73 ? 9.281 -24.609 -24.078 1 95.88 73 GLN B C 1
ATOM 3010 O O . GLN B 1 73 ? 9.859 -25.656 -24.359 1 95.88 73 GLN B O 1
ATOM 3015 N N . PHE B 1 74 ? 9.477 -23.953 -22.953 1 96.56 74 PHE B N 1
ATOM 3016 C CA . PHE B 1 74 ? 10.414 -24.484 -21.969 1 96.56 74 PHE B CA 1
ATOM 3017 C C . PHE B 1 74 ? 9.93 -25.828 -21.438 1 96.56 74 PHE B C 1
ATOM 3019 O O . PHE B 1 74 ? 10.688 -26.797 -21.406 1 96.56 74 PHE B O 1
ATOM 3026 N N . PHE B 1 75 ? 8.633 -25.891 -20.984 1 94.31 75 PHE B N 1
ATOM 3027 C CA . PHE B 1 75 ? 8.133 -27.078 -20.297 1 94.31 75 PHE B CA 1
ATOM 3028 C C . PHE B 1 75 ? 8.016 -28.25 -21.281 1 94.31 75 PHE B C 1
ATOM 3030 O O . PHE B 1 75 ? 7.93 -29.406 -20.859 1 94.31 75 PHE B O 1
ATOM 3037 N N . GLU B 1 76 ? 8.039 -27.969 -22.547 1 93.75 76 GLU B N 1
ATOM 3038 C CA . GLU B 1 76 ? 7.934 -29.016 -23.547 1 93.75 76 GLU B CA 1
ATOM 3039 C C . GLU B 1 76 ? 9.312 -29.5 -23.984 1 93.75 76 GLU B C 1
ATOM 3041 O O . GLU B 1 76 ? 9.43 -30.438 -24.781 1 93.75 76 GLU B O 1
ATOM 3046 N N . LEU B 1 77 ? 10.367 -28.938 -23.453 1 95 77 LEU B N 1
ATOM 3047 C CA . LEU B 1 77 ? 11.719 -29.438 -23.703 1 95 77 LEU B CA 1
ATOM 3048 C C . LEU B 1 77 ? 11.922 -30.812 -23.062 1 95 77 LEU B C 1
ATOM 3050 O O . LEU B 1 77 ? 11.211 -31.188 -22.141 1 95 77 LEU B O 1
ATOM 3054 N N . PRO B 1 78 ? 12.914 -31.562 -23.656 1 94.25 78 PRO B N 1
ATOM 3055 C CA . PRO B 1 78 ? 13.289 -32.812 -22.984 1 94.25 78 PRO B CA 1
ATOM 3056 C C . PRO B 1 78 ? 13.75 -32.594 -21.547 1 94.25 78 PRO B C 1
ATOM 3058 O O . PRO B 1 78 ? 14.32 -31.547 -21.234 1 94.25 78 PRO B O 1
ATOM 3061 N N . GLU B 1 79 ? 13.508 -33.531 -20.734 1 91.69 79 GLU B N 1
ATOM 3062 C CA . GLU B 1 79 ? 13.797 -33.438 -19.312 1 91.69 79 GLU B CA 1
ATOM 3063 C C . GLU B 1 79 ? 15.25 -33.062 -19.062 1 91.69 79 GLU B C 1
ATOM 3065 O O . GLU B 1 79 ? 15.547 -32.281 -18.156 1 91.69 79 GLU B O 1
ATOM 3070 N N . SER B 1 80 ? 16.172 -33.594 -19.875 1 92.12 80 SER B N 1
ATOM 3071 C CA . SER B 1 80 ? 17.594 -33.312 -19.719 1 92.12 80 SER B CA 1
ATOM 3072 C C . SER B 1 80 ? 17.891 -31.828 -19.875 1 92.12 80 SER B C 1
ATOM 3074 O O . SER B 1 80 ? 18.781 -31.297 -19.203 1 92.12 80 SER B O 1
ATOM 3076 N N . LYS B 1 81 ? 17.156 -31.125 -20.688 1 93.62 81 LYS B N 1
ATOM 3077 C CA . LYS B 1 81 ? 17.344 -29.688 -20.906 1 93.62 81 LYS B CA 1
ATOM 3078 C C . LYS B 1 81 ? 16.734 -28.859 -19.781 1 93.62 81 LYS B C 1
ATOM 3080 O O . LYS B 1 81 ? 17.281 -27.828 -19.391 1 93.62 81 LYS B O 1
ATOM 3085 N N . LYS B 1 82 ? 15.617 -29.344 -19.266 1 94.69 82 LYS B N 1
ATOM 3086 C CA . LYS B 1 82 ? 14.969 -28.641 -18.156 1 94.69 82 LYS B CA 1
ATOM 3087 C C . LYS B 1 82 ? 15.781 -28.781 -16.875 1 94.69 82 LYS B C 1
ATOM 3089 O O . LYS B 1 82 ? 15.836 -27.844 -16.062 1 94.69 82 LYS B O 1
ATOM 3094 N N . GLU B 1 83 ? 16.469 -29.859 -16.781 1 92.75 83 GLU B N 1
ATOM 3095 C CA . GLU B 1 83 ? 17.266 -30.156 -15.602 1 92.75 83 GLU B CA 1
ATOM 3096 C C . GLU B 1 83 ? 18.453 -29.203 -15.477 1 92.75 83 GLU B C 1
ATOM 3098 O O . GLU B 1 83 ? 19.031 -29.047 -14.398 1 92.75 83 GLU B O 1
ATOM 3103 N N . ALA B 1 84 ? 18.844 -28.531 -16.578 1 93.38 84 ALA B N 1
ATOM 3104 C CA . ALA B 1 84 ? 19.922 -27.562 -16.562 1 93.38 84 ALA B CA 1
ATOM 3105 C C . ALA B 1 84 ? 19.625 -26.391 -15.625 1 93.38 84 ALA B C 1
ATOM 3107 O O . ALA B 1 84 ? 20.531 -25.719 -15.148 1 93.38 84 ALA B O 1
ATOM 3108 N N . VAL B 1 85 ? 18.359 -26.172 -15.336 1 96 85 VAL B N 1
ATOM 3109 C CA . VAL B 1 85 ? 17.969 -25.078 -14.461 1 96 85 VAL B CA 1
ATOM 3110 C C . VAL B 1 85 ? 17.203 -25.625 -13.25 1 96 85 VAL B C 1
ATOM 3112 O O . VAL B 1 85 ? 16.359 -24.938 -12.68 1 96 85 VAL B O 1
ATOM 3115 N N . ALA B 1 86 ? 17.469 -26.859 -12.906 1 94.25 86 ALA B N 1
ATOM 3116 C CA . ALA B 1 86 ? 16.781 -27.516 -11.805 1 94.25 86 ALA B CA 1
ATOM 3117 C C . ALA B 1 86 ? 17.266 -26.984 -10.461 1 94.25 86 ALA B C 1
ATOM 3119 O O . ALA B 1 86 ? 18.422 -26.578 -10.32 1 94.25 86 ALA B O 1
ATOM 3120 N N . LYS B 1 87 ? 16.328 -26.906 -9.609 1 90.12 87 LYS B N 1
ATOM 3121 C CA . LYS B 1 87 ? 16.703 -26.672 -8.219 1 90.12 87 LYS B CA 1
ATOM 3122 C C . LYS B 1 87 ? 17.734 -27.688 -7.738 1 90.12 87 LYS B C 1
ATOM 3124 O O . LYS B 1 87 ? 17.562 -28.891 -7.953 1 90.12 87 LYS B O 1
ATOM 3129 N N . PRO B 1 88 ? 18.812 -27.156 -7.133 1 86.69 88 PRO B N 1
ATOM 3130 C CA . PRO B 1 88 ? 19.797 -28.125 -6.625 1 86.69 88 PRO B CA 1
ATOM 3131 C C . PRO B 1 88 ? 19.234 -29.031 -5.531 1 86.69 88 PRO B C 1
ATOM 3133 O O . PRO B 1 88 ? 18.438 -28.562 -4.695 1 86.69 88 PRO B O 1
ATOM 3136 N N . ALA B 1 89 ? 19.641 -30.219 -5.621 1 80.25 89 ALA B N 1
ATOM 3137 C CA . ALA B 1 89 ? 19.203 -31.188 -4.621 1 80.25 89 ALA B CA 1
ATOM 3138 C C . ALA B 1 89 ? 19.688 -30.812 -3.227 1 80.25 89 ALA B C 1
ATOM 3140 O O . ALA B 1 89 ? 20.812 -30.312 -3.07 1 80.25 89 ALA B O 1
ATOM 3141 N N . ASN B 1 90 ? 18.859 -30.953 -2.188 1 73.62 90 ASN B N 1
ATOM 3142 C CA . ASN B 1 90 ? 19.219 -30.734 -0.791 1 73.62 90 ASN B CA 1
ATOM 3143 C C . ASN B 1 90 ? 19.578 -29.281 -0.522 1 73.62 90 ASN B C 1
ATOM 3145 O O . ASN B 1 90 ? 20.484 -28.984 0.259 1 73.62 90 ASN B O 1
ATOM 3149 N N . SER B 1 91 ? 19.203 -28.453 -1.364 1 71.69 91 SER B N 1
ATOM 3150 C CA . SER B 1 91 ? 19.469 -27.031 -1.174 1 71.69 91 SER B CA 1
ATOM 3151 C C . SER B 1 91 ? 18.266 -26.328 -0.576 1 71.69 91 SER B C 1
ATOM 3153 O O . SER B 1 91 ? 17.125 -26.797 -0.704 1 71.69 91 SER B O 1
ATOM 3155 N N . LYS B 1 92 ? 18.594 -25.312 0.146 1 69.94 92 LYS B N 1
ATOM 3156 C CA . LYS B 1 92 ? 17.531 -24.453 0.68 1 69.94 92 LYS B 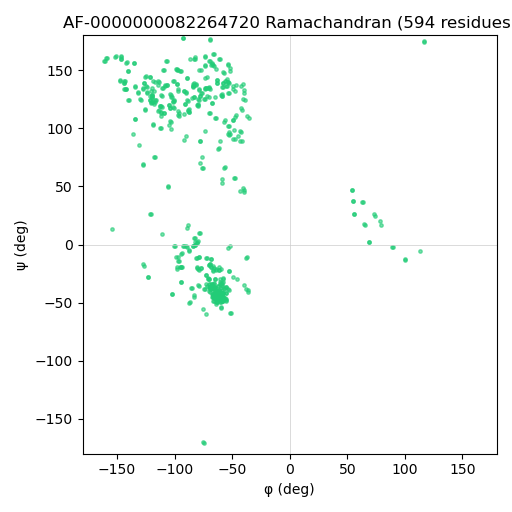CA 1
ATOM 3157 C C . LYS B 1 92 ? 17.031 -23.469 -0.374 1 69.94 92 LYS B C 1
ATOM 3159 O O . LYS B 1 92 ? 16.094 -22.719 -0.126 1 69.94 92 LYS B O 1
ATOM 3164 N N . GLU B 1 93 ? 17.609 -23.609 -1.518 1 76.62 93 GLU B N 1
ATOM 3165 C CA . GLU B 1 93 ? 17.203 -22.75 -2.633 1 76.62 93 GLU B CA 1
ATOM 3166 C C . GLU B 1 93 ? 15.805 -23.094 -3.121 1 76.62 93 GLU B C 1
ATOM 3168 O O . GLU B 1 93 ? 15.445 -24.281 -3.227 1 76.62 93 GLU B O 1
ATOM 3173 N N . ILE B 1 94 ? 15.016 -22.094 -3.354 1 80.81 94 ILE B N 1
ATOM 3174 C CA . ILE B 1 94 ? 13.641 -22.328 -3.789 1 80.81 94 ILE B CA 1
ATOM 3175 C C . ILE B 1 94 ? 13.555 -22.188 -5.309 1 80.81 94 ILE B C 1
ATOM 3177 O O . ILE B 1 94 ? 12.664 -22.766 -5.938 1 80.81 94 ILE B O 1
ATOM 3181 N N . GLN B 1 95 ? 14.523 -21.5 -5.891 1 90.81 95 GLN B N 1
ATOM 3182 C CA . GLN B 1 95 ? 14.461 -21.219 -7.316 1 90.81 95 GLN B CA 1
ATOM 3183 C C . GLN B 1 95 ? 14.844 -22.438 -8.148 1 90.81 95 GLN B C 1
ATOM 3185 O O . GLN B 1 95 ? 15.625 -23.281 -7.703 1 90.81 95 GLN B O 1
ATOM 3190 N N . GLY B 1 96 ? 14.227 -22.484 -9.367 1 93.94 96 GLY B N 1
ATOM 3191 C CA . GLY B 1 96 ? 14.594 -23.531 -10.312 1 93.94 96 GLY B CA 1
ATOM 3192 C C . GLY B 1 96 ? 13.445 -24.469 -10.633 1 93.94 96 GLY B C 1
ATOM 3193 O O . GLY B 1 96 ? 12.367 -24.359 -10.039 1 93.94 96 GLY B O 1
ATOM 3194 N N . TYR B 1 97 ? 13.773 -25.328 -11.586 1 95.19 97 TYR B N 1
ATOM 3195 C CA . TYR B 1 97 ? 12.82 -26.297 -12.102 1 95.19 97 TYR B CA 1
ATOM 3196 C C . TYR B 1 97 ? 12.719 -27.516 -11.18 1 95.19 97 TYR B C 1
ATOM 3198 O O . TYR B 1 97 ? 13.719 -27.969 -10.633 1 95.19 97 TYR B O 1
ATOM 3206 N N . GLU B 1 98 ? 11.492 -27.969 -10.945 1 90.31 98 GLU B N 1
ATOM 3207 C CA . GLU B 1 98 ? 11.25 -29.188 -10.18 1 90.31 98 GLU B CA 1
ATOM 3208 C C . GLU B 1 98 ? 10.094 -29.984 -10.758 1 90.31 98 GLU B C 1
ATOM 3210 O O . GLU B 1 98 ? 9.086 -29.422 -11.188 1 90.31 98 GLU B O 1
ATOM 3215 N N . MET B 1 99 ? 10.266 -31.234 -10.906 1 87.69 99 MET B N 1
ATOM 3216 C CA . MET B 1 99 ? 9.203 -32.156 -11.266 1 87.69 99 MET B CA 1
ATOM 3217 C C . MET B 1 99 ? 8.75 -32.969 -10.055 1 87.69 99 MET B C 1
ATOM 3219 O O . MET B 1 99 ? 9.578 -33.469 -9.305 1 87.69 99 MET B O 1
ATOM 3223 N N . ASP B 1 100 ? 7.52 -32.75 -9.758 1 75.06 100 ASP B N 1
ATOM 3224 C CA . ASP B 1 100 ? 6.98 -33.469 -8.609 1 75.06 100 ASP B CA 1
ATOM 3225 C C . ASP B 1 100 ? 6.746 -34.938 -8.945 1 75.06 100 ASP B C 1
ATOM 3227 O O . ASP B 1 100 ? 6.676 -35.312 -10.117 1 75.06 100 ASP B O 1
ATOM 3231 N N . ASP B 1 101 ? 6.629 -35.75 -7.867 1 66.06 101 ASP B N 1
ATOM 3232 C CA . ASP B 1 101 ? 6.617 -37.219 -7.965 1 66.06 101 ASP B CA 1
ATOM 3233 C C . ASP B 1 101 ? 5.223 -37.719 -8.32 1 66.06 101 ASP B C 1
ATOM 3235 O O . ASP B 1 101 ? 5.016 -38.938 -8.453 1 66.06 101 ASP B O 1
ATOM 3239 N N . VAL B 1 102 ? 4.328 -36.938 -8.578 1 66.75 102 VAL B N 1
ATOM 3240 C CA . VAL B 1 102 ? 3.033 -37.469 -8.977 1 66.75 102 VAL B CA 1
ATOM 3241 C C . VAL B 1 102 ? 3.105 -37.969 -10.414 1 66.75 102 VAL B C 1
ATOM 3243 O O . VAL B 1 102 ? 2.406 -37.469 -11.289 1 66.75 102 VAL B O 1
ATOM 3246 N N . GLN B 1 103 ? 3.965 -39.062 -10.523 1 66.62 103 GLN B N 1
ATOM 3247 C CA . GLN B 1 103 ? 4.191 -39.75 -11.781 1 66.62 103 GLN B CA 1
ATOM 3248 C C . GLN B 1 103 ? 4.66 -38.781 -12.867 1 66.62 103 GLN B C 1
ATOM 3250 O O . GLN B 1 103 ? 4.227 -38.875 -14.023 1 66.62 103 GLN B O 1
ATOM 3255 N N . GLY B 1 104 ? 5.238 -37.781 -12.43 1 73.62 104 GLY B N 1
ATOM 3256 C CA . GLY B 1 104 ? 5.867 -36.875 -13.383 1 73.62 104 GLY B CA 1
ATOM 3257 C C . GLY B 1 104 ? 4.883 -35.969 -14.062 1 73.62 104 GLY B C 1
ATOM 3258 O O . GLY B 1 104 ? 5.156 -35.438 -15.156 1 73.62 104 GLY B O 1
ATOM 3259 N N . ARG B 1 105 ? 3.768 -35.781 -13.539 1 80.81 105 ARG B N 1
ATOM 3260 C CA . ARG B 1 105 ? 2.74 -35.031 -14.25 1 80.81 105 ARG B CA 1
ATOM 3261 C C . ARG B 1 105 ? 2.688 -33.594 -13.766 1 80.81 105 ARG B C 1
ATOM 3263 O O . ARG B 1 105 ? 2.055 -32.719 -14.391 1 80.81 105 ARG B O 1
ATOM 3270 N N . ARG B 1 106 ? 3.352 -33.344 -12.727 1 87.06 106 ARG B N 1
ATOM 3271 C CA . ARG B 1 106 ? 3.379 -32 -12.188 1 87.06 106 ARG B CA 1
ATOM 3272 C C . ARG B 1 106 ? 4.801 -31.453 -12.148 1 87.06 106 ARG B C 1
ATOM 3274 O O . ARG B 1 106 ? 5.711 -32.125 -11.648 1 87.06 106 ARG B O 1
ATOM 3281 N N . SER B 1 107 ? 4.996 -30.406 -12.766 1 90.56 107 SER B N 1
ATOM 3282 C CA . SER B 1 107 ? 6.277 -29.703 -12.688 1 90.56 107 SER B CA 1
ATOM 3283 C C . SER B 1 107 ? 6.078 -28.203 -12.5 1 90.56 107 SER B C 1
ATOM 3285 O O . SER B 1 107 ? 4.98 -27.688 -12.719 1 90.56 107 SER B O 1
ATOM 3287 N N . HIS B 1 108 ? 7.078 -27.578 -11.953 1 91.81 108 HIS B N 1
ATOM 3288 C CA . HIS B 1 108 ? 7.047 -26.125 -11.789 1 91.81 108 HIS B CA 1
ATOM 3289 C C . HIS B 1 108 ? 8.453 -25.531 -11.812 1 91.81 108 HIS B C 1
ATOM 3291 O O . HIS B 1 108 ? 9.445 -26.266 -11.742 1 91.81 108 HIS B O 1
ATOM 3297 N N . ILE B 1 109 ? 8.547 -24.312 -12.031 1 94.25 109 ILE B N 1
ATOM 3298 C CA . ILE B 1 109 ? 9.805 -23.578 -11.922 1 94.25 109 ILE B CA 1
ATOM 3299 C C . ILE B 1 109 ? 9.586 -22.281 -11.148 1 94.25 109 ILE B C 1
ATOM 3301 O O . ILE B 1 109 ? 8.578 -21.594 -11.344 1 94.25 109 ILE B O 1
ATOM 3305 N N . PHE B 1 110 ? 10.492 -21.938 -10.203 1 93.19 110 PHE B N 1
ATOM 3306 C CA . PHE B 1 110 ? 10.453 -20.719 -9.398 1 93.19 110 PHE B CA 1
ATOM 3307 C C . PHE B 1 110 ? 11.516 -19.734 -9.852 1 93.19 110 PHE B C 1
ATOM 3309 O O . PHE B 1 110 ? 12.641 -20.125 -10.156 1 93.19 110 PHE B O 1
ATOM 3316 N N . HIS B 1 111 ? 11.102 -18.453 -9.922 1 95.25 111 HIS B N 1
ATOM 3317 C CA . HIS B 1 111 ? 12.023 -17.344 -10.156 1 95.25 111 HIS B CA 1
ATOM 3318 C C . HIS B 1 111 ? 11.789 -16.203 -9.164 1 95.25 111 HIS B C 1
ATOM 3320 O O . HIS B 1 111 ? 10.656 -15.773 -8.969 1 95.25 111 HIS B O 1
ATOM 3326 N N . ASN B 1 112 ? 12.844 -15.734 -8.531 1 90.56 112 ASN B N 1
ATOM 3327 C CA . ASN B 1 112 ? 12.758 -14.414 -7.922 1 90.56 112 ASN B CA 1
ATOM 3328 C C . ASN B 1 112 ? 12.711 -13.312 -8.977 1 90.56 112 ASN B C 1
ATOM 3330 O O . ASN B 1 112 ? 13.547 -13.281 -9.883 1 90.56 112 ASN B O 1
ATOM 3334 N N . LEU B 1 113 ? 11.742 -12.453 -8.898 1 92.56 113 LEU B N 1
ATOM 3335 C CA . LEU B 1 113 ? 11.617 -11.367 -9.859 1 92.56 113 LEU B CA 1
ATOM 3336 C C . LEU B 1 113 ? 12.102 -10.055 -9.258 1 92.56 113 LEU B C 1
ATOM 3338 O O . LEU B 1 113 ? 12.656 -9.211 -9.969 1 92.56 113 LEU B O 1
ATOM 3342 N N . TYR B 1 114 ? 11.734 -9.773 -7.969 1 84.19 114 TYR B N 1
ATOM 3343 C CA . TYR B 1 114 ? 12.125 -8.594 -7.203 1 84.19 114 TYR B CA 1
ATOM 3344 C C . TYR B 1 114 ? 12.43 -8.961 -5.758 1 84.19 114 TYR B C 1
ATOM 3346 O O . TYR B 1 114 ? 11.867 -9.922 -5.223 1 84.19 114 TYR B O 1
ATOM 3354 N N . PRO B 1 115 ? 13.359 -8.172 -5.203 1 77.06 115 PRO B N 1
ATOM 3355 C CA . PRO B 1 115 ? 14.219 -7.117 -5.75 1 77.06 115 PRO B CA 1
ATOM 3356 C C . PRO B 1 115 ? 15.234 -7.645 -6.758 1 77.06 115 PRO B C 1
ATOM 3358 O O . PRO B 1 115 ? 15.477 -8.852 -6.82 1 77.06 115 PRO B O 1
ATOM 3361 N N . SER B 1 116 ? 15.828 -6.766 -7.555 1 81.31 116 SER B N 1
ATOM 3362 C CA . SER B 1 116 ? 16.75 -7.152 -8.617 1 81.31 116 SER B CA 1
ATOM 3363 C C . SER B 1 116 ? 17.922 -7.949 -8.07 1 81.31 116 SER B C 1
ATOM 3365 O O . SER B 1 116 ? 18.453 -8.844 -8.734 1 81.31 116 SER B O 1
ATOM 3367 N N . SER B 1 117 ? 18.281 -7.695 -6.848 1 81.81 117 SER B N 1
ATOM 3368 C CA . SER B 1 117 ? 19.406 -8.375 -6.219 1 81.81 117 SER B CA 1
ATOM 3369 C C . SER B 1 117 ? 19.094 -9.836 -5.941 1 81.81 117 SER B C 1
ATOM 3371 O O . SER B 1 117 ? 19.984 -10.648 -5.738 1 81.81 117 SER B O 1
ATOM 3373 N N . SER B 1 118 ? 17.859 -10.219 -5.938 1 83 118 SER B N 1
ATOM 3374 C CA . SER B 1 118 ? 17.453 -11.586 -5.621 1 83 118 SER B CA 1
ATOM 3375 C C . SER B 1 118 ? 17.312 -12.43 -6.887 1 83 118 SER B C 1
ATOM 3377 O O . SER B 1 118 ? 17.172 -13.648 -6.809 1 83 118 SER B O 1
ATOM 3379 N N . VAL B 1 119 ? 17.422 -11.758 -8.047 1 91.62 119 VAL B N 1
ATOM 3380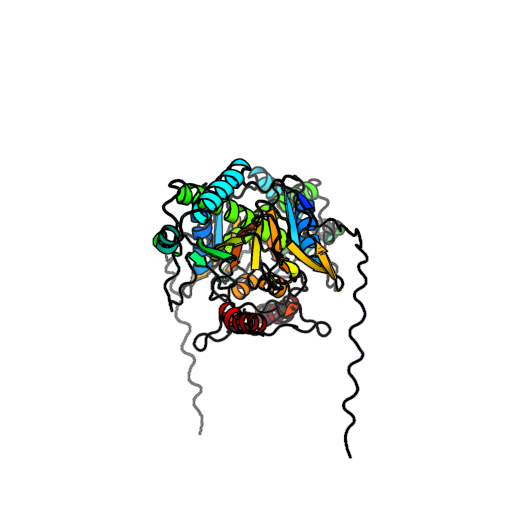 C CA . VAL B 1 119 ? 17.25 -12.461 -9.32 1 91.62 119 VAL B CA 1
ATOM 3381 C C . VAL B 1 119 ? 18.484 -13.312 -9.602 1 91.62 119 VAL B C 1
ATOM 3383 O O . VAL B 1 119 ? 19.625 -12.828 -9.492 1 91.62 119 VAL B O 1
ATOM 3386 N N . ASN B 1 120 ? 18.312 -14.531 -9.828 1 94.19 120 ASN B N 1
ATOM 3387 C CA . ASN B 1 120 ? 19.391 -15.445 -10.195 1 94.19 120 ASN B CA 1
ATOM 3388 C C . ASN B 1 120 ? 19.156 -16.062 -11.578 1 94.19 120 ASN B C 1
ATOM 3390 O O . ASN B 1 120 ? 18.422 -17.031 -11.703 1 94.19 120 ASN B O 1
ATOM 3394 N N . TYR B 1 121 ? 19.844 -15.586 -12.547 1 95.25 121 TYR B N 1
ATOM 3395 C CA . TYR B 1 121 ? 19.625 -15.961 -13.938 1 95.25 121 TYR B CA 1
ATOM 3396 C C . TYR B 1 121 ? 20.109 -17.375 -14.203 1 95.25 121 TYR B C 1
ATOM 3398 O O . TYR B 1 121 ? 19.797 -17.969 -15.242 1 95.25 121 TYR B O 1
ATOM 3406 N N . ALA B 1 122 ? 20.859 -17.953 -13.25 1 94.25 122 ALA B N 1
ATOM 3407 C CA . ALA B 1 122 ? 21.297 -19.328 -13.414 1 94.25 122 ALA B CA 1
ATOM 3408 C C . ALA B 1 122 ? 20.109 -20.297 -13.445 1 94.25 122 ALA B C 1
ATOM 3410 O O . ALA B 1 122 ? 20.203 -21.375 -14.023 1 94.25 122 ALA B O 1
ATOM 3411 N N . PHE B 1 123 ? 19 -19.859 -12.906 1 95 123 PHE B N 1
ATOM 3412 C CA . PHE B 1 123 ? 17.828 -20.719 -12.836 1 95 123 PHE B CA 1
ATOM 3413 C C . PHE B 1 123 ? 16.844 -20.375 -13.945 1 95 123 PHE B C 1
ATOM 3415 O O . PHE B 1 123 ? 15.758 -20.969 -14.023 1 95 123 PHE B O 1
ATOM 3422 N N . TRP B 1 124 ? 17.141 -19.375 -14.789 1 96.69 124 TRP B N 1
ATOM 3423 C CA . TRP B 1 124 ? 16.25 -19 -15.883 1 96.69 124 TRP B CA 1
ATOM 3424 C C . TRP B 1 124 ? 16.594 -19.781 -17.156 1 96.69 124 TRP B C 1
ATOM 3426 O O . TRP B 1 124 ? 17.766 -19.844 -17.547 1 96.69 124 TRP B O 1
ATOM 3436 N N . PRO B 1 125 ? 15.594 -20.359 -17.781 1 96.5 125 PRO B N 1
ATOM 3437 C CA . PRO B 1 125 ? 15.859 -21.109 -19.016 1 96.5 125 PRO B CA 1
ATOM 3438 C C . PRO B 1 125 ? 16.547 -20.266 -20.078 1 96.5 125 PRO B C 1
ATOM 3440 O O . PRO B 1 125 ? 16.234 -19.078 -20.234 1 96.5 125 PRO B O 1
ATOM 3443 N N . LYS B 1 126 ? 17.484 -20.875 -20.781 1 95 126 LYS B N 1
ATOM 3444 C CA . LYS B 1 126 ? 18.141 -20.234 -21.906 1 95 126 LYS B CA 1
ATOM 3445 C C . LYS B 1 126 ? 17.453 -20.578 -23.219 1 95 126 LYS B C 1
ATOM 3447 O O . LYS B 1 126 ? 17.672 -19.922 -24.25 1 95 126 LYS B O 1
ATOM 3452 N N . ASN B 1 127 ? 16.719 -21.641 -23.125 1 93.88 127 ASN B N 1
ATOM 3453 C CA . ASN B 1 127 ? 15.859 -22.078 -24.234 1 93.88 127 ASN B CA 1
ATOM 3454 C C . ASN B 1 127 ? 14.391 -22.109 -23.828 1 93.88 127 ASN B C 1
ATOM 3456 O O . ASN B 1 127 ? 14.016 -22.859 -22.906 1 93.88 127 ASN B O 1
ATOM 3460 N N . PRO B 1 128 ? 13.539 -21.406 -24.5 1 96.06 128 PRO B N 1
ATOM 3461 C CA . PRO B 1 128 ? 13.758 -20.562 -25.688 1 96.06 128 PRO B CA 1
ATOM 3462 C C . PRO B 1 128 ? 14.578 -19.312 -25.359 1 96.06 128 PRO B C 1
ATOM 3464 O O . PRO B 1 128 ? 14.602 -18.859 -24.219 1 96.06 128 PRO B O 1
ATOM 3467 N N . PRO B 1 129 ? 15.234 -18.703 -26.391 1 95.88 129 PRO B N 1
ATOM 3468 C CA . PRO B 1 129 ? 16.141 -17.562 -26.156 1 95.88 129 PRO B CA 1
ATOM 3469 C C . PRO B 1 129 ? 15.406 -16.328 -25.656 1 95.88 129 PRO B C 1
ATOM 3471 O O . PRO B 1 129 ? 16.016 -15.477 -24.984 1 95.88 129 PRO B O 1
ATOM 3474 N N . GLU B 1 130 ? 14.117 -16.25 -25.938 1 97 130 GLU B N 1
ATOM 3475 C CA . GLU B 1 130 ? 13.352 -15.062 -25.562 1 97 130 GLU B CA 1
ATOM 3476 C C . GLU B 1 130 ? 12.875 -15.141 -24.109 1 97 130 GLU B C 1
ATOM 3478 O O . GLU B 1 130 ? 12.297 -14.188 -23.578 1 97 130 GLU B O 1
ATOM 3483 N N . TYR B 1 131 ? 13.172 -16.219 -23.406 1 97.75 131 TYR B N 1
ATOM 3484 C CA . TYR B 1 131 ? 12.602 -16.469 -22.094 1 97.75 131 TYR B CA 1
ATOM 3485 C C . TYR B 1 131 ? 12.922 -15.344 -21.125 1 97.75 131 TYR B C 1
ATOM 3487 O O . TYR B 1 131 ? 12.023 -14.797 -20.484 1 97.75 131 TYR B O 1
ATOM 3495 N N . ARG B 1 132 ? 14.156 -14.961 -21.062 1 96.75 132 ARG B N 1
ATOM 3496 C CA . ARG B 1 132 ? 14.594 -13.953 -20.109 1 96.75 132 ARG B CA 1
ATOM 3497 C C . ARG B 1 132 ? 13.961 -12.594 -20.422 1 96.75 132 ARG B C 1
ATOM 3499 O O . ARG B 1 132 ? 13.422 -11.938 -19.531 1 96.75 132 ARG B O 1
ATOM 3506 N N . GLU B 1 133 ? 14.031 -12.211 -21.625 1 96.88 133 GLU B N 1
ATOM 3507 C CA . GLU B 1 133 ? 13.516 -10.906 -22.031 1 96.88 133 GLU B CA 1
ATOM 3508 C C . GLU B 1 133 ? 12.023 -10.789 -21.734 1 96.88 133 GLU B C 1
ATOM 3510 O O . GLU B 1 133 ? 11.578 -9.781 -21.172 1 96.88 133 GLU B O 1
ATOM 3515 N N . VAL B 1 134 ? 11.281 -11.781 -22.094 1 96.69 134 VAL B N 1
ATOM 3516 C CA . VAL B 1 134 ? 9.836 -11.781 -21.906 1 96.69 134 VAL B CA 1
ATOM 3517 C C . VAL B 1 134 ? 9.492 -11.773 -20.422 1 96.69 134 VAL B C 1
ATOM 3519 O O . VAL B 1 134 ? 8.633 -11.008 -19.969 1 96.69 134 VAL B O 1
ATOM 3522 N N . THR B 1 135 ? 10.195 -12.609 -19.656 1 97 135 THR B N 1
ATOM 3523 C CA . THR B 1 135 ? 9.922 -12.727 -18.234 1 97 135 THR B CA 1
ATOM 3524 C C . THR B 1 135 ? 10.281 -11.438 -17.5 1 97 135 THR B C 1
ATOM 3526 O O . THR B 1 135 ? 9.555 -11.008 -16.594 1 97 135 THR B O 1
ATOM 3529 N N . GLU B 1 136 ? 11.352 -10.781 -17.906 1 95.69 136 GLU B N 1
ATOM 3530 C CA . GLU B 1 136 ? 11.742 -9.508 -17.297 1 95.69 136 GLU B CA 1
ATOM 3531 C C . GLU B 1 136 ? 10.711 -8.422 -17.609 1 95.69 136 GLU B C 1
ATOM 3533 O O . GLU B 1 136 ? 10.383 -7.617 -16.734 1 95.69 136 GLU B O 1
ATOM 3538 N N . GLU B 1 137 ? 10.328 -8.367 -18.797 1 94.25 137 GLU B N 1
ATOM 3539 C CA . GLU B 1 137 ? 9.297 -7.391 -19.156 1 94.25 137 GLU B CA 1
ATOM 3540 C C . GLU B 1 137 ? 8.016 -7.629 -18.375 1 94.25 137 GLU B C 1
ATOM 3542 O O . GLU B 1 137 ? 7.406 -6.684 -17.859 1 94.25 137 GLU B O 1
ATOM 3547 N N . PHE B 1 138 ? 7.652 -8.875 -18.266 1 95.19 138 PHE B N 1
ATOM 3548 C CA . PHE B 1 138 ? 6.469 -9.234 -17.5 1 95.19 138 PHE B CA 1
ATOM 3549 C C . PHE B 1 138 ? 6.617 -8.82 -16.047 1 95.19 138 PHE B C 1
ATOM 3551 O O . PHE B 1 138 ? 5.676 -8.312 -15.438 1 95.19 138 PHE B O 1
ATOM 3558 N N . ALA B 1 139 ? 7.762 -9.07 -15.5 1 93.62 139 ALA B N 1
ATOM 3559 C CA . ALA B 1 139 ? 8.039 -8.734 -14.102 1 93.62 139 ALA B CA 1
ATOM 3560 C C . ALA B 1 139 ? 7.781 -7.254 -13.836 1 93.62 139 ALA B C 1
ATOM 3562 O O . ALA B 1 139 ? 7.219 -6.895 -12.797 1 93.62 139 ALA B O 1
ATOM 3563 N N . LYS B 1 140 ? 8.188 -6.438 -14.75 1 89.88 140 LYS B N 1
ATOM 3564 C CA . LYS B 1 140 ? 7.984 -5 -14.602 1 89.88 140 LYS B CA 1
ATOM 3565 C C . LYS B 1 140 ? 6.5 -4.66 -14.508 1 89.88 140 LYS B C 1
ATOM 3567 O O . LYS B 1 140 ? 6.086 -3.887 -13.641 1 89.88 140 LYS B O 1
ATOM 3572 N N . HIS B 1 141 ? 5.719 -5.238 -15.359 1 90.88 141 HIS B N 1
ATOM 3573 C CA . HIS B 1 141 ? 4.281 -4.977 -15.383 1 90.88 141 HIS B CA 1
ATOM 3574 C C . HIS B 1 141 ? 3.6 -5.57 -14.148 1 90.88 141 HIS B C 1
ATOM 3576 O O . HIS B 1 141 ? 2.686 -4.965 -13.586 1 90.88 141 HIS B O 1
ATOM 3582 N N . ALA B 1 142 ? 4.02 -6.797 -13.758 1 92.06 142 ALA B N 1
ATOM 3583 C CA . ALA B 1 142 ? 3.461 -7.438 -12.57 1 92.06 142 ALA B CA 1
ATOM 3584 C C . ALA B 1 142 ? 3.689 -6.59 -11.328 1 92.06 142 ALA B C 1
ATOM 3586 O O . ALA B 1 142 ? 2.791 -6.438 -10.492 1 92.06 142 ALA B O 1
ATOM 3587 N N . LYS B 1 143 ? 4.852 -6.066 -11.211 1 87.62 143 LYS B N 1
ATOM 3588 C CA . LYS B 1 143 ? 5.184 -5.199 -10.078 1 87.62 143 LYS B CA 1
ATOM 3589 C C . LYS B 1 143 ? 4.297 -3.959 -10.062 1 87.62 143 LYS B C 1
ATOM 3591 O O . LYS B 1 143 ? 3.789 -3.568 -9.008 1 87.62 143 LYS B O 1
ATOM 3596 N N . GLN B 1 144 ? 4.18 -3.35 -11.188 1 84 144 GLN B N 1
ATOM 3597 C CA . GLN B 1 144 ? 3.338 -2.16 -11.289 1 84 144 GLN B CA 1
ATOM 3598 C C . GLN B 1 144 ? 1.902 -2.465 -10.867 1 84 144 GLN B C 1
ATOM 3600 O O . GLN B 1 144 ? 1.285 -1.689 -10.133 1 84 144 GLN B O 1
ATOM 3605 N N . LEU B 1 145 ? 1.381 -3.582 -11.359 1 87.88 145 LEU B N 1
ATOM 3606 C CA . LEU B 1 145 ? 0.016 -3.973 -11.023 1 87.88 145 LEU B CA 1
ATOM 3607 C C . LEU B 1 145 ? -0.115 -4.246 -9.531 1 87.88 145 LEU B C 1
ATOM 3609 O O . LEU B 1 145 ? -1.067 -3.789 -8.891 1 87.88 145 LEU B O 1
ATOM 3613 N N . ALA B 1 146 ? 0.827 -4.996 -8.977 1 88.69 146 ALA B N 1
ATOM 3614 C CA . ALA B 1 146 ? 0.804 -5.309 -7.551 1 88.69 146 ALA B CA 1
ATOM 3615 C C . ALA B 1 146 ? 0.792 -4.035 -6.711 1 88.69 146 ALA B C 1
ATOM 3617 O O . ALA B 1 146 ? 0.01 -3.916 -5.766 1 88.69 146 ALA B O 1
ATOM 3618 N N . GLU B 1 147 ? 1.637 -3.098 -7.039 1 80.56 147 GLU B N 1
ATOM 3619 C CA . GLU B 1 147 ? 1.717 -1.83 -6.32 1 80.56 147 GLU B CA 1
ATOM 3620 C C . GLU B 1 147 ? 0.402 -1.062 -6.41 1 80.56 147 GLU B C 1
ATOM 3622 O O . GLU B 1 147 ? -0.036 -0.455 -5.43 1 80.56 147 GLU B O 1
ATOM 3627 N N . GLU B 1 148 ? -0.208 -1.103 -7.559 1 81.62 148 GLU B N 1
ATOM 3628 C CA . GLU B 1 148 ? -1.498 -0.442 -7.738 1 81.62 148 GLU B CA 1
ATOM 3629 C C . GLU B 1 148 ? -2.568 -1.072 -6.852 1 81.62 148 GLU B C 1
ATOM 3631 O O . GLU B 1 148 ? -3.316 -0.364 -6.176 1 81.62 148 GLU B O 1
ATOM 3636 N N . ILE B 1 149 ? -2.637 -2.41 -6.84 1 85.69 149 ILE B N 1
ATOM 3637 C CA . ILE B 1 149 ? -3.633 -3.121 -6.047 1 85.69 149 ILE B CA 1
ATOM 3638 C C . ILE B 1 149 ? -3.402 -2.846 -4.562 1 85.69 149 ILE B C 1
ATOM 3640 O O . ILE B 1 149 ? -4.352 -2.586 -3.818 1 85.69 149 ILE B O 1
ATOM 3644 N N . LEU B 1 150 ? -2.17 -2.85 -4.145 1 79.06 150 LEU B N 1
ATOM 3645 C CA . LEU B 1 150 ? -1.844 -2.582 -2.748 1 79.06 150 LEU B CA 1
ATOM 3646 C C . LEU B 1 150 ? -2.256 -1.168 -2.354 1 79.06 150 LEU B C 1
ATOM 3648 O O . LEU B 1 150 ? -2.75 -0.947 -1.246 1 79.06 150 LEU B O 1
ATOM 3652 N N . GLY B 1 151 ? -2.035 -0.239 -3.236 1 76.38 151 GLY B N 1
ATOM 3653 C CA . GLY B 1 151 ? -2.512 1.118 -3.018 1 76.38 151 GLY B CA 1
ATOM 3654 C C . GLY B 1 151 ? -4.016 1.202 -2.84 1 76.38 151 GLY B C 1
ATOM 3655 O O . GLY B 1 151 ? -4.504 1.916 -1.962 1 76.38 151 GLY B O 1
ATOM 3656 N N . LEU B 1 152 ? -4.766 0.459 -3.639 1 76.44 152 LEU B N 1
ATOM 3657 C CA . LEU B 1 152 ? -6.227 0.459 -3.602 1 76.44 152 LEU B CA 1
ATOM 3658 C C . LEU B 1 152 ? -6.734 -0.197 -2.324 1 76.44 152 LEU B C 1
ATOM 3660 O O . LEU B 1 152 ? -7.777 0.193 -1.795 1 76.44 152 LEU B O 1
ATOM 3664 N N . LEU B 1 153 ? -6.059 -1.151 -1.869 1 76.12 153 LEU B N 1
ATOM 3665 C CA . LEU B 1 153 ? -6.461 -1.862 -0.66 1 76.12 153 LEU B CA 1
ATOM 3666 C C . LEU B 1 153 ? -6.332 -0.966 0.566 1 76.12 153 LEU B C 1
ATOM 3668 O O . LEU B 1 153 ? -6.898 -1.263 1.62 1 76.12 153 LEU B O 1
ATOM 3672 N N . SER B 1 154 ? -5.668 0.136 0.375 1 66.25 154 SER B N 1
ATOM 3673 C CA . SER B 1 154 ? -5.523 1.085 1.474 1 66.25 154 SER B CA 1
ATOM 3674 C C . SER B 1 154 ? -6.754 1.98 1.596 1 66.25 154 SER B C 1
ATOM 3676 O O . SER B 1 154 ? -6.777 2.898 2.416 1 66.25 154 SER B O 1
ATOM 3678 N N . GLU B 1 155 ? -7.785 1.823 0.73 1 60.12 155 GLU B N 1
ATOM 3679 C CA . GLU B 1 155 ? -9 2.637 0.683 1 60.12 155 GLU B CA 1
ATOM 3680 C C . GLU B 1 155 ? -9.672 2.701 2.051 1 60.12 155 GLU B C 1
ATOM 3682 O O . GLU B 1 155 ? -10.312 3.701 2.387 1 60.12 155 GLU B O 1
ATOM 3687 N N . GLY B 1 156 ? -9.453 1.826 2.848 1 62.12 156 GLY B N 1
ATOM 3688 C CA . GLY B 1 156 ? -10.078 1.931 4.156 1 62.12 156 GLY B CA 1
ATOM 3689 C C . GLY B 1 156 ? -9.375 2.91 5.078 1 62.12 156 GLY B C 1
ATOM 3690 O O . GLY B 1 156 ? -9.859 3.195 6.176 1 62.12 156 GLY B O 1
ATOM 3691 N N . ALA B 1 157 ? -8.516 3.584 4.441 1 71.31 157 ALA B N 1
ATOM 3692 C CA . ALA B 1 157 ? -7.789 4.562 5.242 1 71.31 157 ALA B CA 1
A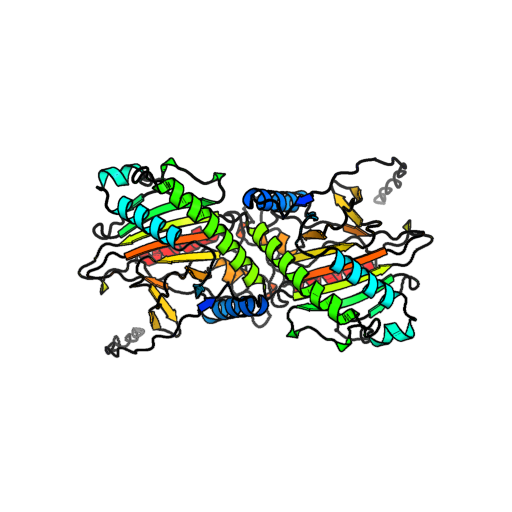TOM 3693 C C . ALA B 1 157 ? -8.578 5.863 5.371 1 71.31 157 ALA B C 1
ATOM 3695 O O . ALA B 1 157 ? -9.297 6.254 4.445 1 71.31 157 ALA B O 1
ATOM 3696 N N . GLY B 1 158 ? -8.562 6.398 6.551 1 78 158 GLY B N 1
ATOM 3697 C CA . GLY B 1 158 ? -9.109 7.73 6.75 1 78 158 GLY B CA 1
ATOM 3698 C C . GLY B 1 158 ? -8.133 8.836 6.422 1 78 158 GLY B C 1
ATOM 3699 O O . GLY B 1 158 ? -6.934 8.719 6.688 1 78 158 GLY B O 1
ATOM 3700 N N . TYR B 1 159 ? -8.688 9.805 5.727 1 87.19 159 TYR B N 1
ATOM 3701 C CA . TYR B 1 159 ? -7.898 11 5.434 1 87.19 159 TYR B CA 1
ATOM 3702 C C . TYR B 1 159 ? -8.398 12.195 6.234 1 87.19 159 TYR B C 1
ATOM 3704 O O . TYR B 1 159 ? -9.531 12.648 6.047 1 87.19 159 TYR B O 1
ATOM 3712 N N . LEU B 1 160 ? -7.574 12.648 7.152 1 90.06 160 LEU B N 1
ATOM 3713 C CA . LEU B 1 160 ? -7.879 13.805 7.98 1 90.06 160 LEU B CA 1
ATOM 3714 C C . LEU B 1 160 ? -6.973 14.984 7.629 1 90.06 160 LEU B C 1
ATOM 3716 O O . LEU B 1 160 ? -5.75 14.875 7.73 1 90.06 160 LEU B O 1
ATOM 3720 N N . MET B 1 161 ? -7.625 16.047 7.191 1 94.62 161 MET B N 1
ATOM 3721 C CA . MET B 1 161 ? -6.863 17.25 6.859 1 94.62 161 MET B CA 1
ATOM 3722 C C . MET B 1 161 ? -6.871 18.234 8.023 1 94.62 161 MET B C 1
ATOM 3724 O O . MET B 1 161 ? -7.906 18.453 8.648 1 94.62 161 MET B O 1
ATOM 3728 N N . LYS B 1 162 ? -5.762 18.734 8.359 1 92.5 162 LYS B N 1
ATOM 3729 C CA . LYS B 1 162 ? -5.598 19.812 9.336 1 92.5 162 LYS B CA 1
ATOM 3730 C C . LYS B 1 162 ? -4.91 21.016 8.711 1 92.5 162 LYS B C 1
ATOM 3732 O O . LYS B 1 162 ? -3.85 20.891 8.094 1 92.5 162 LYS B O 1
ATOM 3737 N N . ILE B 1 163 ? -5.543 22.125 8.805 1 93.31 163 ILE B N 1
ATOM 3738 C CA . ILE B 1 163 ? -4.902 23.375 8.383 1 93.31 163 ILE B CA 1
ATOM 3739 C C . ILE B 1 163 ? -4.484 24.172 9.609 1 93.31 163 ILE B C 1
ATOM 3741 O O . ILE B 1 163 ? -5.32 24.516 10.453 1 93.31 163 ILE B O 1
ATOM 3745 N N . ASN B 1 164 ? -3.229 24.422 9.703 1 89.56 164 ASN B N 1
ATOM 3746 C CA . ASN B 1 164 ? -2.678 25.219 10.805 1 89.56 164 ASN B CA 1
ATOM 3747 C C . ASN B 1 164 ? -2.465 26.672 10.398 1 89.56 164 ASN B C 1
ATOM 3749 O O . ASN B 1 164 ? -1.998 26.953 9.297 1 89.56 164 ASN B O 1
ATOM 3753 N N . TYR B 1 165 ? -2.818 27.531 11.312 1 90.25 165 TYR B N 1
ATOM 3754 C CA . TYR B 1 165 ? -2.627 28.969 11.125 1 90.25 165 TYR B CA 1
ATOM 3755 C C . TYR B 1 165 ? -2.037 29.609 12.383 1 90.25 165 TYR B C 1
ATOM 3757 O O . TYR B 1 165 ? -2.736 29.781 13.383 1 90.25 165 TYR B O 1
ATOM 3765 N N . TYR B 1 166 ? -0.772 29.984 12.297 1 87.31 166 TYR B N 1
ATOM 3766 C CA . TYR B 1 166 ? -0.065 30.562 13.43 1 87.31 166 TYR B CA 1
ATOM 3767 C C . TYR B 1 166 ? 0.302 32.031 13.156 1 87.31 166 TYR B C 1
ATOM 3769 O O . TYR B 1 166 ? 1.149 32.312 12.312 1 87.31 166 TYR B O 1
ATOM 3777 N N . ARG B 1 167 ? -0.232 32.875 13.883 1 86.56 167 ARG B N 1
ATOM 3778 C CA . ARG B 1 167 ? 0.087 34.281 13.766 1 86.56 167 ARG B CA 1
ATOM 3779 C C . ARG B 1 167 ? 1.471 34.594 14.336 1 86.56 167 ARG B C 1
ATOM 3781 O O . ARG B 1 167 ? 1.978 33.844 15.172 1 86.56 167 ARG B O 1
ATOM 3788 N N . PRO B 1 168 ? 1.992 35.625 13.789 1 85.56 168 PRO B N 1
ATOM 3789 C CA . PRO B 1 168 ? 3.316 35.969 14.312 1 85.56 168 PRO B CA 1
ATOM 3790 C C . PRO B 1 168 ? 3.336 36.125 15.836 1 85.56 168 PRO B C 1
ATOM 3792 O O . PRO B 1 168 ? 2.365 36.594 16.422 1 85.56 168 PRO B O 1
ATOM 3795 N N . CYS B 1 169 ? 4.395 35.625 16.406 1 80.38 169 CYS B N 1
ATOM 3796 C CA . CYS B 1 169 ? 4.609 35.719 17.844 1 80.38 169 CYS B CA 1
ATOM 3797 C C . CYS B 1 169 ? 5.867 36.531 18.156 1 80.38 169 CYS B C 1
ATOM 3799 O O . CYS B 1 169 ? 6.953 36.219 17.672 1 80.38 169 CYS B O 1
ATOM 3801 N N . PRO B 1 170 ? 5.668 37.562 18.906 1 76.12 170 PRO B N 1
ATOM 3802 C CA . PRO B 1 170 ? 6.816 38.438 19.234 1 76.12 170 PRO B CA 1
ATOM 3803 C C . PRO B 1 170 ? 7.926 37.656 19.953 1 76.12 170 PRO B C 1
ATOM 3805 O O . PRO B 1 170 ? 9.102 38 19.812 1 76.12 170 PRO B O 1
ATOM 3808 N N . GLU B 1 171 ? 7.555 36.656 20.75 1 75.06 171 GLU B N 1
ATOM 3809 C CA . GLU B 1 171 ? 8.547 35.844 21.438 1 75.06 171 GLU B CA 1
ATOM 3810 C C . GLU B 1 171 ? 8.453 34.375 20.984 1 75.06 171 GLU B C 1
ATOM 3812 O O . GLU B 1 171 ? 8.07 33.531 21.781 1 75.06 171 GLU B O 1
ATOM 3817 N N . PRO B 1 172 ? 8.93 34.125 19.844 1 64.19 172 PRO B N 1
ATOM 3818 C CA . PRO B 1 172 ? 8.703 32.812 19.219 1 64.19 172 PRO B CA 1
ATOM 3819 C C . PRO B 1 172 ? 9.469 31.703 19.922 1 64.19 172 PRO B C 1
ATOM 3821 O O . PRO B 1 172 ? 9.047 30.547 19.875 1 64.19 172 PRO B O 1
ATOM 3824 N N . ASP B 1 173 ? 10.531 32.094 20.453 1 62.12 173 ASP B N 1
ATOM 3825 C CA . ASP B 1 173 ? 11.375 31.078 21.062 1 62.12 173 ASP B CA 1
ATOM 3826 C C . ASP B 1 173 ? 10.633 30.359 22.203 1 62.12 173 ASP B C 1
ATOM 3828 O O . ASP B 1 173 ? 10.984 29.234 22.562 1 62.12 173 ASP B O 1
ATOM 3832 N N . TRP B 1 174 ? 9.641 31.094 22.594 1 55.81 174 TRP B N 1
ATOM 3833 C CA . TRP B 1 174 ? 8.961 30.562 23.766 1 55.81 174 TRP B CA 1
ATOM 3834 C C . TRP B 1 174 ? 7.719 29.766 23.359 1 55.81 174 TRP B C 1
ATOM 3836 O O . TRP B 1 174 ? 7.152 29.031 24.172 1 55.81 174 TRP B O 1
ATOM 3846 N N . VAL B 1 175 ? 7.422 30.016 22.109 1 60.34 175 VAL B N 1
ATOM 3847 C CA . VAL B 1 175 ? 6.145 29.391 21.766 1 60.34 175 VAL B CA 1
ATOM 3848 C C . VAL B 1 175 ? 6.324 28.5 20.547 1 60.34 175 VAL B C 1
ATOM 3850 O O . VAL B 1 175 ? 6.844 28.938 19.516 1 60.34 175 VAL B O 1
ATOM 3853 N N . MET B 1 176 ? 6.094 27.25 20.797 1 67.12 176 MET B N 1
ATOM 3854 C CA . MET B 1 176 ? 6.113 26.281 19.703 1 67.12 176 MET B CA 1
ATOM 3855 C C . MET B 1 176 ? 4.805 26.328 18.922 1 67.12 176 MET B C 1
ATOM 3857 O O . MET B 1 176 ? 3.73 26.469 19.5 1 67.12 176 MET B O 1
ATOM 3861 N N . GLY B 1 177 ? 4.957 26.531 17.594 1 71.56 177 GLY B N 1
ATOM 3862 C CA . GLY B 1 177 ? 3.766 26.266 16.797 1 71.56 177 GLY B CA 1
ATOM 3863 C C . GLY B 1 177 ? 3.172 24.891 17.062 1 71.56 177 GLY B C 1
ATOM 3864 O O . GLY B 1 177 ? 2.031 24.781 17.516 1 71.56 177 GLY B O 1
ATOM 3865 N N . ILE B 1 178 ? 4.043 23.953 16.797 1 76.19 178 ILE B N 1
ATOM 3866 C CA . ILE B 1 178 ? 3.688 22.594 17.156 1 76.19 178 ILE B CA 1
ATOM 3867 C C . ILE B 1 178 ? 4.824 21.953 17.969 1 76.19 178 ILE B C 1
ATOM 3869 O O . ILE B 1 178 ? 5.992 22.047 17.578 1 76.19 178 ILE B O 1
ATOM 3873 N N . LYS B 1 179 ? 4.488 21.484 19.125 1 78.75 179 LYS B N 1
ATOM 3874 C CA . LYS B 1 179 ? 5.457 20.797 19.984 1 78.75 179 LYS B CA 1
ATOM 3875 C C . LYS B 1 179 ? 6.02 19.562 19.297 1 78.75 179 LYS B C 1
ATOM 3877 O O . LYS B 1 179 ? 5.395 19 18.391 1 78.75 179 LYS B O 1
ATOM 3882 N N . ALA B 1 180 ? 7.184 19.156 19.828 1 82.38 180 ALA B N 1
ATOM 3883 C CA . ALA B 1 180 ? 7.848 17.969 19.297 1 82.38 180 ALA B CA 1
ATOM 3884 C C . ALA B 1 180 ? 6.953 16.734 19.422 1 82.38 180 ALA B C 1
ATOM 3886 O O . ALA B 1 180 ? 6.355 16.5 20.469 1 82.38 180 ALA B O 1
ATOM 3887 N N . HIS B 1 181 ? 6.805 16.031 18.281 1 80.19 181 HIS B N 1
ATOM 3888 C CA . HIS B 1 181 ? 5.977 14.828 18.266 1 80.19 181 HIS B CA 1
ATOM 3889 C C . HIS B 1 181 ? 6.316 13.938 17.078 1 80.19 181 HIS B C 1
ATOM 3891 O O . HIS B 1 181 ? 7.012 14.359 16.156 1 80.19 181 HIS B O 1
ATOM 3897 N N . THR B 1 182 ? 6.004 12.688 17.156 1 83.94 182 THR B N 1
ATOM 3898 C CA . THR B 1 182 ? 5.875 11.805 16.016 1 83.94 182 THR B CA 1
ATOM 3899 C C . THR B 1 182 ? 4.41 11.641 15.617 1 83.94 182 THR B C 1
ATOM 3901 O O . THR B 1 182 ? 3.514 11.875 16.422 1 83.94 182 THR B O 1
ATOM 3904 N N . ASP B 1 183 ? 4.227 11.398 14.344 1 81.12 183 ASP B N 1
ATOM 3905 C CA . ASP B 1 183 ? 2.852 11.227 13.891 1 81.12 183 ASP B CA 1
ATOM 3906 C C . ASP B 1 183 ? 2.338 9.828 14.219 1 81.12 183 ASP B C 1
ATOM 3908 O O . ASP B 1 183 ? 2.992 8.828 13.914 1 81.12 183 ASP B O 1
ATOM 3912 N N . PHE B 1 184 ? 1.156 9.758 14.773 1 70.56 184 PHE B N 1
ATOM 3913 C CA . PHE B 1 184 ? 0.57 8.484 15.172 1 70.56 184 PHE B CA 1
ATOM 3914 C C . PHE B 1 184 ? -0.007 7.746 13.969 1 70.56 184 PHE B C 1
ATOM 3916 O O . PHE B 1 184 ? -0.171 6.523 14.008 1 70.56 184 PHE B O 1
ATOM 3923 N N . ASN B 1 185 ? -0.279 8.445 12.992 1 77.62 185 ASN B N 1
ATOM 3924 C CA . ASN B 1 185 ? -0.905 7.879 11.805 1 77.62 185 ASN B CA 1
ATOM 3925 C C . ASN B 1 185 ? 0.089 7.062 10.984 1 77.62 185 ASN B C 1
ATOM 3927 O O . ASN B 1 185 ? 1.124 6.637 11.5 1 77.62 185 ASN B O 1
ATOM 3931 N N . GLY B 1 186 ? -0.288 6.664 9.812 1 78.38 186 GLY B N 1
ATOM 3932 C CA . GLY B 1 186 ? 0.589 5.906 8.93 1 78.38 186 GLY B CA 1
ATOM 3933 C C . GLY B 1 186 ? 1.476 6.789 8.07 1 78.38 186 GLY B C 1
ATOM 3934 O O . GLY B 1 186 ? 2.693 6.609 8.039 1 78.38 186 GLY B O 1
ATOM 3935 N N . LEU B 1 187 ? 0.83 7.73 7.449 1 87.81 187 LEU B N 1
ATOM 3936 C CA . LEU B 1 187 ? 1.491 8.609 6.488 1 87.81 187 LEU B CA 1
ATOM 3937 C C . LEU B 1 187 ? 0.932 10.023 6.57 1 87.81 187 LEU B C 1
ATOM 3939 O O . LEU B 1 187 ? -0.274 10.211 6.746 1 87.81 187 LEU B O 1
ATOM 3943 N N . THR B 1 188 ? 1.841 11.008 6.453 1 92.75 188 THR B N 1
ATOM 3944 C CA . THR B 1 188 ? 1.426 12.406 6.461 1 92.75 188 THR B CA 1
ATOM 3945 C C . THR B 1 188 ? 1.91 13.125 5.203 1 92.75 188 THR B C 1
ATOM 3947 O O . THR B 1 188 ? 3.062 12.961 4.793 1 92.75 188 THR B O 1
ATOM 3950 N N . LEU B 1 189 ? 0.978 13.812 4.562 1 94 189 LEU B N 1
ATOM 3951 C CA . LEU B 1 189 ? 1.312 14.773 3.514 1 94 189 LEU B CA 1
ATOM 3952 C C . LEU B 1 189 ? 1.267 16.203 4.047 1 94 189 LEU B C 1
ATOM 3954 O O . LEU B 1 189 ? 0.22 16.656 4.508 1 94 189 LEU B O 1
ATOM 3958 N N . LEU B 1 190 ? 2.396 16.891 4.023 1 92.94 190 LEU B N 1
ATOM 3959 C CA . LEU B 1 190 ? 2.479 18.266 4.508 1 92.94 190 LEU B CA 1
ATOM 3960 C C . LEU B 1 190 ? 2.748 19.219 3.355 1 92.94 190 LEU B C 1
ATOM 3962 O O . LEU B 1 190 ? 3.732 19.062 2.629 1 92.94 190 LEU B O 1
ATOM 3966 N N . ILE B 1 191 ? 1.819 20.125 3.158 1 88.69 191 ILE B N 1
ATOM 3967 C CA . ILE B 1 191 ? 1.938 21.172 2.143 1 88.69 191 ILE B CA 1
ATOM 3968 C C . ILE B 1 191 ? 2.096 22.531 2.814 1 88.69 191 ILE B C 1
ATOM 3970 O O . ILE B 1 191 ? 1.105 23.172 3.176 1 88.69 191 ILE B O 1
ATOM 3974 N N . PRO B 1 192 ? 3.314 22.922 2.84 1 80.31 192 PRO B N 1
ATOM 3975 C CA . PRO B 1 192 ? 3.533 24.219 3.467 1 80.31 192 PRO B CA 1
ATOM 3976 C C . PRO B 1 192 ? 3.295 25.391 2.508 1 80.31 192 PRO B C 1
ATOM 3978 O O . PRO B 1 192 ? 3.441 25.234 1.293 1 80.31 192 PRO B O 1
ATOM 3981 N N . ILE B 1 193 ? 2.668 26.438 2.816 1 69.12 193 ILE B N 1
ATOM 3982 C CA . ILE B 1 193 ? 2.613 27.641 2.006 1 69.12 193 ILE B CA 1
ATOM 3983 C C . ILE B 1 193 ? 3.957 28.359 2.062 1 69.12 193 ILE B C 1
ATOM 3985 O O . ILE B 1 193 ? 4.504 28.75 1.028 1 69.12 193 ILE B O 1
ATOM 3989 N N . GLU B 1 194 ? 4.465 28.766 3.082 1 63.84 194 GLU B N 1
ATOM 3990 C CA . GLU B 1 194 ? 5.793 29.328 3.297 1 63.84 194 GLU B CA 1
ATOM 3991 C C . GLU B 1 194 ? 6.488 28.672 4.484 1 63.84 194 GLU B C 1
ATOM 3993 O O . GLU B 1 194 ? 5.859 28.391 5.504 1 63.84 194 GLU B O 1
ATOM 3998 N N . ILE B 1 195 ? 7.09 27.578 4.059 1 59.06 195 ILE B N 1
ATOM 3999 C CA . ILE B 1 195 ? 7.621 26.703 5.102 1 59.06 195 ILE B CA 1
ATOM 4000 C C . ILE B 1 195 ? 8.664 27.453 5.922 1 59.06 195 ILE B C 1
ATOM 4002 O O . ILE B 1 195 ? 9.789 27.672 5.457 1 59.06 195 ILE B O 1
ATOM 4006 N N . PHE B 1 196 ? 8.094 28.156 7.035 1 64.69 196 PHE B N 1
ATOM 4007 C CA . PHE B 1 196 ? 8.984 28.688 8.062 1 64.69 196 PHE B CA 1
ATOM 4008 C C . PHE B 1 196 ? 8.797 27.938 9.375 1 64.69 196 PHE B C 1
ATOM 4010 O O . PHE B 1 196 ? 7.676 27.594 9.742 1 64.69 196 PHE B O 1
ATOM 4017 N N . GLY B 1 197 ? 10.164 27.016 9.703 1 78.5 197 GLY B N 1
ATOM 4018 C CA . GLY B 1 197 ? 10.305 26.641 11.109 1 78.5 197 GLY B CA 1
ATOM 4019 C C . GLY B 1 197 ? 10.164 25.156 11.344 1 78.5 197 GLY B C 1
ATOM 4020 O O . GLY B 1 197 ? 10.227 24.688 12.492 1 78.5 197 GLY B O 1
ATOM 4021 N N . LEU B 1 198 ? 9.812 24.328 10.258 1 86.62 198 LEU B N 1
ATOM 4022 C CA . LEU B 1 198 ? 9.773 22.891 10.5 1 86.62 198 LEU B CA 1
ATOM 4023 C C . LEU B 1 198 ? 11.164 22.359 10.836 1 86.62 198 LEU B C 1
ATOM 4025 O O . LEU B 1 198 ? 12.141 22.688 10.156 1 86.62 198 LEU B O 1
ATOM 4029 N N . GLN B 1 199 ? 11.203 21.672 11.953 1 87.25 199 GLN B N 1
ATOM 4030 C CA . GLN B 1 199 ? 12.469 21.062 12.367 1 87.25 199 GLN B CA 1
ATOM 4031 C C . GLN B 1 199 ? 12.297 19.578 12.625 1 87.25 199 GLN B C 1
ATOM 4033 O O . GLN B 1 199 ? 11.219 19.125 13.039 1 87.25 199 GLN B O 1
ATOM 4038 N N . VAL B 1 200 ? 13.32 18.844 12.281 1 88.5 200 VAL B N 1
ATOM 4039 C CA . VAL B 1 200 ? 13.367 17.406 12.57 1 88.5 200 VAL B CA 1
ATOM 4040 C C . VAL B 1 200 ? 14.523 17.109 13.523 1 88.5 200 VAL B C 1
ATOM 4042 O O . VAL B 1 200 ? 15.57 17.766 13.469 1 88.5 200 VAL B O 1
ATOM 4045 N N . PHE B 1 201 ? 14.242 16.219 14.438 1 85.81 201 PHE B N 1
ATOM 4046 C CA . PHE B 1 201 ? 15.281 15.789 15.375 1 85.81 201 PHE B CA 1
ATOM 4047 C C . PHE B 1 201 ? 16.078 14.625 14.789 1 85.81 201 PHE B C 1
ATOM 4049 O O . PHE B 1 201 ? 15.523 13.555 14.531 1 85.81 201 PHE B O 1
ATOM 4056 N N . LYS B 1 202 ? 17.266 14.852 14.531 1 84 202 LYS B N 1
ATOM 4057 C CA . LYS B 1 202 ? 18.156 13.836 13.969 1 84 202 LYS B CA 1
ATOM 4058 C C . LYS B 1 202 ? 19.562 13.969 14.547 1 84 202 LYS B C 1
ATOM 4060 O O . LYS B 1 202 ? 20.094 15.07 14.68 1 84 202 LYS B O 1
ATOM 4065 N N . GLU B 1 203 ? 20.156 12.766 14.969 1 79.25 203 GLU B N 1
ATOM 4066 C CA . GLU B 1 203 ? 21.516 12.742 15.523 1 79.25 203 GLU B CA 1
ATOM 4067 C C . GLU B 1 203 ? 21.641 13.703 16.703 1 79.25 203 GLU B C 1
ATOM 4069 O O . GLU B 1 203 ? 22.562 14.523 16.734 1 79.25 203 GLU B O 1
ATOM 4074 N N . ASP B 1 204 ? 20.609 13.805 17.531 1 79.81 204 ASP B N 1
ATOM 4075 C CA . ASP B 1 204 ? 20.562 14.484 18.828 1 79.81 204 ASP B CA 1
ATOM 4076 C C . ASP B 1 204 ? 20.562 16 18.641 1 79.81 204 ASP B C 1
ATOM 4078 O O . ASP B 1 204 ? 21.078 16.734 19.5 1 79.81 204 ASP B O 1
ATOM 4082 N N . ARG B 1 205 ? 20.094 16.359 17.547 1 85.69 205 ARG B N 1
ATOM 4083 C CA . ARG B 1 205 ? 19.953 17.797 17.344 1 85.69 205 ARG B CA 1
ATOM 4084 C C . ARG B 1 205 ? 18.734 18.109 16.484 1 85.69 205 ARG B C 1
ATOM 4086 O O . ARG B 1 205 ? 18.266 17.25 15.734 1 85.69 205 ARG B O 1
ATOM 4093 N N . TRP B 1 206 ? 18.25 19.328 16.547 1 86.44 206 TRP B N 1
ATOM 4094 C CA . TRP B 1 206 ? 17.156 19.828 15.711 1 86.44 206 TRP B CA 1
ATOM 4095 C C . TRP B 1 206 ? 17.688 20.406 14.406 1 86.44 206 TRP B C 1
ATOM 4097 O O . TRP B 1 206 ? 18.562 21.266 14.422 1 86.44 206 TRP B O 1
ATOM 4107 N N . LEU B 1 207 ? 17.219 19.891 13.281 1 86.19 207 LEU B N 1
ATOM 4108 C CA . LEU B 1 207 ? 17.609 20.344 11.953 1 86.19 207 LEU B CA 1
ATOM 4109 C C . LEU B 1 207 ? 16.453 21.062 11.266 1 86.19 207 LEU B C 1
ATOM 4111 O O . LEU B 1 207 ? 15.32 20.578 11.281 1 86.19 207 LEU B O 1
ATOM 4115 N N . ASP B 1 208 ? 16.766 22.156 10.688 1 85 208 ASP B N 1
ATOM 4116 C CA . ASP B 1 208 ? 15.766 22.875 9.898 1 85 208 ASP B CA 1
ATOM 4117 C C . ASP B 1 208 ? 15.484 22.141 8.586 1 85 208 ASP B C 1
ATOM 4119 O O . ASP B 1 208 ? 16.422 21.672 7.926 1 85 208 ASP B O 1
ATOM 4123 N N . VAL B 1 209 ? 14.227 22 8.25 1 84 209 VAL B N 1
ATOM 4124 C CA . VAL B 1 209 ? 13.859 21.406 6.961 1 84 209 VAL B CA 1
ATOM 4125 C C . VAL B 1 209 ? 13.781 22.5 5.898 1 84 209 VAL B C 1
ATOM 4127 O O . VAL B 1 209 ? 13 23.453 6.027 1 84 209 VAL B O 1
ATOM 4130 N N . ASP B 1 210 ? 14.672 22.375 4.926 1 81.88 210 ASP B N 1
ATOM 4131 C CA . ASP B 1 210 ? 14.602 23.297 3.787 1 81.88 210 ASP B CA 1
ATOM 4132 C C . ASP B 1 210 ? 13.523 22.859 2.797 1 81.88 210 ASP B C 1
ATOM 4134 O O . ASP B 1 210 ? 13.633 21.797 2.176 1 81.88 210 ASP B O 1
ATOM 4138 N N . TYR B 1 211 ? 12.602 23.672 2.596 1 82.81 211 TYR B N 1
ATOM 4139 C CA . TYR B 1 211 ? 11.453 23.328 1.766 1 82.81 211 TYR B CA 1
ATOM 4140 C C . TYR B 1 211 ? 11.688 23.734 0.314 1 82.81 211 TYR B C 1
ATOM 4142 O O . TYR B 1 211 ? 12.148 24.844 0.038 1 82.81 211 TYR B O 1
ATOM 4150 N N . ILE B 1 212 ? 11.422 22.828 -0.592 1 80.81 212 ILE B N 1
ATOM 4151 C CA . ILE B 1 212 ? 11.461 23.078 -2.029 1 80.81 212 ILE B CA 1
ATOM 4152 C C . ILE B 1 212 ? 10.047 23.219 -2.57 1 80.81 212 ILE B C 1
ATOM 4154 O O . ILE B 1 212 ? 9.305 22.25 -2.684 1 80.81 212 ILE B O 1
ATOM 4158 N N . TYR B 1 213 ? 9.633 24.469 -2.889 1 79.75 213 TYR B N 1
ATOM 4159 C CA . TYR B 1 213 ? 8.32 24.672 -3.488 1 79.75 213 TYR B CA 1
ATOM 4160 C C . TYR B 1 213 ? 8.305 24.203 -4.938 1 79.75 213 TYR B C 1
ATOM 4162 O O . TYR B 1 213 ? 9.258 24.438 -5.684 1 79.75 213 TYR B O 1
ATOM 4170 N N . PRO B 1 214 ? 7.254 23.469 -5.324 1 82.56 214 PRO B N 1
ATOM 4171 C CA . PRO B 1 214 ? 6.008 23.094 -4.648 1 82.56 214 PRO B CA 1
ATOM 4172 C C . PRO B 1 214 ? 5.996 21.641 -4.207 1 82.56 214 PRO B C 1
ATOM 4174 O O . PRO B 1 214 ? 5.008 20.938 -4.418 1 82.56 214 PRO B O 1
ATOM 4177 N N . ALA B 1 215 ? 7.062 21.266 -3.531 1 86.88 215 ALA B N 1
ATOM 4178 C CA . ALA B 1 215 ? 7.156 19.875 -3.086 1 86.88 215 ALA B CA 1
ATOM 4179 C C . ALA B 1 215 ? 6.117 19.578 -2.012 1 86.88 215 ALA B C 1
ATOM 4181 O O . ALA B 1 215 ? 5.574 20.5 -1.389 1 86.88 215 ALA B O 1
ATOM 4182 N N . VAL B 1 216 ? 5.766 18.359 -1.911 1 91.62 216 VAL B N 1
ATOM 4183 C CA . VAL B 1 216 ? 4.996 17.844 -0.778 1 91.62 216 VAL B CA 1
ATOM 4184 C C . VAL B 1 216 ? 5.922 17.094 0.179 1 91.62 216 VAL B C 1
ATOM 4186 O O . VAL B 1 216 ? 6.746 16.281 -0.25 1 91.62 216 VAL B O 1
ATOM 4189 N N . ILE B 1 217 ? 5.879 17.484 1.438 1 92.38 217 ILE B N 1
ATOM 4190 C CA . ILE B 1 217 ? 6.676 16.781 2.439 1 92.38 217 ILE B CA 1
ATOM 4191 C C . ILE B 1 217 ? 5.934 15.531 2.906 1 92.38 217 ILE B C 1
ATOM 4193 O O . ILE B 1 217 ? 4.758 15.602 3.268 1 92.38 217 ILE B O 1
ATOM 4197 N N . ILE B 1 218 ? 6.617 14.375 2.83 1 93.75 218 ILE B N 1
ATOM 4198 C CA . ILE B 1 218 ? 6.07 13.102 3.299 1 93.75 218 ILE B CA 1
ATOM 4199 C C . ILE B 1 218 ? 6.695 12.742 4.645 1 93.75 218 ILE B C 1
ATOM 4201 O O . ILE B 1 218 ? 7.914 12.797 4.805 1 93.75 218 ILE B O 1
ATOM 4205 N N . ILE B 1 219 ? 5.852 12.438 5.633 1 91.31 219 ILE B N 1
ATOM 4206 C CA . ILE B 1 219 ? 6.324 12 6.941 1 91.31 219 ILE B CA 1
ATOM 4207 C C . ILE B 1 219 ? 5.785 10.602 7.246 1 91.31 219 ILE B C 1
ATOM 4209 O O . ILE B 1 219 ? 4.578 10.359 7.141 1 91.31 219 ILE B O 1
ATOM 4213 N N . ILE B 1 220 ? 6.641 9.68 7.594 1 87.75 220 ILE B N 1
ATOM 4214 C CA . ILE B 1 220 ? 6.254 8.328 7.992 1 87.75 220 ILE B CA 1
ATOM 4215 C C . ILE B 1 220 ? 5.734 8.344 9.43 1 87.75 220 ILE B C 1
ATOM 4217 O O . ILE B 1 220 ? 6.383 8.891 10.328 1 87.75 220 ILE B O 1
ATOM 4221 N N . GLY B 1 221 ? 4.641 7.828 9.641 1 82.5 221 GLY B N 1
ATOM 4222 C CA . GLY B 1 221 ? 4.062 7.754 10.969 1 82.5 221 GLY B CA 1
ATOM 4223 C C . GLY B 1 221 ? 4.398 6.461 11.695 1 82.5 221 GLY B C 1
ATOM 4224 O O . GLY B 1 221 ? 5.07 5.59 11.141 1 82.5 221 GLY B O 1
ATOM 4225 N N . ASP B 1 222 ? 3.904 6.434 12.914 1 71.06 222 ASP B N 1
ATOM 4226 C CA . ASP B 1 222 ? 4.18 5.312 13.805 1 71.06 222 ASP B CA 1
ATOM 4227 C C . ASP B 1 222 ? 3.629 4.008 13.234 1 71.06 222 ASP B C 1
ATOM 4229 O O . ASP B 1 222 ? 4.23 2.945 13.414 1 71.06 222 ASP B O 1
ATOM 4233 N N . GLN B 1 223 ? 2.494 4.082 12.562 1 68.31 223 GLN B N 1
ATOM 4234 C CA . GLN B 1 223 ? 1.854 2.855 12.094 1 68.31 223 GLN B CA 1
ATOM 4235 C C . GLN B 1 223 ? 2.693 2.18 11.016 1 68.31 223 GLN B C 1
ATOM 4237 O O . GLN B 1 223 ? 2.869 0.959 11.031 1 68.31 223 GLN B O 1
ATOM 4242 N N . ILE B 1 224 ? 3.166 2.898 10.102 1 72.06 224 ILE B N 1
ATOM 4243 C CA . ILE B 1 224 ? 3.99 2.328 9.047 1 72.06 224 ILE B CA 1
ATOM 4244 C C . ILE B 1 224 ? 5.328 1.87 9.617 1 72.06 224 ILE B C 1
ATOM 4246 O O . ILE B 1 224 ? 5.875 0.851 9.195 1 72.06 224 ILE B O 1
ATOM 4250 N N . MET B 1 225 ? 5.883 2.676 10.578 1 71.81 225 MET B N 1
ATOM 4251 C CA . MET B 1 225 ? 7.094 2.221 11.258 1 71.81 225 MET B CA 1
ATOM 4252 C C . MET B 1 225 ? 6.879 0.849 11.891 1 71.81 225 MET B C 1
ATOM 4254 O O . MET B 1 225 ? 7.68 -0.065 11.68 1 71.81 225 MET B O 1
ATOM 4258 N N . LYS B 1 226 ? 5.777 0.788 12.57 1 62.16 226 LYS B N 1
ATOM 4259 C CA . LYS B 1 226 ? 5.469 -0.469 13.242 1 62.16 226 LYS B CA 1
ATOM 4260 C C . LYS B 1 226 ? 5.184 -1.58 12.234 1 62.16 226 LYS B C 1
ATOM 4262 O O . LYS B 1 226 ? 5.668 -2.703 12.391 1 62.16 226 LYS B O 1
ATOM 4267 N N . MET B 1 227 ? 4.426 -1.221 11.203 1 60.38 227 MET B N 1
ATOM 4268 C CA . MET B 1 227 ? 4.055 -2.205 10.195 1 60.38 227 MET B CA 1
ATOM 4269 C C . MET B 1 227 ? 5.285 -2.701 9.438 1 60.38 227 MET B C 1
ATOM 4271 O O . MET B 1 227 ? 5.312 -3.84 8.969 1 60.38 227 MET B O 1
ATOM 4275 N N . SER B 1 228 ? 6.227 -1.883 9.336 1 61.69 228 SER B N 1
ATOM 4276 C CA . SER B 1 228 ? 7.449 -2.238 8.617 1 61.69 228 SER B CA 1
ATOM 4277 C C . SER B 1 228 ? 8.477 -2.865 9.555 1 61.69 228 SER B C 1
ATOM 4279 O O . SER B 1 228 ? 9.633 -3.068 9.18 1 61.69 228 SER B O 1
ATOM 4281 N N . ASN B 1 229 ? 8.07 -2.936 10.844 1 56.75 229 ASN B N 1
ATOM 4282 C CA . ASN B 1 229 ? 8.93 -3.502 11.875 1 56.75 229 ASN B CA 1
ATOM 4283 C C . ASN B 1 229 ? 10.211 -2.693 12.047 1 56.75 229 ASN B C 1
ATOM 4285 O O . ASN B 1 229 ? 11.297 -3.262 12.195 1 56.75 229 ASN B O 1
ATOM 4289 N N . GLY B 1 230 ? 10.016 -1.503 11.914 1 59.88 230 GLY B N 1
ATOM 4290 C CA . GLY B 1 230 ? 11.141 -0.625 12.203 1 59.88 230 GLY B CA 1
ATOM 4291 C C . GLY B 1 230 ? 12.023 -0.37 11 1 59.88 230 GLY B C 1
ATOM 4292 O O . GLY B 1 230 ? 13.016 0.358 11.094 1 59.88 230 GLY B O 1
ATOM 4293 N N . ARG B 1 231 ? 11.719 -0.978 9.891 1 66.5 231 ARG B N 1
ATOM 4294 C CA . ARG B 1 231 ? 12.5 -0.666 8.695 1 66.5 231 ARG B CA 1
ATOM 4295 C C . ARG B 1 231 ? 12.398 0.816 8.344 1 66.5 231 ARG B C 1
ATOM 4297 O O . ARG B 1 231 ? 13.406 1.463 8.062 1 66.5 231 ARG B O 1
ATOM 4304 N N . TYR B 1 232 ? 11.109 1.183 8.234 1 76.62 232 TYR B N 1
ATOM 4305 C CA . TYR B 1 232 ? 10.891 2.611 8.047 1 76.62 232 TYR B CA 1
ATOM 4306 C C . TYR B 1 232 ? 10.758 3.324 9.391 1 76.62 232 TYR B C 1
ATOM 4308 O O . TYR B 1 232 ? 10.133 2.801 10.32 1 76.62 232 TYR B O 1
ATOM 4316 N N . ASN B 1 233 ? 11.297 4.547 9.477 1 79.25 233 ASN B N 1
ATOM 4317 C CA . ASN B 1 233 ? 11.328 5.262 10.75 1 79.25 233 ASN B CA 1
ATOM 4318 C C . ASN B 1 233 ? 10.344 6.426 10.766 1 79.25 233 ASN B C 1
ATOM 4320 O O . ASN B 1 233 ? 10.172 7.113 9.758 1 79.25 233 ASN B O 1
ATOM 4324 N N . ASN B 1 234 ? 9.719 6.438 11.922 1 81.69 234 ASN B N 1
ATOM 4325 C CA . ASN B 1 234 ? 9.055 7.723 12.141 1 81.69 234 ASN B CA 1
ATOM 4326 C C . ASN B 1 234 ? 10.07 8.836 12.367 1 81.69 234 ASN B C 1
ATOM 4328 O O . ASN B 1 234 ? 11.281 8.617 12.289 1 81.69 234 ASN B O 1
ATOM 4332 N N . VAL B 1 235 ? 9.57 10.094 12.508 1 87.31 235 VAL B N 1
ATOM 4333 C CA . VAL B 1 235 ? 10.508 11.195 12.727 1 87.31 235 VAL B CA 1
ATOM 4334 C C . VAL B 1 235 ? 9.922 12.164 13.75 1 87.31 235 VAL B C 1
ATOM 4336 O O . VAL B 1 235 ? 8.758 12.547 13.664 1 87.31 235 VAL B O 1
ATOM 4339 N N . LEU B 1 236 ? 10.766 12.375 14.82 1 86 236 LEU B N 1
ATOM 4340 C CA . LEU B 1 236 ? 10.43 13.445 15.75 1 86 236 LEU B CA 1
ATOM 4341 C C . LEU B 1 236 ? 10.57 14.812 15.078 1 86 236 LEU B C 1
ATOM 4343 O O . LEU B 1 236 ? 11.617 15.125 14.516 1 86 236 LEU B O 1
ATOM 4347 N N . HIS B 1 237 ? 9.469 15.578 15.062 1 88.31 237 HIS B N 1
ATOM 4348 C CA . HIS B 1 237 ? 9.5 16.875 14.383 1 88.31 237 HIS B CA 1
ATOM 4349 C C . HIS B 1 237 ? 8.688 17.906 15.148 1 88.31 237 HIS B C 1
ATOM 4351 O O . HIS B 1 237 ? 7.875 17.562 16 1 88.31 237 HIS B O 1
ATOM 4357 N N . ARG B 1 238 ? 9.016 19.156 14.945 1 85.38 238 ARG B N 1
ATOM 4358 C CA . ARG B 1 238 ? 8.344 20.312 15.547 1 85.38 238 ARG B CA 1
ATOM 4359 C C . ARG B 1 238 ? 8.336 21.5 14.602 1 85.38 238 ARG B C 1
ATOM 4361 O O . ARG B 1 238 ? 8.969 21.469 13.547 1 85.38 238 ARG B O 1
ATOM 4368 N N . ALA B 1 239 ? 7.473 22.422 14.867 1 85.81 239 ALA B N 1
ATOM 4369 C CA . ALA B 1 239 ? 7.422 23.641 14.07 1 85.81 239 ALA B CA 1
ATOM 4370 C C . ALA B 1 239 ? 7.492 24.875 14.961 1 85.81 239 ALA B C 1
ATOM 4372 O O . ALA B 1 239 ? 6.812 24.953 15.984 1 85.81 239 ALA B O 1
ATOM 4373 N N . LEU B 1 240 ? 8.305 25.781 14.562 1 82.94 240 LEU B N 1
ATOM 4374 C CA . LEU B 1 240 ? 8.477 27.047 15.289 1 82.94 240 LEU B CA 1
ATOM 4375 C C . LEU B 1 240 ? 7.582 28.141 14.711 1 82.94 240 LEU B C 1
ATOM 4377 O O . LEU B 1 240 ? 7.254 28.109 13.523 1 82.94 240 LEU B O 1
ATOM 4381 N N . MET B 1 241 ? 7.199 29.016 15.586 1 83.38 241 MET B N 1
ATOM 4382 C CA . MET B 1 241 ? 6.531 30.234 15.117 1 83.38 241 MET B CA 1
ATOM 4383 C C . MET B 1 241 ? 7.547 31.281 14.672 1 83.38 241 MET B C 1
ATOM 4385 O O . MET B 1 241 ? 8.742 31.125 14.922 1 83.38 241 MET B O 1
ATOM 4389 N N . ASP B 1 242 ? 7.062 32.125 13.922 1 82.81 242 ASP B N 1
ATOM 4390 C CA . ASP B 1 242 ? 7.922 33.219 13.438 1 82.81 242 ASP B CA 1
ATOM 4391 C C . ASP B 1 242 ? 7.539 34.531 14.078 1 82.81 242 ASP B C 1
ATOM 4393 O O . ASP B 1 242 ? 6.379 34.75 14.43 1 82.81 242 ASP B O 1
ATOM 4397 N N . LYS B 1 243 ? 8.531 35.469 14.258 1 82.06 243 LYS B N 1
ATOM 4398 C CA . LYS B 1 243 ? 8.312 36.75 14.906 1 82.06 243 LYS B CA 1
ATOM 4399 C C . LYS B 1 243 ? 7.52 37.688 14 1 82.06 243 LYS B C 1
ATOM 4401 O O . LYS B 1 243 ? 6.758 38.531 14.484 1 82.06 243 LYS B O 1
ATOM 4406 N N . LYS B 1 244 ? 7.625 37.469 12.719 1 84.44 244 LYS B N 1
ATOM 4407 C CA . LYS B 1 244 ? 7.098 38.5 11.82 1 84.44 244 LYS B CA 1
ATOM 4408 C C . LYS B 1 244 ? 6.113 37.906 10.82 1 84.44 244 LYS B C 1
ATOM 4410 O O . LYS B 1 244 ? 5.309 38.625 10.227 1 84.44 244 LYS B O 1
ATOM 4415 N N . LYS B 1 245 ? 6.152 36.656 10.641 1 83.62 245 LYS B N 1
ATOM 4416 C CA . LYS B 1 245 ? 5.383 36.062 9.555 1 83.62 245 LYS B CA 1
ATOM 4417 C C . LYS B 1 245 ? 4.387 35.031 10.078 1 83.62 245 LYS B C 1
ATOM 4419 O O . LYS B 1 245 ? 4.656 34.344 11.062 1 83.62 245 LYS B O 1
ATOM 4424 N N . THR B 1 246 ? 3.197 35.031 9.367 1 86.62 246 THR B N 1
ATOM 4425 C CA . THR B 1 246 ? 2.209 34 9.641 1 86.62 246 THR B CA 1
ATOM 4426 C C . THR B 1 246 ? 2.627 32.688 9.008 1 86.62 246 THR B C 1
ATOM 4428 O O . THR B 1 246 ? 3.072 32.656 7.855 1 86.62 246 THR B O 1
ATOM 4431 N N . ARG B 1 247 ? 2.584 31.672 9.797 1 86.25 247 ARG B N 1
ATOM 4432 C CA . ARG B 1 247 ? 2.852 30.328 9.281 1 86.25 247 ARG B CA 1
ATOM 4433 C C . ARG B 1 247 ? 1.553 29.562 9.039 1 86.25 247 ARG B C 1
ATOM 4435 O O . ARG B 1 247 ? 0.707 29.469 9.93 1 86.25 247 ARG B O 1
ATOM 4442 N N . MET B 1 248 ? 1.429 29.125 7.816 1 89.31 248 MET B N 1
ATOM 4443 C CA . MET B 1 248 ? 0.272 28.297 7.48 1 89.31 248 MET B CA 1
ATOM 4444 C C . MET B 1 248 ? 0.708 26.984 6.832 1 89.31 248 MET B C 1
ATOM 4446 O O . MET B 1 248 ? 1.642 26.969 6.031 1 89.31 248 MET B O 1
ATOM 4450 N N . SER B 1 249 ? 0.083 25.891 7.191 1 90.44 249 SER B N 1
ATOM 4451 C CA . SER B 1 249 ? 0.364 24.594 6.594 1 90.44 249 SER B CA 1
ATOM 4452 C C . SER B 1 249 ? -0.904 23.766 6.465 1 90.44 249 SER B C 1
ATOM 4454 O O . SER B 1 249 ? -1.776 23.812 7.336 1 90.44 249 SER B O 1
ATOM 4456 N N . SER B 1 250 ? -1.023 23.094 5.352 1 92.56 250 SER B N 1
ATOM 4457 C CA . SER B 1 250 ? -2.051 22.078 5.172 1 92.56 250 SER B CA 1
ATOM 4458 C C . SER B 1 250 ? -1.473 20.672 5.336 1 92.56 250 SER B C 1
ATOM 4460 O O . SER B 1 250 ? -0.51 20.312 4.656 1 92.56 250 SER B O 1
ATOM 4462 N N . VAL B 1 251 ? -2.041 19.938 6.25 1 93.25 251 VAL B N 1
ATOM 4463 C CA . VAL B 1 251 ? -1.553 18.594 6.586 1 93.25 251 VAL B CA 1
ATOM 4464 C C . VAL B 1 251 ? -2.646 17.562 6.32 1 93.25 251 VAL B C 1
ATOM 4466 O O . VAL B 1 251 ? -3.795 17.75 6.734 1 93.25 251 VAL B O 1
ATOM 4469 N N . VAL B 1 252 ? -2.33 16.531 5.594 1 93.94 252 VAL B N 1
ATOM 4470 C CA . VAL B 1 252 ? -3.256 15.422 5.422 1 93.94 252 VAL B CA 1
ATOM 4471 C C . VAL B 1 252 ? -2.703 14.18 6.125 1 93.94 252 VAL B C 1
ATOM 4473 O O . VAL B 1 252 ? -1.661 13.656 5.73 1 93.94 252 VAL B O 1
ATOM 4476 N N . HIS B 1 253 ? -3.434 13.797 7.156 1 89.75 253 HIS B N 1
ATOM 4477 C CA . HIS B 1 253 ? -3.098 12.578 7.895 1 89.75 253 HIS B CA 1
ATOM 4478 C C . HIS B 1 253 ? -3.818 11.367 7.316 1 89.75 253 HIS B C 1
ATOM 4480 O O . HIS B 1 253 ? -5.051 11.352 7.234 1 89.75 253 HIS B O 1
ATOM 4486 N N . ILE B 1 254 ? -3.051 10.406 6.895 1 86.56 254 ILE B N 1
ATOM 4487 C CA . ILE B 1 254 ? -3.615 9.141 6.434 1 86.56 254 ILE B CA 1
ATOM 4488 C C . ILE B 1 254 ? -3.588 8.117 7.566 1 86.56 254 ILE B C 1
ATOM 4490 O O . ILE B 1 254 ? -2.516 7.723 8.031 1 86.56 254 ILE B O 1
ATOM 4494 N N . LYS B 1 255 ? -4.82 7.789 7.973 1 74.19 255 LYS B N 1
ATOM 4495 C CA . LYS B 1 255 ? -4.977 6.918 9.133 1 74.19 255 LYS B CA 1
ATOM 4496 C C . LYS B 1 255 ? -5.582 5.574 8.734 1 74.19 255 LYS B C 1
ATOM 4498 O O . LYS B 1 255 ? -6.406 5.504 7.82 1 74.19 255 LYS B O 1
ATOM 4503 N N . PRO B 1 256 ? -5.02 4.582 9.375 1 63.62 256 PRO B N 1
ATOM 4504 C CA . PRO B 1 256 ? -5.727 3.311 9.188 1 63.62 256 PRO B CA 1
ATOM 4505 C C . PRO B 1 256 ? -7.137 3.328 9.773 1 63.62 256 PRO B C 1
ATOM 4507 O O . PRO B 1 256 ? -7.465 4.211 10.57 1 63.62 256 PRO B O 1
ATOM 4510 N N . PRO B 1 257 ? -7.922 2.539 9.148 1 53.72 257 PRO B N 1
ATOM 4511 C CA . PRO B 1 257 ? -9.242 2.463 9.773 1 53.72 257 PRO B CA 1
ATOM 4512 C C . PRO B 1 257 ? -9.172 2.246 11.289 1 53.72 257 PRO B C 1
ATOM 4514 O O . PRO B 1 257 ? -8.266 1.557 11.773 1 53.72 257 PRO B O 1
ATOM 4517 N N . TYR B 1 258 ? -10.008 3.139 11.953 1 48.53 258 TYR B N 1
ATOM 4518 C CA . TYR B 1 258 ? -9.984 3.182 13.406 1 48.53 258 TYR B CA 1
ATOM 4519 C C . TYR B 1 258 ? -10.023 1.775 13.992 1 48.53 258 TYR B C 1
ATOM 4521 O O . TYR B 1 258 ? -9.516 1.539 15.094 1 48.53 258 TYR B O 1
ATOM 4529 N N . ASP B 1 259 ? -10.594 1.021 13.305 1 40.16 259 ASP B N 1
ATOM 4530 C CA . ASP B 1 259 ? -10.75 -0.338 13.812 1 40.16 259 ASP B CA 1
ATOM 4531 C C . ASP B 1 259 ? -9.555 -1.21 13.422 1 40.16 259 ASP B C 1
ATOM 4533 O O . ASP B 1 259 ? -9.531 -2.404 13.734 1 40.16 259 ASP B O 1
ATOM 4537 N N . MET B 1 260 ? -8.531 -0.479 13.047 1 45.84 260 MET B N 1
ATOM 4538 C CA . MET B 1 260 ? -7.371 -1.238 12.586 1 45.84 260 MET B CA 1
ATOM 4539 C C . MET B 1 260 ? -6.406 -1.521 13.727 1 45.84 260 MET B C 1
ATOM 4541 O O . MET B 1 260 ? -6.102 -0.629 14.523 1 45.84 260 MET B O 1
ATOM 4545 N N . VAL B 1 261 ? -6.094 -2.73 14.305 1 38.53 261 VAL B N 1
ATOM 4546 C CA . VAL B 1 261 ? -5.113 -3.129 15.312 1 38.53 261 VAL B CA 1
ATOM 4547 C C . VAL B 1 261 ? -3.705 -3.018 14.734 1 38.53 261 VAL B C 1
ATOM 4549 O O . VAL B 1 261 ? -3.404 -3.613 13.695 1 38.53 261 VAL B O 1
ATOM 4552 N N . VAL B 1 262 ? -2.764 -2 15.266 1 41.97 262 VAL B N 1
ATOM 4553 C CA . VAL B 1 262 ? -1.395 -1.769 14.82 1 41.97 262 VAL B CA 1
ATOM 4554 C C . VAL B 1 262 ? -0.428 -2.604 15.656 1 41.97 262 VAL B C 1
ATOM 4556 O O . VAL B 1 262 ? -0.416 -2.506 16.891 1 41.97 262 VAL B O 1
ATOM 4559 N N . LYS B 1 263 ? 0.06 -3.703 15.594 1 41.66 263 LYS B N 1
ATOM 4560 C CA . LYS B 1 263 ? 1.08 -4.461 16.312 1 41.66 263 LYS B CA 1
ATOM 4561 C C . LYS B 1 263 ? 2.273 -4.766 15.414 1 41.66 263 LYS B C 1
ATOM 4563 O O . LYS B 1 263 ? 2.133 -4.844 14.195 1 41.66 263 LYS B O 1
ATOM 4568 N N . PRO B 1 264 ? 3.52 -4.512 16.312 1 39.19 264 PRO B N 1
ATOM 4569 C CA . PRO B 1 264 ? 4.703 -4.949 15.57 1 39.19 264 PRO B CA 1
ATOM 4570 C C . PRO B 1 264 ? 4.547 -6.355 14.984 1 39.19 264 PRO B C 1
ATOM 4572 O O . PRO B 1 264 ? 3.883 -7.203 15.586 1 39.19 264 PRO B O 1
ATOM 4575 N N . PHE B 1 265 ? 4.918 -6.453 13.938 1 35.75 265 PHE B N 1
ATOM 4576 C CA . PHE B 1 265 ? 4.863 -7.793 13.367 1 35.75 265 PHE B CA 1
ATOM 4577 C C . PHE B 1 265 ? 5.797 -8.742 14.109 1 35.75 265 PHE B C 1
ATOM 4579 O O . PHE B 1 265 ? 6.949 -8.398 14.375 1 35.75 265 PHE B O 1
ATOM 4586 N N . PRO B 1 266 ? 5.422 -9.703 14.891 1 33.03 266 PRO B N 1
ATOM 4587 C CA . PRO B 1 266 ? 6.285 -10.586 15.688 1 33.03 266 PRO B CA 1
ATOM 4588 C C . PRO B 1 266 ? 7.59 -10.93 14.977 1 33.03 266 PRO B C 1
ATOM 4590 O O . PRO B 1 266 ? 8.617 -11.133 15.625 1 33.03 266 PRO B O 1
ATOM 4593 N N . GLU B 1 267 ? 7.555 -11.18 13.758 1 32.06 267 GLU B N 1
ATOM 4594 C CA . GLU B 1 267 ? 8.719 -11.75 13.078 1 32.06 267 GLU B CA 1
ATOM 4595 C C . GLU B 1 267 ? 9.883 -10.766 13.055 1 32.06 267 GLU B C 1
ATOM 4597 O O . GLU B 1 267 ? 11.008 -11.133 12.711 1 32.06 267 GLU B O 1
ATOM 4602 N N . LEU B 1 268 ? 9.625 -9.508 13.258 1 33.81 268 LEU B N 1
ATOM 4603 C CA . LEU B 1 268 ? 10.719 -8.555 13.344 1 33.81 268 LEU B CA 1
ATOM 4604 C C . LEU B 1 268 ? 11.367 -8.586 14.727 1 33.81 268 LEU B C 1
ATOM 4606 O O . LEU B 1 268 ? 12.18 -7.727 15.062 1 33.81 268 LEU B O 1
ATOM 4610 N N . THR B 1 269 ? 10.844 -9.477 15.484 1 35.06 269 THR B N 1
ATOM 4611 C CA . THR B 1 269 ? 11.523 -9.727 16.75 1 35.06 269 THR B CA 1
ATOM 4612 C C . THR B 1 269 ? 12.336 -11.016 16.688 1 35.06 269 THR B C 1
ATOM 4614 O O . THR B 1 269 ? 11.938 -11.977 16.031 1 35.06 269 THR B O 1
ATOM 4617 N N . SER B 1 270 ? 13.508 -10.961 16.5 1 37.41 270 SER B N 1
ATOM 4618 C CA . SER B 1 270 ? 14.406 -12.094 16.719 1 37.41 270 SER B CA 1
ATOM 4619 C C . SER B 1 270 ? 14.781 -12.211 18.188 1 37.41 270 SER B C 1
ATOM 4621 O O . SER B 1 270 ? 14.43 -11.352 19 1 37.41 270 SER B O 1
ATOM 4623 N N . GLY B 1 271 ? 15.211 -13.477 18.406 1 37.88 271 GLY B N 1
ATOM 4624 C CA . GLY B 1 271 ? 15.883 -13.57 19.688 1 37.88 271 GLY B CA 1
ATOM 4625 C C . GLY B 1 271 ? 16.734 -12.359 20.016 1 37.88 271 GLY B C 1
ATOM 4626 O O . GLY B 1 271 ? 16.719 -11.867 21.141 1 37.88 271 GLY B O 1
ATOM 4627 N N . ASP B 1 272 ? 17.344 -11.867 19.031 1 40.59 272 ASP B N 1
ATOM 4628 C CA . ASP B 1 272 ? 18.25 -10.766 19.281 1 40.59 272 ASP B CA 1
ATOM 4629 C C . ASP B 1 272 ? 17.562 -9.414 19.078 1 40.59 272 ASP B C 1
ATOM 4631 O O . ASP B 1 272 ? 18.125 -8.375 19.438 1 40.59 272 ASP B O 1
ATOM 4635 N N . ASN B 1 273 ? 16.484 -9.469 18.359 1 35.94 273 ASN B N 1
ATOM 4636 C CA . ASN B 1 273 ? 15.719 -8.234 18.234 1 35.94 273 ASN B CA 1
ATOM 4637 C C . ASN B 1 273 ? 14.25 -8.445 18.594 1 35.94 273 ASN B C 1
ATOM 4639 O O . ASN B 1 273 ? 13.406 -8.602 17.703 1 35.94 273 ASN B O 1
ATOM 4643 N N . PRO B 1 274 ? 13.938 -8.672 19.641 1 44.28 274 PRO B N 1
ATOM 4644 C CA . PRO B 1 274 ? 12.625 -8.977 20.219 1 44.28 274 PRO B CA 1
ATOM 4645 C C . PRO B 1 274 ? 11.578 -7.914 19.875 1 44.28 274 PRO B C 1
ATOM 4647 O O . PRO B 1 274 ? 11.93 -6.785 19.531 1 44.28 274 PRO B O 1
ATOM 4650 N N . PRO B 1 275 ? 10.383 -8.406 19.594 1 44.12 275 PRO B N 1
ATOM 4651 C CA . PRO B 1 275 ? 9.32 -7.414 19.406 1 44.12 275 PRO B CA 1
ATOM 4652 C C . PRO B 1 275 ? 9.477 -6.207 20.328 1 44.12 275 PRO B C 1
ATOM 4654 O O . PRO B 1 275 ? 9.648 -6.367 21.547 1 44.12 275 PRO B O 1
ATOM 4657 N N . LYS B 1 276 ? 9.805 -5.18 19.781 1 43.25 276 LYS B N 1
ATOM 4658 C CA . LYS B 1 276 ? 10.062 -4.008 20.625 1 43.25 276 LYS B CA 1
ATOM 4659 C C . LYS B 1 276 ? 8.758 -3.326 21.016 1 43.25 276 LYS B C 1
ATOM 4661 O O . LYS B 1 276 ? 8.742 -2.516 21.953 1 43.25 276 LYS B O 1
ATOM 4666 N N . PHE B 1 277 ? 7.754 -3.645 20.219 1 42.88 277 PHE B N 1
ATOM 4667 C CA . PHE B 1 277 ? 6.574 -2.867 20.578 1 42.88 277 PHE B CA 1
ATOM 4668 C C . PHE B 1 277 ? 5.395 -3.785 20.875 1 42.88 277 PHE B C 1
ATOM 4670 O O . PHE B 1 277 ? 5.266 -4.855 20.281 1 42.88 277 PHE B O 1
ATOM 4677 N N . GLU B 1 278 ? 4.672 -3.52 21.922 1 41.91 278 GLU B N 1
ATOM 4678 C CA . GLU B 1 278 ? 3.467 -4.215 22.375 1 41.91 278 GLU B CA 1
ATOM 4679 C C . GLU B 1 278 ? 2.301 -3.951 21.422 1 41.91 278 GLU B C 1
ATOM 4681 O O . GLU B 1 278 ? 2.178 -2.855 20.875 1 41.91 278 GLU B O 1
ATOM 4686 N N . PRO B 1 279 ? 1.489 -4.855 20.953 1 42.12 279 PRO B N 1
ATOM 4687 C CA . PRO B 1 279 ? 0.347 -4.719 20.047 1 42.12 279 PRO B CA 1
ATOM 4688 C C . PRO B 1 279 ? -0.71 -3.748 20.578 1 42.12 279 PRO B C 1
ATOM 4690 O O . PRO B 1 279 ? -1.032 -3.768 21.766 1 42.12 279 PRO B O 1
ATOM 4693 N N . LEU B 1 280 ? -0.918 -2.451 20.078 1 42.06 280 LEU B N 1
ATOM 4694 C CA . LEU B 1 280 ? -1.963 -1.52 20.484 1 42.06 280 LEU B CA 1
ATOM 4695 C C . LEU B 1 280 ? -2.879 -1.178 19.312 1 42.06 280 LEU B C 1
ATOM 4697 O O . LEU B 1 280 ? -2.443 -1.174 18.172 1 42.06 280 LEU B O 1
ATOM 4701 N N . THR B 1 281 ? -4.227 -1.218 19.469 1 41.19 281 THR B N 1
ATOM 4702 C CA . THR B 1 281 ? -5.113 -0.661 18.453 1 41.19 281 THR B CA 1
ATOM 4703 C C . THR B 1 281 ? -4.738 0.786 18.141 1 41.19 281 THR B C 1
ATOM 4705 O O . THR B 1 281 ? -4.07 1.444 18.953 1 41.19 281 THR B O 1
ATOM 4708 N N . TYR B 1 282 ? -5.125 1.228 16.828 1 42.78 282 TYR B N 1
ATOM 4709 C CA . TYR B 1 282 ? -4.902 2.648 16.594 1 42.78 282 TYR B CA 1
ATOM 4710 C C . TYR B 1 282 ? -5.605 3.494 17.641 1 42.78 282 TYR B C 1
ATOM 4712 O O . TYR B 1 282 ? -5.039 4.469 18.141 1 42.78 282 TYR B O 1
ATOM 4720 N N . GLN B 1 283 ? -6.848 3.094 17.828 1 44.44 283 GLN B N 1
ATOM 4721 C CA . GLN B 1 283 ? -7.57 3.836 18.859 1 44.44 283 GLN B CA 1
ATOM 4722 C C . GLN B 1 283 ? -6.859 3.738 20.203 1 44.44 283 GLN B C 1
ATOM 4724 O O . GLN B 1 283 ? -6.723 4.738 20.922 1 44.44 283 GLN B O 1
ATOM 4729 N N . ASP B 1 284 ? -6.551 2.445 20.453 1 44.16 284 ASP B N 1
ATOM 4730 C CA . ASP B 1 284 ? -5.82 2.287 21.719 1 44.16 284 ASP B CA 1
ATOM 4731 C C . ASP B 1 284 ? -4.527 3.094 21.703 1 44.16 284 ASP B C 1
ATOM 4733 O O . ASP B 1 284 ? -4.148 3.689 22.719 1 44.16 284 ASP B O 1
ATOM 4737 N N . TYR B 1 285 ? -3.959 3.072 20.641 1 42.66 285 TYR B N 1
ATOM 4738 C CA . TYR B 1 285 ? -2.727 3.838 20.5 1 42.66 285 TYR B CA 1
ATOM 4739 C C . TYR B 1 285 ? -2.982 5.328 20.703 1 42.66 285 TYR B C 1
ATOM 4741 O O . TYR B 1 285 ? -2.244 5.996 21.438 1 42.66 285 TYR B O 1
ATOM 4749 N N . ILE B 1 286 ? -4.027 5.707 20.016 1 46.03 286 ILE B N 1
ATOM 4750 C CA . ILE B 1 286 ? -4.383 7.109 20.188 1 46.03 286 ILE B CA 1
ATOM 4751 C C . ILE B 1 286 ? -4.723 7.387 21.656 1 46.03 286 ILE B C 1
ATOM 4753 O O . ILE B 1 286 ? -4.312 8.406 22.203 1 46.03 286 ILE B O 1
ATOM 4757 N N . ASP B 1 287 ? -5.5 6.391 22.094 1 45.44 287 ASP B N 1
ATOM 4758 C CA . ASP B 1 287 ? -5.957 6.598 23.469 1 45.44 287 ASP B CA 1
ATOM 4759 C C . ASP B 1 287 ? -4.785 6.562 24.453 1 45.44 287 ASP B C 1
ATOM 4761 O O . ASP B 1 287 ? -4.809 7.238 25.484 1 45.44 287 ASP B O 1
ATOM 4765 N N . ILE B 1 288 ? -3.877 5.766 24.109 1 40.41 288 ILE B N 1
ATOM 4766 C CA . ILE B 1 288 ? -2.729 5.613 25 1 40.41 288 ILE B CA 1
ATOM 4767 C C . ILE B 1 288 ? -1.717 6.727 24.734 1 40.41 288 ILE B C 1
ATOM 4769 O O . ILE B 1 288 ? -1.148 7.301 25.656 1 40.41 288 ILE B O 1
ATOM 4773 N N . GLU B 1 289 ? -1.521 6.895 23.469 1 42.03 289 GLU B N 1
ATOM 4774 C CA . GLU B 1 289 ? -0.433 7.809 23.125 1 42.03 289 GLU B CA 1
ATOM 4775 C C . GLU B 1 289 ? -0.909 9.258 23.125 1 42.03 289 GLU B C 1
ATOM 4777 O O . GLU B 1 289 ? -0.151 10.164 23.469 1 42.03 289 GLU B O 1
ATOM 4782 N N . VAL B 1 290 ? -2.193 9.367 22.625 1 40.09 290 VAL B N 1
ATOM 4783 C CA . VAL B 1 290 ? -2.699 10.734 22.562 1 40.09 290 VAL B CA 1
ATOM 4784 C C . VAL B 1 290 ? -2.729 11.328 23.969 1 40.09 290 VAL B C 1
ATOM 4786 O O . VAL B 1 290 ? -2.289 12.461 24.188 1 40.09 290 VAL B O 1
ATOM 4789 N N . PRO B 1 291 ? -3.332 10.492 24.844 1 36.91 291 PRO B N 1
ATOM 4790 C CA . PRO B 1 291 ? -3.244 11.109 26.172 1 36.91 291 PRO B CA 1
ATOM 4791 C C . PRO B 1 291 ? -1.803 11.328 26.625 1 36.91 291 PRO B C 1
ATOM 4793 O O . PRO B 1 291 ? -1.521 12.273 27.375 1 36.91 291 PRO B O 1
ATOM 4796 N N . LYS B 1 292 ? -0.99 10.531 26.297 1 36.56 292 LYS B N 1
ATOM 4797 C CA . LYS B 1 292 ? 0.409 10.734 26.656 1 36.56 292 LYS B CA 1
ATOM 4798 C C . LYS B 1 292 ? 0.958 12.016 26.031 1 36.56 292 LYS B C 1
ATOM 4800 O O . LYS B 1 292 ? 1.775 12.711 26.641 1 36.56 292 LYS B O 1
ATOM 4805 N N . LEU B 1 293 ? 0.593 12.195 24.781 1 32.69 293 LEU B N 1
ATOM 4806 C CA . LEU B 1 293 ? 0.962 13.461 24.172 1 32.69 293 LEU B CA 1
ATOM 4807 C C . LEU B 1 293 ? 0.304 14.633 24.891 1 32.69 293 LEU B C 1
ATOM 4809 O O . LEU B 1 293 ? 0.917 15.695 25.062 1 32.69 293 LEU B O 1
ATOM 4813 N N . SER B 1 294 ? -0.967 14.469 25.141 1 31.11 294 SER B N 1
ATOM 4814 C CA . SER B 1 294 ? -1.593 15.523 25.922 1 31.11 294 SER B CA 1
ATOM 4815 C C . SER B 1 294 ? -0.867 15.727 27.25 1 31.11 294 SER B C 1
ATOM 4817 O O . SER B 1 294 ? -0.799 16.844 27.766 1 31.11 294 SER B O 1
ATOM 4819 N N . ARG B 1 295 ? -0.432 14.68 27.812 1 32.28 295 ARG B N 1
ATOM 4820 C CA . ARG B 1 295 ? 0.3 14.852 29.062 1 32.28 295 ARG B CA 1
ATOM 4821 C C . ARG B 1 295 ? 1.64 15.539 28.828 1 32.28 295 ARG B C 1
ATOM 4823 O O . ARG B 1 295 ? 2.139 16.266 29.688 1 32.28 295 ARG B O 1
ATOM 4830 N N . LEU B 1 296 ? 2.189 15.211 27.828 1 28.94 296 LEU B N 1
ATOM 4831 C CA . LEU B 1 296 ? 3.463 15.867 27.562 1 28.94 296 LEU B CA 1
ATOM 4832 C C . LEU B 1 296 ? 3.252 17.344 27.219 1 28.94 296 LEU B C 1
ATOM 4834 O O . LEU B 1 296 ? 4.172 18.156 27.359 1 28.94 296 LEU B O 1
ATOM 4838 N N . ILE B 1 297 ? 2.227 17.625 26.547 1 28.73 297 ILE B N 1
ATOM 4839 C CA . ILE B 1 297 ? 1.938 19.031 26.297 1 28.73 297 ILE B CA 1
ATOM 4840 C C . ILE B 1 297 ? 1.562 19.719 27.594 1 28.73 297 ILE B C 1
ATOM 4842 O O . ILE B 1 297 ? 1.855 20.906 27.781 1 28.73 297 ILE B O 1
ATOM 4846 N N . LYS B 1 298 ? 0.871 19.125 28.562 1 30.59 298 LYS B N 1
ATOM 4847 C CA . LYS B 1 298 ? 0.517 19.828 29.797 1 30.59 298 LYS B CA 1
ATOM 4848 C C . LYS B 1 298 ? 1.735 20.016 30.703 1 30.59 298 LYS B C 1
ATOM 4850 O O . LYS B 1 298 ? 1.713 20.812 31.625 1 30.59 298 LYS B O 1
ATOM 4855 N N . ASN B 1 299 ? 2.633 19.047 30.688 1 26.16 299 ASN B N 1
ATOM 4856 C CA . ASN B 1 299 ? 3.732 19.406 31.578 1 26.16 299 ASN B CA 1
ATOM 4857 C C . ASN B 1 299 ? 4.773 20.266 30.875 1 26.16 299 ASN B C 1
ATOM 4859 O O . ASN B 1 299 ? 5.156 19.984 29.75 1 26.16 299 ASN B O 1
#

Organism: NCBI:txid1240361

Secondary structure (DSSP, 8-state):
--------------------------EEETT-S-HHHHHHHHHHHHHHTSEEEEES-S--HHHHHHHHHHHHHHHTS-HHHHGGGBPPTT-S---EEEE-TTTT-EEEEEEEEESGGG--GGGS--SSTTHHHHHHHHHHHHHHHHHHHHHHHGGG-EEEEEEEEE---SSGGG-EEEEEE--SSSEEEEEESS---EEEEETTEEEEPPP-TTPEEEEE-HHHHHHTTTSS----EEEE--SSS-EEEEEEEEE--TT-EE---GGG--SSS---S--EEHHHHHHHHHHHHHHHHH-/--------------------------EEETT-S-HHHHHHHHHHHHHHTSEEEEES-S--HHHHHHHHHHHHHHHTS-HHHHGGGBPPTT-S---EEEE-TTTT-EEEEEEEEESGGG--GGGS--SSTTHHHHHHHHHHHHHHHHHHHHHHHGGG-EEEEEEEEE---SSGGG-EEEEEE--SSSEEEEEESS--SEEEEETTEEEEPPP-TTPEEEEE-HHHHHHTTTSS----EEEE--SSS-EEEEEEEEE--TT-EE---GGG--SSS---S--EEHHHHHHHHHHHHHHHHH-

Foldseek 3Di:
DPPDPPDPDDDPDPPPPPPVCPPDQAEAEPVPPPLLVRLVSLQVSCVPPVDHHYPPLPDDPVLVVVQVVQVVQQVPDPPVLQCQLADDPPDPDPAAKDADPPVRPDIDGDADLPDPVRGDCSNFRCPVVCRVVSVNVVSVSVVVSVVVSVVSNLSQKDKDKDKAKADADQCFVVDFSFDWDWALFAKKKKAWPDADWKWWQDPNDTDRDDDDPPDIDMFGGPLNCQQVLNPDDGITMTTIHHNHDMTIMMMIGIHHNQQAWRHRDQVSDDVVRGRPDDTARSVRCCVVVVVVVVVVVVD/DPPPPPDDDDDPDPPPPPPVCPPDQAEAEPVPPPLLVRLVSLQVSCVPPVDHHYPPLPDDPVLVVVQVVQVVQQVPDPPVLQCQLADDPPDPDPAAKDADPPVRPDIDGDADLPDPVRGDCSNFHCPVVCRVVSVNVVSVSVVVSVVVSVVSNLSQKDKDKDKAKADADQCFVVDFSFDWDWALFAKKKKAWPDDAFKWWQDPNDTDDDDDDPPDIDMFGGPLNCQAVLNPDDGITITGIHHNHDMTIMMMIGIHHNQQAWRHRDQVSDDVVRGRPDDTARSVRCCVVVVVVVVVVVVD

Sequence (598 aa):
MEVERDQHKPPLSLQNNKIPSSQNFPVVDLSNTNGELVARKVAKASEEWGIFQVVNHGIPTELIRRLHKVDTQFFELPESKKEAVAKPANSKEIQGYEMDDVQGRRSHIFHNLYPSSSVNYAFWPKNPPEYREVTEEFAKHAKQLAEEILGLLSEGAGYLMKINYYRPCPEPDWVMGIKAHTDFNGLTLLIPIEIFGLQVFKEDRWLDVDYIYPAVIIIIGDQIMKMSNGRYNNVLHRALMDKKKTRMSSVVHIKPPYDMVVKPFPELTSGDNPPKFEPLTYQDYIDIEVPKLSRLIKNMEVERDQHKPPLSLQNNKIPSSQNFPVVDLSNTNGELVARKVAKASEEWGIFQVVNHGIPTELIRRLHKVDTQFFELPESKKEAVAKPANSKEIQGYEMDDVQGRRSHIFHNLYPSSSVNYAFWPKNPPEYREVTEEFAKHAKQLAEEILGLLSEGAGYLMKINYYRPCPEPDWVMGIKAHTDFNGLTLLIPIEIFGLQVFKEDRWLDVDYIYPAVIIIIGDQIMKMSNGRYNNVLHRALMDKKKTRMSSVVHIKPPYDMVVKPFPELTSGDNPPKFEPLTYQDYIDIEVPKLSRLIKN

Radius of gyration: 27.88 Å; Cα contacts (8 Å, |Δi|>4): 1222; chains: 2; bounding box: 54×88×84 Å

InterPro domains:
  IPR005123 Oxoglutarate/iron-dependent dioxygenase domain [PS51471] (156-256)
  IPR026992 Non-haem dioxygenase, N-terminal domain [PF14226] (26-101)
  IPR044861 Isopenicillin N synthase-like, Fe(2+) 2OG dioxygenase domain [PF03171] (160-255)
  IPR050295 Plant 2-oxoglutarate-dependent oxidoreductases [PTHR47991] (17-285)

pLDDT: mean 73.81, std 22.13, range [18.23, 97.75]

Nearest PDB structures (foldseek):
  1gp4-assembly1_A  TM=5.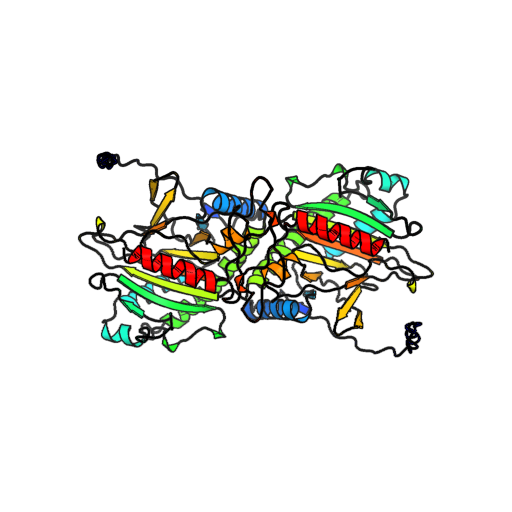017E-01  e=1.623E-24  Arabidopsis thaliana
  8cv9-assembly1_A  TM=4.658E-01  e=4.558E-20  Atropa belladonna
  8cvc-assembly1_A  TM=4.664E-01  e=4.841E-20  Atropa belladonna
  8cv8-assembly1_A  TM=4.665E-01  e=8.843E-20  Atropa belladonna
  8cvf-assembly1_A  TM=4.607E-01  e=3.535E-19  Atropa belladonna